Protein AF-A0A2N2ZQ01-F1 (afdb_monomer)

Sequence (402 aa):
MKTKHLLLLCFLLLSMSNFAQRGVRIAYVDMDYILKSVPEYQEAVSLLDKKVIDWKKEIEGKFNVVNQQKEALEKEKVFLTKELIKEREDEIVFQENQILDYQQKRFGPNGDLDIQKRQLAQPVQDQVFNAVQEIAAKRQYDFVFDKSADVVMLYSAKKYDISDLIVRIITRNAKIDANGNKNEETVESILDEPDPDTLSKQEQIANKRDERLRLLEERKKAIEAERQKRLLEFDQRRQRLLDEREARRTGKTVEQLRNERGENVSDSTAVKVDTRTQQLEDKKQAVEKQKQERLQQLQDKKQQLLLEQEARRTGKTVDQLKKEKKEDVKDSLSGQADDKAKQAIDAKKKEAEDKKTARAQQLEDRKKAIEAERAKRLKEFEDRRKKLEEEKLKKKNKENNQ

Secondary structure (DSSP, 8-state):
-HHHHHHHHHHHHHHHHGGG-----EEEE-HHHHHHH-HHHHHHHHHHHHHHHHHHHHHHHHHHHHHHHHHHHHHHGGGS-HHHHHHHHHHHHHHHHHHHHHHHHHHSTT-HHHHHHHHHHHHHHHHHHHHHHHHHHHHT-SEEEETTSS---S---GGGB-HHHHHHHHHHHHHHHHTT-----S-TT------HHHHHHHHHHHHHHHHHHHHHHHHHHHHHHHHHHHHHHHHHHHHHHHHHHHHHHHS--HHHHHHHTT--SSSSHHHHHHHHHHHHHHHHHHHHHHHHHHHHHHHHHHHHHHHHHHHHHHT--HHHHHHHHHHHHHH-SS-SSSHHHHHHHHHHHHHHHHHHHHHHHHHHHHHHHHHHHHHHHHHHHHHHHHHHHHHHHHHHHHHTT-

pLDDT: mean 74.27, std 16.57, range [33.59, 97.25]

Structure (mmCIF, N/CA/C/O backbone):
data_AF-A0A2N2ZQ01-F1
#
_entry.id   AF-A0A2N2ZQ01-F1
#
loop_
_atom_site.group_PDB
_atom_site.id
_atom_site.type_symbol
_atom_site.label_atom_id
_atom_site.label_alt_id
_atom_site.label_comp_id
_atom_site.label_asym_id
_atom_site.label_entity_id
_atom_site.label_seq_id
_atom_site.pdbx_PDB_ins_code
_atom_site.Cartn_x
_atom_site.Cartn_y
_atom_site.Cartn_z
_atom_site.occupancy
_atom_site.B_iso_or_equiv
_atom_site.auth_seq_id
_atom_site.auth_comp_id
_atom_site.auth_asym_id
_atom_site.auth_atom_id
_atom_site.pdbx_PDB_model_num
ATOM 1 N N . MET A 1 1 ? 17.028 30.878 -71.447 1.00 59.44 1 MET A N 1
ATOM 2 C CA . MET A 1 1 ? 17.731 30.038 -70.445 1.00 59.44 1 MET A CA 1
ATOM 3 C C . MET A 1 1 ? 17.315 30.337 -68.999 1.00 59.44 1 MET A C 1
ATOM 5 O O . MET A 1 1 ? 17.188 29.401 -68.226 1.00 59.44 1 MET A O 1
ATOM 9 N N . LYS A 1 2 ? 17.008 31.592 -68.631 1.00 64.81 2 LYS A N 1
ATOM 10 C CA . LYS A 1 2 ? 16.697 32.009 -67.244 1.00 64.81 2 LYS A CA 1
ATOM 11 C C . LYS A 1 2 ? 15.488 31.304 -66.586 1.00 64.81 2 LYS A C 1
ATOM 13 O O . LYS A 1 2 ? 15.566 30.950 -65.417 1.00 64.81 2 LYS A O 1
ATOM 18 N N . THR A 1 3 ? 14.415 31.018 -67.330 1.00 74.81 3 THR A N 1
ATOM 19 C CA . THR A 1 3 ? 13.216 30.329 -66.800 1.00 74.81 3 THR A CA 1
ATOM 20 C C . THR A 1 3 ? 13.447 28.847 -66.487 1.00 74.81 3 THR A C 1
ATOM 22 O O . THR A 1 3 ? 12.888 28.337 -65.523 1.00 74.81 3 THR A O 1
ATOM 25 N N . LYS A 1 4 ? 14.321 28.165 -67.243 1.00 77.81 4 LYS A N 1
ATOM 26 C CA . LYS A 1 4 ? 14.682 26.755 -67.004 1.00 77.81 4 LYS A CA 1
ATOM 27 C C . LYS A 1 4 ? 15.519 26.592 -65.729 1.00 77.81 4 LYS A C 1
ATOM 29 O O . LYS A 1 4 ? 15.295 25.657 -64.971 1.00 77.81 4 LYS A O 1
ATOM 34 N N . HIS A 1 5 ? 16.430 27.532 -65.461 1.00 83.44 5 HIS A N 1
ATOM 35 C CA . HIS A 1 5 ? 17.220 27.546 -64.223 1.00 83.44 5 HIS A CA 1
ATOM 36 C C . HIS A 1 5 ? 16.373 27.897 -62.992 1.00 83.44 5 HIS A C 1
ATOM 38 O O . HIS A 1 5 ? 16.572 27.303 -61.938 1.00 83.44 5 HIS A O 1
ATOM 44 N N . LEU A 1 6 ? 15.391 28.797 -63.133 1.00 84.31 6 LEU A N 1
ATOM 45 C CA . LEU A 1 6 ? 14.445 29.118 -62.060 1.00 84.31 6 LEU A CA 1
ATOM 46 C C . LEU A 1 6 ? 13.564 27.910 -61.695 1.00 84.31 6 LEU A C 1
ATOM 48 O O . LEU A 1 6 ? 13.393 27.614 -60.517 1.00 84.31 6 LEU A O 1
ATOM 52 N N . LEU A 1 7 ? 13.066 27.170 -62.692 1.00 85.69 7 LEU A N 1
ATOM 53 C CA . LEU A 1 7 ? 12.307 25.932 -62.474 1.00 85.69 7 LEU A CA 1
ATOM 54 C C . LEU A 1 7 ? 13.144 24.848 -61.779 1.00 85.69 7 LEU A C 1
ATOM 56 O O . LEU A 1 7 ? 12.654 24.184 -60.870 1.00 85.69 7 LEU A O 1
ATOM 60 N N . LEU A 1 8 ? 14.416 24.707 -62.161 1.00 86.75 8 LEU A N 1
ATOM 61 C CA . LEU A 1 8 ? 15.332 23.731 -61.565 1.00 86.75 8 LEU A CA 1
ATOM 62 C C . LEU A 1 8 ? 15.697 24.086 -60.113 1.00 86.75 8 LEU A C 1
ATOM 64 O O . LEU A 1 8 ? 15.728 23.205 -59.258 1.00 86.75 8 LEU A O 1
ATOM 68 N N . LEU A 1 9 ? 15.884 25.375 -59.808 1.00 86.38 9 LEU A N 1
ATOM 69 C CA . LEU A 1 9 ? 16.077 25.862 -58.438 1.00 86.38 9 LEU A CA 1
ATOM 70 C C . LEU A 1 9 ? 14.823 25.638 -57.578 1.00 86.38 9 LEU A C 1
ATOM 72 O O . LEU A 1 9 ? 14.924 25.209 -56.431 1.00 86.38 9 LEU A O 1
ATOM 76 N N . CYS A 1 10 ? 13.636 25.884 -58.138 1.00 85.12 10 CYS A N 1
ATOM 77 C CA . CYS A 1 10 ? 12.370 25.671 -57.441 1.00 85.12 10 CYS A CA 1
ATOM 78 C C . CYS A 1 10 ? 12.134 24.178 -57.150 1.00 85.12 10 CYS A C 1
ATOM 80 O O . CYS A 1 10 ? 11.738 23.826 -56.044 1.00 85.12 10 CYS A O 1
ATOM 82 N N . PHE A 1 11 ? 12.473 23.289 -58.090 1.00 85.19 11 PHE A N 1
ATOM 83 C CA . PHE A 1 11 ? 12.411 21.838 -57.896 1.00 85.19 11 PHE A CA 1
ATOM 84 C C . PHE A 1 11 ? 13.409 21.337 -56.836 1.00 85.19 11 PHE A C 1
ATOM 86 O O . PHE A 1 11 ? 13.069 20.478 -56.021 1.00 85.19 11 PHE A O 1
ATOM 93 N N . LEU A 1 12 ? 14.618 21.911 -56.786 1.00 84.00 12 LEU A N 1
ATOM 94 C CA . LEU A 1 12 ? 15.617 21.611 -55.755 1.00 84.00 12 LEU A CA 1
ATOM 95 C C . LEU A 1 12 ? 15.134 22.037 -54.354 1.00 84.00 12 LEU A C 1
ATOM 97 O O . LEU A 1 12 ? 15.251 21.273 -53.397 1.00 84.00 12 LEU A O 1
ATOM 101 N N . LEU A 1 13 ? 14.536 23.228 -54.240 1.00 82.12 13 LEU A N 1
ATOM 102 C CA . LEU A 1 13 ? 13.963 23.738 -52.988 1.00 82.12 13 LEU A CA 1
ATOM 103 C C . LEU A 1 13 ? 12.748 22.914 -52.531 1.00 82.12 13 LEU A C 1
ATOM 105 O O . LEU A 1 13 ? 12.631 22.602 -51.347 1.00 82.12 13 LEU A O 1
ATOM 109 N N . LEU A 1 14 ? 11.888 22.484 -53.460 1.00 80.50 14 LEU A N 1
ATOM 110 C CA . LEU A 1 14 ? 10.758 21.602 -53.151 1.00 80.50 14 LEU A CA 1
ATOM 111 C C . LEU A 1 14 ? 11.226 20.207 -52.708 1.00 80.50 14 LEU A C 1
ATOM 113 O O . LEU A 1 14 ? 10.645 19.617 -51.800 1.00 80.50 14 LEU A O 1
ATOM 117 N N . SER A 1 15 ? 12.317 19.700 -53.283 1.00 76.00 15 SER A N 1
ATOM 118 C CA . SER A 1 15 ? 12.894 18.404 -52.906 1.00 76.00 15 SER A CA 1
ATOM 119 C C . SER A 1 15 ? 13.453 18.410 -51.477 1.00 76.00 15 SER A C 1
ATOM 121 O O . SER A 1 15 ? 13.290 17.425 -50.758 1.00 76.00 15 SER A O 1
ATOM 123 N N . MET A 1 16 ? 14.024 19.533 -51.022 1.00 71.50 16 MET A N 1
ATOM 124 C CA . MET A 1 16 ? 14.519 19.687 -49.646 1.00 71.50 16 MET A CA 1
ATOM 125 C C . MET A 1 16 ? 13.401 19.742 -48.589 1.00 71.50 16 MET A C 1
ATOM 127 O O . MET A 1 16 ? 13.639 19.385 -47.436 1.00 71.50 16 MET A O 1
ATOM 131 N N . SER A 1 17 ? 12.169 20.107 -48.963 1.00 67.88 17 SER A N 1
ATOM 132 C CA . SER A 1 17 ? 11.033 20.155 -48.025 1.00 67.88 17 SER A CA 1
ATOM 133 C C . SER A 1 17 ? 10.559 18.774 -47.534 1.00 67.88 17 SER A C 1
ATOM 135 O O . SER A 1 17 ? 9.991 18.670 -46.447 1.00 67.88 17 SER A O 1
ATOM 137 N N . ASN A 1 18 ? 10.861 17.693 -48.267 1.00 64.31 18 ASN A N 1
ATOM 138 C CA . ASN A 1 18 ? 10.451 16.330 -47.900 1.00 64.31 18 ASN A CA 1
ATOM 139 C C . ASN A 1 18 ? 11.280 15.724 -46.751 1.00 64.31 18 ASN A C 1
ATOM 141 O O . ASN A 1 18 ? 10.821 14.801 -46.082 1.00 64.31 18 ASN A O 1
ATOM 145 N N . PHE A 1 19 ? 12.484 16.238 -46.476 1.00 61.59 19 PHE A N 1
ATOM 146 C CA . PHE A 1 19 ? 13.346 15.713 -45.407 1.00 61.59 19 PHE A CA 1
ATOM 147 C C . PHE A 1 19 ? 12.946 16.185 -43.996 1.00 61.59 19 PHE A C 1
ATOM 149 O O . PHE A 1 19 ? 13.410 15.621 -43.006 1.00 61.59 19 PHE A O 1
ATOM 156 N N . ALA A 1 20 ? 12.074 17.194 -43.889 1.00 62.62 20 ALA A N 1
ATOM 157 C CA . ALA A 1 20 ? 11.679 17.804 -42.616 1.00 62.62 20 ALA A CA 1
ATOM 158 C C . ALA A 1 20 ? 10.472 17.128 -41.936 1.00 62.62 20 ALA A C 1
ATOM 160 O O . ALA A 1 20 ? 10.182 17.407 -40.774 1.00 62.62 20 ALA A O 1
ATOM 161 N N . GLN A 1 21 ? 9.773 16.214 -42.613 1.00 66.69 21 GLN A N 1
ATOM 162 C CA . GLN A 1 21 ? 8.600 15.524 -42.066 1.00 66.69 21 GLN A CA 1
ATOM 163 C C . GLN A 1 21 ? 8.997 14.258 -41.292 1.00 66.69 21 GLN A C 1
ATOM 165 O O . GLN A 1 21 ? 8.590 13.143 -41.622 1.00 66.69 21 GLN A O 1
ATOM 170 N N . ARG A 1 22 ? 9.803 14.397 -40.232 1.00 66.81 22 ARG A N 1
ATOM 171 C CA . ARG A 1 22 ? 9.928 13.317 -39.242 1.00 66.81 22 ARG A CA 1
ATOM 172 C C . ARG A 1 22 ? 8.633 13.295 -38.425 1.00 66.81 22 ARG A C 1
ATOM 174 O O . ARG A 1 22 ? 8.439 14.115 -37.537 1.00 66.81 22 ARG A O 1
ATOM 181 N N . GLY A 1 23 ? 7.719 12.391 -38.777 1.00 74.31 23 GLY A N 1
ATOM 182 C CA . GLY A 1 23 ? 6.517 12.145 -37.982 1.00 74.31 23 GLY A CA 1
ATOM 183 C C . GLY A 1 23 ? 6.882 11.670 -36.574 1.00 74.31 23 GLY A C 1
ATOM 184 O O . GLY A 1 23 ? 7.851 10.925 -36.408 1.00 74.31 23 GLY A O 1
ATOM 185 N N . VAL A 1 24 ? 6.098 12.100 -35.582 1.00 83.38 24 VAL A N 1
ATOM 186 C CA . VAL A 1 24 ? 6.273 11.716 -34.174 1.00 83.38 24 VAL A CA 1
ATOM 187 C C . VAL A 1 24 ? 6.175 10.198 -34.043 1.00 83.38 24 VAL A C 1
ATOM 189 O O . VAL A 1 24 ? 5.189 9.593 -34.475 1.00 83.38 24 VAL A O 1
ATOM 192 N N . ARG A 1 25 ? 7.188 9.567 -33.445 1.00 87.50 25 ARG A N 1
ATOM 193 C CA . ARG A 1 25 ? 7.206 8.117 -33.237 1.00 87.50 25 ARG A CA 1
ATOM 194 C C . ARG A 1 25 ? 6.671 7.791 -31.856 1.00 87.50 25 ARG A C 1
ATOM 196 O O . ARG A 1 25 ? 7.322 8.049 -30.847 1.00 87.50 25 ARG A O 1
ATOM 203 N N . ILE A 1 26 ? 5.486 7.197 -31.836 1.00 88.75 26 ILE A N 1
ATOM 204 C CA . ILE A 1 26 ? 4.767 6.855 -30.613 1.00 88.75 26 ILE A CA 1
ATOM 205 C C . ILE A 1 26 ? 4.755 5.336 -30.445 1.00 88.75 26 ILE A C 1
ATOM 207 O O . ILE A 1 26 ? 4.486 4.604 -31.402 1.00 88.75 26 ILE A O 1
ATOM 211 N N . ALA A 1 27 ? 5.030 4.874 -29.229 1.00 91.12 27 ALA A N 1
ATOM 212 C CA . ALA A 1 27 ? 4.865 3.488 -28.814 1.00 91.12 27 ALA A CA 1
ATOM 213 C C . ALA A 1 27 ? 3.945 3.383 -27.590 1.00 91.12 27 ALA A C 1
ATOM 215 O O . ALA A 1 27 ? 3.710 4.360 -26.875 1.00 91.12 27 ALA A O 1
ATOM 216 N N . TYR A 1 28 ? 3.434 2.179 -27.358 1.00 91.00 28 TYR A N 1
ATOM 217 C CA . TYR A 1 28 ? 2.523 1.868 -26.265 1.00 91.00 28 TYR A CA 1
ATOM 218 C C . TYR A 1 28 ? 3.008 0.669 -25.462 1.00 91.00 28 TYR A C 1
ATOM 220 O O . TYR A 1 28 ? 3.621 -0.253 -26.006 1.00 91.00 28 TYR A O 1
ATOM 228 N N . VAL A 1 29 ? 2.712 0.698 -24.169 1.00 92.06 29 VAL A N 1
ATOM 229 C CA . VAL A 1 29 ? 3.044 -0.344 -23.200 1.00 92.06 29 VAL A CA 1
ATOM 230 C C . VAL A 1 29 ? 1.807 -0.673 -22.376 1.00 92.06 29 VAL A C 1
ATOM 232 O O . VAL A 1 29 ? 1.049 0.220 -22.023 1.00 92.06 29 VAL A O 1
ATOM 235 N N . ASP A 1 30 ? 1.604 -1.946 -22.069 1.00 91.88 30 ASP A N 1
ATOM 236 C CA . ASP A 1 30 ? 0.585 -2.437 -21.146 1.00 91.88 30 ASP A CA 1
ATOM 237 C C . ASP A 1 30 ? 1.293 -2.934 -19.874 1.00 91.88 30 ASP A C 1
ATOM 239 O O . ASP A 1 30 ? 1.810 -4.055 -19.812 1.00 91.88 30 ASP A O 1
ATOM 243 N N . MET A 1 31 ? 1.403 -2.046 -18.881 1.00 89.62 31 MET A N 1
ATOM 244 C CA . MET A 1 31 ? 2.056 -2.341 -17.604 1.00 89.62 31 MET A CA 1
ATOM 245 C C . MET A 1 31 ? 1.372 -3.480 -16.853 1.00 89.62 31 MET A C 1
ATOM 247 O O . MET A 1 31 ? 2.063 -4.346 -16.316 1.00 89.62 31 MET A O 1
ATOM 251 N N . ASP A 1 32 ? 0.040 -3.532 -16.851 1.00 89.56 32 ASP A N 1
ATOM 252 C CA . ASP A 1 32 ? -0.711 -4.604 -16.192 1.00 89.56 32 ASP A CA 1
ATOM 253 C C . ASP A 1 32 ? -0.383 -5.977 -16.787 1.00 89.56 32 ASP A C 1
ATOM 255 O O . ASP A 1 32 ? -0.204 -6.957 -16.054 1.00 89.56 32 ASP A O 1
ATOM 259 N N . TYR A 1 33 ? -0.280 -6.065 -18.115 1.00 91.75 33 TYR A N 1
ATOM 260 C CA . TYR A 1 33 ? 0.145 -7.283 -18.799 1.00 91.75 33 TYR A CA 1
ATOM 261 C C . TYR A 1 33 ? 1.590 -7.666 -18.457 1.00 91.75 33 TYR A C 1
ATOM 263 O O . TYR A 1 33 ? 1.865 -8.840 -18.182 1.00 91.75 33 TYR A O 1
ATOM 271 N N . ILE A 1 34 ? 2.512 -6.699 -18.430 1.00 91.50 34 ILE A N 1
ATOM 272 C CA . ILE A 1 34 ? 3.917 -6.973 -18.109 1.00 91.50 34 ILE A CA 1
ATOM 273 C C . ILE A 1 34 ? 4.060 -7.469 -16.670 1.00 91.50 34 ILE A C 1
ATOM 275 O O . ILE A 1 34 ? 4.683 -8.507 -16.456 1.00 91.50 34 ILE A O 1
ATOM 279 N N . LEU A 1 35 ? 3.439 -6.789 -15.701 1.00 89.81 35 LEU A N 1
ATOM 280 C CA . LEU A 1 35 ? 3.463 -7.191 -14.293 1.00 89.81 35 LEU A CA 1
ATOM 281 C C . LEU A 1 35 ? 2.936 -8.621 -14.120 1.00 89.81 35 LEU A C 1
ATOM 283 O O . LEU A 1 35 ? 3.577 -9.442 -13.468 1.00 89.81 35 LEU A O 1
ATOM 287 N N . LYS A 1 36 ? 1.817 -8.962 -14.774 1.00 90.06 36 LYS A N 1
ATOM 288 C CA . LYS A 1 36 ? 1.249 -10.320 -14.732 1.00 90.06 36 LYS A CA 1
ATOM 289 C C . LYS A 1 36 ? 2.140 -11.379 -15.379 1.00 90.06 36 LYS A C 1
ATOM 291 O O . LYS A 1 36 ? 2.005 -12.551 -15.036 1.00 90.06 36 LYS A O 1
ATOM 296 N N . SER A 1 37 ? 3.012 -10.992 -16.304 1.00 89.81 37 SER A N 1
ATOM 297 C CA . SER A 1 37 ? 3.906 -11.915 -17.007 1.00 89.81 37 SER A CA 1
ATOM 298 C C . SER A 1 37 ? 5.174 -12.244 -16.213 1.00 89.81 37 SER A C 1
ATOM 300 O O . SER A 1 37 ? 5.867 -13.199 -16.559 1.00 89.81 37 SER A O 1
ATOM 302 N N . VAL A 1 38 ? 5.489 -11.484 -15.156 1.00 88.38 38 VAL A N 1
ATOM 303 C CA . VAL A 1 38 ? 6.664 -11.711 -14.302 1.00 88.38 38 VAL A CA 1
ATOM 304 C C . VAL A 1 38 ? 6.313 -12.703 -13.179 1.00 88.38 38 VAL A C 1
ATOM 306 O O . VAL A 1 38 ? 5.487 -12.375 -12.322 1.00 88.38 38 VAL A O 1
ATOM 309 N N . PRO A 1 39 ? 6.937 -13.900 -13.128 1.00 88.06 39 PRO A N 1
ATOM 310 C CA . PRO A 1 39 ? 6.605 -14.923 -12.129 1.00 88.06 39 PRO A CA 1
ATOM 311 C C . PRO A 1 39 ? 6.813 -14.466 -10.680 1.00 88.06 39 PRO A C 1
ATOM 313 O O . PRO A 1 39 ? 5.968 -14.722 -9.830 1.00 88.06 39 PRO A O 1
ATOM 316 N N . GLU A 1 40 ? 7.889 -13.724 -10.407 1.00 86.38 40 GLU A N 1
ATOM 317 C CA . GLU A 1 40 ? 8.200 -13.210 -9.065 1.00 86.38 40 GLU A CA 1
ATOM 318 C C . GLU A 1 40 ? 7.084 -12.302 -8.522 1.00 86.38 40 GLU A C 1
ATOM 320 O O . GLU A 1 40 ? 6.670 -12.414 -7.366 1.00 86.38 40 GLU A O 1
ATOM 325 N N . TYR A 1 41 ? 6.531 -11.443 -9.383 1.00 90.12 41 TYR A N 1
ATOM 326 C CA . TYR A 1 41 ? 5.404 -10.589 -9.025 1.00 90.12 41 TYR A CA 1
ATOM 327 C C . TYR A 1 41 ? 4.142 -11.411 -8.744 1.00 90.12 41 TYR A C 1
ATOM 329 O O . TYR A 1 41 ? 3.470 -11.177 -7.742 1.00 90.12 41 TYR A O 1
ATOM 337 N N . GLN A 1 42 ? 3.840 -12.401 -9.589 1.00 90.88 42 GLN A N 1
ATOM 338 C CA . GLN A 1 42 ? 2.696 -13.303 -9.402 1.00 90.88 42 GLN A CA 1
ATOM 339 C C . GLN A 1 42 ? 2.764 -14.051 -8.064 1.00 90.88 42 GLN A C 1
ATOM 341 O O . GLN A 1 42 ? 1.771 -14.123 -7.337 1.00 90.88 42 GLN A O 1
ATOM 346 N N . GLU A 1 43 ? 3.937 -14.570 -7.700 1.00 90.75 43 GLU A N 1
ATOM 347 C CA . GLU A 1 43 ? 4.147 -15.249 -6.420 1.00 90.75 43 GLU A CA 1
ATOM 348 C C . GLU A 1 43 ? 3.938 -14.300 -5.236 1.00 90.75 43 GLU A C 1
ATOM 350 O O . GLU A 1 43 ? 3.216 -14.628 -4.289 1.00 90.75 43 GLU A O 1
ATOM 355 N N . ALA A 1 44 ? 4.503 -13.093 -5.304 1.00 90.81 44 ALA A N 1
ATOM 356 C CA . ALA A 1 44 ? 4.352 -12.098 -4.252 1.00 90.81 44 ALA A CA 1
ATOM 357 C C . ALA A 1 44 ? 2.899 -11.614 -4.097 1.00 90.81 44 ALA A C 1
ATOM 359 O O . ALA A 1 44 ? 2.420 -11.448 -2.970 1.00 90.81 44 ALA A O 1
ATOM 360 N N . VAL A 1 45 ? 2.172 -11.438 -5.206 1.00 91.25 45 VAL A N 1
ATOM 361 C CA . VAL A 1 45 ? 0.739 -11.106 -5.201 1.00 91.25 45 VAL A CA 1
ATOM 362 C C . VAL A 1 45 ? -0.077 -12.246 -4.598 1.00 91.25 45 VAL A C 1
ATOM 364 O O . VAL A 1 45 ? -0.898 -11.994 -3.722 1.00 91.25 45 VAL A O 1
ATOM 367 N N . SER A 1 46 ? 0.201 -13.499 -4.961 1.00 93.81 46 SER A N 1
ATOM 368 C CA . SER A 1 46 ? -0.456 -14.675 -4.371 1.00 93.81 46 SER A CA 1
ATOM 369 C C . SER A 1 46 ? -0.250 -14.757 -2.850 1.00 93.81 46 SER A C 1
ATOM 371 O O . SER A 1 46 ? -1.187 -15.035 -2.095 1.00 93.81 46 SER A O 1
ATOM 373 N N . LEU A 1 47 ? 0.954 -14.449 -2.354 1.00 93.19 47 LEU A N 1
ATOM 374 C CA . LEU A 1 47 ? 1.219 -14.353 -0.913 1.00 93.19 47 LEU A CA 1
ATOM 375 C C . LEU A 1 47 ? 0.462 -13.196 -0.247 1.00 93.19 47 LEU A C 1
ATOM 377 O O . LEU A 1 47 ? -0.021 -13.344 0.879 1.00 93.19 47 LEU A O 1
ATOM 381 N N . LEU A 1 48 ? 0.351 -12.050 -0.919 1.00 93.75 48 LEU A N 1
ATOM 382 C CA . LEU A 1 48 ? -0.420 -10.912 -0.427 1.00 93.75 48 LEU A CA 1
ATOM 383 C C . LEU A 1 48 ? -1.921 -11.227 -0.378 1.00 93.75 48 LEU A C 1
ATOM 385 O O . LEU A 1 48 ? -2.574 -10.905 0.614 1.00 93.75 48 LEU A O 1
ATOM 389 N N . ASP A 1 49 ? -2.456 -11.915 -1.382 1.00 94.25 49 ASP A N 1
ATOM 390 C CA . ASP A 1 49 ? -3.863 -12.314 -1.440 1.00 94.25 49 ASP A CA 1
ATOM 391 C C . ASP A 1 49 ? -4.229 -13.285 -0.311 1.00 94.25 49 ASP A C 1
ATOM 393 O O . ASP A 1 49 ? -5.294 -13.152 0.297 1.00 94.25 49 ASP A O 1
ATOM 397 N N . LYS A 1 50 ? -3.320 -14.197 0.065 1.00 96.19 50 LYS A N 1
ATOM 398 C CA . LYS A 1 50 ? -3.491 -15.033 1.267 1.00 96.19 50 LYS A CA 1
ATOM 399 C C . LYS A 1 50 ? -3.637 -14.180 2.530 1.00 96.19 50 LYS A C 1
ATOM 401 O O . LYS A 1 50 ? -4.595 -14.362 3.278 1.00 96.19 50 LYS A O 1
ATOM 406 N N . LYS A 1 51 ? -2.762 -13.185 2.725 1.00 94.31 51 LYS A N 1
ATOM 407 C CA . LYS A 1 51 ? -2.861 -12.251 3.866 1.00 94.31 51 LYS A CA 1
ATOM 408 C C . LYS A 1 51 ? -4.161 -11.448 3.845 1.00 94.31 51 LYS A C 1
ATOM 410 O O . LYS A 1 51 ? -4.744 -11.196 4.895 1.00 94.31 51 LYS A O 1
ATOM 415 N N . VAL A 1 52 ? -4.633 -11.056 2.661 1.00 95.88 52 VAL A N 1
ATOM 416 C CA . VAL A 1 52 ? -5.915 -10.358 2.495 1.00 95.88 52 VAL A CA 1
ATOM 417 C C . VAL A 1 52 ? -7.081 -11.230 2.946 1.00 95.88 52 VAL A C 1
ATOM 419 O O . VAL A 1 52 ? -7.973 -10.732 3.632 1.00 95.88 52 VAL A O 1
ATOM 422 N N . ILE A 1 53 ? -7.082 -12.515 2.585 1.00 96.88 53 ILE A N 1
ATOM 423 C CA . ILE A 1 53 ? -8.097 -13.471 3.041 1.00 96.88 53 ILE A CA 1
ATOM 424 C C . ILE A 1 53 ? -8.063 -13.589 4.568 1.00 96.88 53 ILE A C 1
ATOM 426 O O . ILE A 1 53 ? -9.118 -13.536 5.200 1.00 96.88 53 ILE A O 1
ATOM 430 N N . ASP A 1 54 ? -6.877 -13.680 5.168 1.00 96.06 54 ASP A N 1
ATOM 431 C CA . ASP A 1 54 ? -6.734 -13.772 6.623 1.00 96.06 54 ASP A CA 1
ATOM 432 C C . ASP A 1 54 ? -7.248 -12.512 7.334 1.00 96.06 54 ASP A C 1
ATOM 434 O O . ASP A 1 54 ? -8.004 -12.614 8.300 1.00 96.06 54 ASP A O 1
ATOM 438 N N . TRP A 1 55 ? -6.938 -11.314 6.825 1.00 95.56 55 TRP A N 1
ATOM 439 C CA . TRP A 1 55 ? -7.480 -10.065 7.375 1.00 95.56 55 TRP A CA 1
ATOM 440 C C . TRP A 1 55 ? -8.999 -9.970 7.240 1.00 95.56 55 TRP A C 1
ATOM 442 O O . TRP A 1 55 ? -9.657 -9.476 8.154 1.00 95.56 55 TRP A O 1
ATOM 452 N N . LYS A 1 56 ? -9.570 -10.447 6.126 1.00 95.62 56 LYS A N 1
ATOM 453 C CA . LYS A 1 56 ? -11.028 -10.506 5.949 1.00 95.62 56 LYS A CA 1
ATOM 454 C C . LYS A 1 56 ? -11.672 -11.427 6.983 1.00 95.62 56 LYS A C 1
ATOM 456 O O . LYS A 1 56 ? -12.623 -11.008 7.634 1.00 95.62 56 LYS A O 1
ATOM 461 N N . LYS A 1 57 ? -11.113 -12.625 7.186 1.00 97.19 57 LYS A N 1
ATOM 462 C CA . LYS A 1 57 ? -11.575 -13.571 8.216 1.00 97.19 57 LYS A CA 1
ATOM 463 C C . LYS A 1 57 ? -11.473 -12.980 9.620 1.00 97.19 57 LYS A C 1
ATOM 465 O O . LYS A 1 57 ? -12.375 -13.161 10.429 1.00 97.19 57 LYS A O 1
ATOM 470 N N . GLU A 1 58 ? -10.393 -12.259 9.915 1.00 95.31 58 GLU A N 1
ATOM 471 C CA . GLU A 1 58 ? -10.217 -11.605 11.212 1.00 95.31 58 GLU A CA 1
ATOM 472 C C . GLU A 1 58 ? -11.282 -10.522 11.450 1.00 95.31 58 GLU A C 1
ATOM 474 O O . GLU A 1 58 ? -11.865 -10.455 12.531 1.00 95.31 58 GLU A O 1
ATOM 479 N N . ILE A 1 59 ? -11.561 -9.692 10.439 1.00 95.62 59 ILE A N 1
ATOM 480 C CA . ILE A 1 59 ? -12.606 -8.660 10.503 1.00 95.62 59 ILE A CA 1
ATOM 481 C C . ILE A 1 59 ? -13.981 -9.297 10.703 1.00 95.62 59 ILE A C 1
ATOM 483 O O . ILE A 1 59 ? -14.717 -8.881 11.594 1.00 95.62 59 ILE A O 1
ATOM 487 N N . GLU A 1 60 ? -14.307 -10.325 9.921 1.00 96.19 60 GLU A N 1
ATOM 488 C CA . GLU A 1 60 ? -15.568 -11.062 10.033 1.00 96.19 60 GLU A CA 1
ATOM 489 C C . GLU A 1 60 ? -15.728 -11.697 11.421 1.00 96.19 60 GLU A C 1
ATOM 491 O O . GLU A 1 60 ? -16.767 -11.545 12.061 1.00 96.19 60 GLU A O 1
ATOM 496 N N . GLY A 1 61 ? -14.669 -12.320 11.947 1.00 96.94 61 GLY A N 1
ATOM 497 C CA . GLY A 1 61 ? -14.654 -12.865 13.302 1.00 96.94 61 GLY A CA 1
ATOM 498 C C . GLY A 1 61 ? -14.928 -11.802 14.369 1.00 96.94 61 GLY A C 1
ATOM 499 O O . GLY A 1 61 ? -15.734 -12.031 15.270 1.00 96.94 61 GLY A O 1
ATOM 500 N N . LYS A 1 62 ? -14.320 -10.614 14.254 1.00 94.81 62 LYS A N 1
ATOM 501 C CA . LYS A 1 62 ? -14.572 -9.501 15.183 1.00 94.81 62 LYS A CA 1
ATOM 502 C C . LYS A 1 62 ? -16.006 -8.973 15.077 1.00 94.81 62 LYS A C 1
ATOM 504 O O . LYS A 1 62 ? -16.624 -8.727 16.110 1.00 94.81 62 LYS A O 1
ATOM 509 N N . PHE A 1 63 ? -16.553 -8.843 13.867 1.00 95.31 63 PHE A N 1
ATOM 510 C CA . PHE A 1 63 ? -17.953 -8.450 13.675 1.00 95.31 63 PHE A CA 1
ATOM 511 C C . PHE A 1 63 ? -18.921 -9.464 14.288 1.00 95.31 63 PHE A C 1
ATOM 513 O O . PHE A 1 63 ? -19.872 -9.066 14.954 1.00 95.31 63 PHE A O 1
ATOM 520 N N . ASN A 1 64 ? -18.654 -10.762 14.136 1.00 97.25 64 ASN A N 1
ATOM 521 C CA . ASN A 1 64 ? -19.480 -11.810 14.731 1.00 97.25 64 ASN A CA 1
ATOM 522 C C . ASN A 1 64 ? -19.480 -11.744 16.264 1.00 97.25 64 ASN A C 1
ATOM 524 O O . ASN A 1 64 ? -20.539 -11.860 16.876 1.00 97.25 64 ASN A O 1
ATOM 528 N N . VAL A 1 65 ? -18.324 -11.491 16.888 1.00 95.62 65 VAL A N 1
ATOM 529 C CA . VAL A 1 65 ? -18.231 -11.301 18.347 1.00 95.62 65 VAL A CA 1
ATOM 530 C C . VAL A 1 65 ? -19.049 -10.089 18.802 1.00 95.62 65 VAL A C 1
ATOM 532 O O . VAL A 1 65 ? -19.810 -10.191 19.762 1.00 95.62 65 VAL A O 1
ATOM 535 N N . VAL A 1 66 ? -18.943 -8.957 18.102 1.00 95.75 66 VAL A N 1
ATOM 536 C CA . VAL A 1 66 ? -19.721 -7.749 18.425 1.00 95.75 66 VAL A CA 1
ATOM 537 C C . VAL A 1 66 ? -21.224 -7.984 18.237 1.00 95.75 66 VAL A C 1
ATOM 539 O O . VAL A 1 66 ? -22.021 -7.569 19.076 1.00 95.75 66 VAL A O 1
ATOM 542 N N . ASN A 1 67 ? -21.631 -8.700 17.187 1.00 95.69 67 ASN A N 1
ATOM 543 C CA . ASN A 1 67 ? -23.035 -9.057 16.970 1.00 95.69 67 ASN A CA 1
ATOM 544 C C . ASN A 1 67 ? -23.574 -9.953 18.095 1.00 95.69 67 ASN A C 1
ATOM 546 O O . ASN A 1 67 ? -24.655 -9.689 18.616 1.00 95.69 67 ASN A O 1
ATOM 550 N N . GLN A 1 68 ? -22.798 -10.942 18.550 1.00 95.62 68 GLN A N 1
ATOM 551 C CA . GLN A 1 68 ? -23.169 -11.770 19.702 1.00 95.62 68 GLN A CA 1
ATOM 552 C C . GLN A 1 68 ? -23.305 -10.946 20.991 1.00 95.62 68 GLN A C 1
ATOM 554 O O . GLN A 1 68 ? -24.239 -11.167 21.760 1.00 95.62 68 GLN A O 1
ATOM 559 N N . GLN A 1 69 ? -22.421 -9.969 21.225 1.00 91.75 69 GLN A N 1
ATOM 560 C CA . GLN A 1 69 ? -22.528 -9.062 22.375 1.00 91.75 69 GLN A CA 1
ATOM 561 C C . GLN A 1 69 ? -23.785 -8.190 22.312 1.00 91.75 69 GLN A C 1
ATOM 563 O O . GLN A 1 69 ? -24.438 -7.996 23.336 1.00 91.75 69 GLN A O 1
ATOM 568 N N . LYS A 1 70 ? -24.156 -7.697 21.124 1.00 94.19 70 LYS A N 1
ATOM 569 C CA . LYS A 1 70 ? -25.403 -6.946 20.918 1.00 94.19 70 LYS A CA 1
ATOM 570 C C . LYS A 1 70 ? -26.635 -7.796 21.202 1.00 94.19 70 LYS A C 1
ATOM 572 O O . LYS A 1 70 ? -27.521 -7.363 21.930 1.00 94.19 70 LYS A O 1
ATOM 577 N N . GLU A 1 71 ? -26.680 -9.013 20.668 1.00 95.19 71 GLU A N 1
ATOM 578 C CA . GLU A 1 71 ? -27.785 -9.941 20.921 1.00 95.19 71 GLU A CA 1
ATOM 579 C C . GLU A 1 71 ? -27.887 -10.322 22.403 1.00 95.19 71 GLU A C 1
ATOM 581 O O . GLU A 1 71 ? -28.989 -10.401 22.950 1.00 95.19 71 GLU A O 1
ATOM 586 N N . ALA A 1 72 ? -26.749 -10.544 23.067 1.00 91.81 72 ALA A N 1
ATOM 587 C CA . ALA A 1 72 ? -26.702 -10.804 24.501 1.00 91.81 72 ALA A CA 1
ATOM 588 C C . ALA A 1 72 ? -27.205 -9.596 25.300 1.00 91.81 72 ALA A C 1
ATOM 590 O O . ALA A 1 72 ? -28.021 -9.762 26.205 1.00 91.81 72 ALA A O 1
ATOM 591 N N . LEU A 1 73 ? -26.788 -8.380 24.930 1.00 91.75 73 LEU A N 1
ATOM 592 C CA . LEU A 1 73 ? -27.253 -7.156 25.571 1.00 91.75 73 LEU A CA 1
ATOM 593 C C . LEU A 1 73 ? -28.767 -6.987 25.434 1.00 91.75 73 LEU A C 1
ATOM 595 O O . LEU A 1 73 ? -29.408 -6.665 26.426 1.00 91.75 73 LEU A O 1
ATOM 599 N N . GLU A 1 74 ? -29.347 -7.244 24.261 1.00 91.69 74 GLU A N 1
ATOM 600 C CA . GLU A 1 74 ? -30.797 -7.147 24.044 1.00 91.69 74 GLU A CA 1
ATOM 601 C C . GLU A 1 74 ? -31.587 -8.166 24.885 1.00 91.69 74 GLU A C 1
ATOM 603 O O . GLU A 1 74 ? -32.615 -7.817 25.466 1.00 91.69 74 GLU A O 1
ATOM 608 N N . LYS A 1 75 ? -31.082 -9.400 25.039 1.00 91.62 75 LYS A N 1
ATOM 609 C CA . LYS A 1 75 ? -31.695 -10.423 25.911 1.00 91.62 75 LYS A CA 1
ATOM 610 C C . LYS A 1 75 ? -31.563 -10.083 27.396 1.00 91.62 75 LYS A C 1
ATOM 612 O O . LYS A 1 75 ? -32.492 -10.304 28.170 1.00 91.62 75 LYS A O 1
ATOM 617 N N . GLU A 1 76 ? -30.412 -9.554 27.803 1.00 87.50 76 GLU A N 1
ATOM 618 C CA . GLU A 1 76 ? -30.126 -9.211 29.198 1.00 87.50 76 GLU A CA 1
ATOM 619 C C . GLU A 1 76 ? -30.726 -7.860 29.611 1.00 87.50 76 GLU A C 1
ATOM 621 O O . GLU A 1 76 ? -30.919 -7.631 30.800 1.00 87.50 76 GLU A O 1
ATOM 626 N N . LYS A 1 77 ? -31.075 -6.980 28.662 1.00 86.44 77 LYS A N 1
ATOM 627 C CA . LYS A 1 77 ? -31.506 -5.586 28.880 1.00 86.44 77 LYS A CA 1
ATOM 628 C C . LYS A 1 77 ? -32.574 -5.419 29.956 1.00 86.44 77 LYS A C 1
ATOM 630 O O . LYS A 1 77 ? -32.514 -4.476 30.735 1.00 86.44 77 LYS A O 1
ATOM 635 N N . VAL A 1 78 ? -33.531 -6.346 30.018 1.00 86.69 78 VAL A N 1
ATOM 636 C CA . VAL A 1 78 ? -34.641 -6.331 30.988 1.00 86.69 78 VAL A CA 1
ATOM 637 C C . VAL A 1 78 ? -34.154 -6.557 32.428 1.00 86.69 78 VAL A C 1
ATOM 639 O O . VAL A 1 78 ? -34.777 -6.084 33.375 1.00 86.69 78 VAL A O 1
ATOM 642 N N . PHE A 1 79 ? -33.021 -7.239 32.599 1.00 84.12 79 PHE A N 1
ATOM 643 C CA . PHE A 1 79 ? -32.411 -7.555 33.892 1.00 84.12 79 PHE A CA 1
ATOM 644 C C . PHE A 1 79 ? -31.311 -6.565 34.309 1.00 84.12 79 PHE A C 1
ATOM 646 O O . PHE A 1 79 ? -30.827 -6.628 35.441 1.00 84.12 79 PHE A O 1
ATOM 653 N N . LEU A 1 80 ? -30.883 -5.666 33.416 1.00 79.69 80 LEU A N 1
ATOM 654 C CA . LEU A 1 80 ? -29.776 -4.740 33.659 1.00 79.69 80 LEU A CA 1
ATOM 655 C C . LEU A 1 80 ? -30.281 -3.358 34.100 1.00 79.69 80 LEU A C 1
ATOM 657 O O . LEU A 1 80 ? -31.353 -2.893 33.719 1.00 79.69 80 LEU A O 1
ATOM 661 N N . THR A 1 81 ? -29.472 -2.658 34.897 1.00 82.75 81 THR A N 1
ATOM 662 C CA . THR A 1 81 ? -29.726 -1.253 35.236 1.00 82.75 81 THR A CA 1
ATOM 663 C C . THR A 1 81 ? -29.392 -0.351 34.045 1.00 82.75 81 THR A C 1
ATOM 665 O O . THR A 1 81 ? -28.513 -0.661 33.241 1.00 82.75 81 THR A O 1
ATOM 668 N N . LYS A 1 82 ? -30.048 0.813 33.947 1.00 82.00 82 LYS A N 1
ATOM 669 C CA . LYS A 1 82 ? -29.840 1.773 32.842 1.00 82.00 82 LYS A CA 1
ATOM 670 C C . LYS A 1 82 ? -28.373 2.194 32.656 1.00 82.00 82 LYS A C 1
ATOM 672 O O . LYS A 1 82 ? -27.941 2.419 31.533 1.00 82.00 82 LYS A O 1
ATOM 677 N N . GLU A 1 83 ? -27.609 2.285 33.742 1.00 76.94 83 GLU A N 1
ATOM 678 C CA . GLU A 1 83 ? -26.179 2.626 33.700 1.00 76.94 83 GLU A CA 1
ATOM 679 C C . GLU A 1 83 ? -25.330 1.508 33.086 1.00 76.94 83 GLU A C 1
ATOM 681 O O . GLU A 1 83 ? -24.461 1.782 32.265 1.00 76.94 83 GLU A O 1
ATOM 686 N N . LEU A 1 84 ? -25.619 0.252 33.431 1.00 76.31 84 LEU A N 1
ATOM 687 C CA . LEU A 1 84 ? -24.898 -0.911 32.916 1.00 76.31 84 LEU A CA 1
ATOM 688 C C . LEU A 1 84 ? -25.221 -1.182 31.444 1.00 76.31 84 LEU A C 1
ATOM 690 O O . LEU A 1 84 ? -24.352 -1.608 30.688 1.00 76.31 84 LEU A O 1
ATOM 694 N N . ILE A 1 85 ? -26.463 -0.907 31.035 1.00 81.88 85 ILE A N 1
ATOM 695 C CA . ILE A 1 85 ? -26.856 -0.918 29.622 1.00 81.88 85 ILE A CA 1
ATOM 696 C C . ILE A 1 85 ? -26.000 0.091 28.859 1.00 81.88 85 ILE A C 1
ATOM 698 O O . ILE A 1 85 ? -25.352 -0.282 27.889 1.00 81.88 85 ILE A O 1
ATOM 702 N N . LYS A 1 86 ? -25.915 1.333 29.349 1.00 85.44 86 LYS A N 1
ATOM 703 C CA . LYS A 1 86 ? -25.114 2.385 28.715 1.00 85.44 86 LYS A CA 1
ATOM 704 C C . LYS A 1 86 ? -23.622 2.037 28.645 1.00 85.44 86 LYS A C 1
ATOM 706 O O . LYS A 1 86 ? -22.981 2.327 27.645 1.00 85.44 86 LYS A O 1
ATOM 711 N N . GLU A 1 87 ? -23.060 1.410 29.677 1.00 83.00 87 GLU A N 1
ATOM 712 C CA . GLU A 1 87 ? -21.661 0.954 29.665 1.00 83.00 87 GLU A CA 1
ATOM 713 C C . GLU A 1 87 ? -21.419 -0.127 28.602 1.00 83.00 87 GLU A C 1
ATOM 715 O O . GLU A 1 87 ? -20.465 -0.032 27.832 1.00 83.00 87 GLU A O 1
ATOM 720 N N . ARG A 1 88 ? -22.301 -1.131 28.527 1.00 83.19 88 ARG A N 1
ATOM 721 C CA . ARG A 1 88 ? -22.231 -2.192 27.512 1.00 83.19 88 ARG A CA 1
ATOM 722 C C . ARG A 1 88 ? -22.414 -1.629 26.098 1.00 83.19 88 ARG A C 1
ATOM 724 O O . ARG A 1 88 ? -21.721 -2.062 25.185 1.00 83.19 88 ARG A O 1
ATOM 731 N N . GLU A 1 89 ? -23.315 -0.663 25.913 1.00 88.50 89 GLU A N 1
ATOM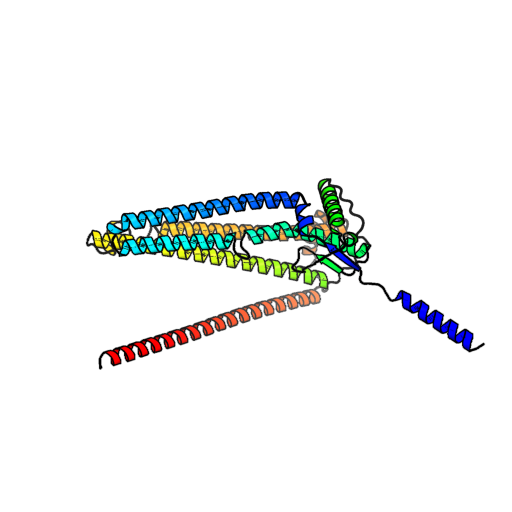 732 C CA . GLU A 1 89 ? -23.498 0.053 24.642 1.00 88.50 89 GLU A CA 1
ATOM 733 C C . GLU A 1 89 ? -22.233 0.836 24.257 1.00 88.50 89 GLU A C 1
ATOM 735 O O . GLU A 1 89 ? -21.763 0.704 23.129 1.00 88.50 89 GLU A O 1
ATOM 740 N N . ASP A 1 90 ? -21.637 1.585 25.194 1.00 89.56 90 ASP A N 1
ATOM 741 C CA . ASP A 1 90 ? -20.370 2.301 24.986 1.00 89.56 90 ASP A CA 1
ATOM 742 C C . ASP A 1 90 ? -19.231 1.326 24.610 1.00 89.56 90 ASP A C 1
ATOM 744 O O . ASP A 1 90 ? -18.425 1.625 23.726 1.00 89.56 90 ASP A O 1
ATOM 748 N N . GLU A 1 91 ? -19.160 0.153 25.252 1.00 86.56 91 GLU A N 1
ATOM 749 C CA . GLU A 1 91 ? -18.172 -0.892 24.953 1.00 86.56 91 GLU A CA 1
ATOM 750 C C . GLU A 1 91 ? -18.372 -1.488 23.554 1.00 86.56 91 GLU A C 1
ATOM 752 O O . GLU A 1 91 ? -17.407 -1.606 22.795 1.00 86.56 91 GLU A O 1
ATOM 757 N N . ILE A 1 92 ? -19.613 -1.806 23.181 1.00 92.00 92 ILE A N 1
ATOM 758 C CA . ILE A 1 92 ? -19.960 -2.298 21.843 1.00 92.00 92 ILE A CA 1
ATOM 759 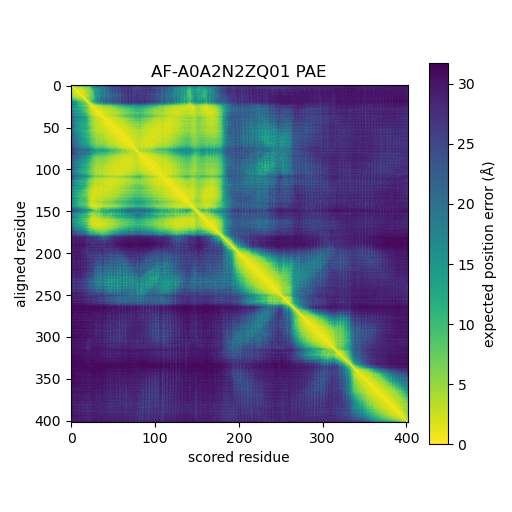C C . ILE A 1 92 ? -19.577 -1.257 20.787 1.00 92.00 92 ILE A C 1
ATOM 761 O O . ILE A 1 92 ? -18.854 -1.583 19.848 1.00 92.00 92 ILE A O 1
ATOM 765 N N . VAL A 1 93 ? -19.975 0.006 20.966 1.00 94.19 93 VAL A N 1
ATOM 766 C CA . VAL A 1 93 ? -19.645 1.101 20.038 1.00 94.19 93 VAL A CA 1
ATOM 767 C C . VAL A 1 93 ? -18.131 1.305 19.943 1.00 94.19 93 VAL A C 1
ATOM 769 O O . VAL A 1 93 ? -17.588 1.569 18.867 1.00 94.19 93 VAL A O 1
ATOM 772 N N . PHE A 1 94 ? -17.406 1.169 21.051 1.00 92.81 94 PHE A N 1
ATOM 773 C CA . PHE A 1 94 ? -15.949 1.230 21.038 1.00 92.81 94 PHE A CA 1
ATOM 774 C C . PHE A 1 94 ? -15.336 0.084 20.223 1.00 92.81 94 PHE A C 1
ATOM 776 O O . PHE A 1 94 ? -14.451 0.333 19.400 1.00 92.81 94 PHE A O 1
ATOM 783 N N . GLN A 1 95 ? -15.819 -1.148 20.397 1.00 91.44 95 GLN A N 1
ATOM 784 C CA . GLN A 1 95 ? -15.368 -2.301 19.615 1.00 91.44 95 GLN A CA 1
ATOM 785 C C . GLN A 1 95 ? -15.693 -2.142 18.122 1.00 91.44 95 GLN A C 1
ATOM 787 O O . GLN A 1 95 ? -14.828 -2.400 17.286 1.00 91.44 95 GLN A O 1
ATOM 792 N N . GLU A 1 96 ? -16.875 -1.636 17.770 1.00 93.19 96 GLU A N 1
ATOM 793 C CA . GLU A 1 96 ? -17.246 -1.328 16.382 1.00 93.19 96 GLU A CA 1
ATOM 794 C C . GLU A 1 96 ? -16.296 -0.321 15.739 1.00 93.19 96 GLU A C 1
ATOM 796 O O . GLU A 1 96 ? -15.769 -0.562 14.652 1.00 93.19 96 GLU A O 1
ATOM 801 N N . ASN A 1 97 ? -16.010 0.778 16.438 1.00 94.25 97 ASN A N 1
ATOM 802 C CA . ASN A 1 97 ? -15.068 1.784 15.960 1.00 94.25 97 ASN A CA 1
ATOM 803 C C . ASN A 1 97 ? -13.662 1.202 15.776 1.00 94.25 97 ASN A C 1
ATOM 805 O O . ASN A 1 97 ? -12.987 1.525 14.801 1.00 94.25 97 ASN A O 1
ATOM 809 N N . GLN A 1 98 ? -13.219 0.300 16.659 1.00 93.06 98 GLN A N 1
ATOM 810 C CA . GLN A 1 98 ? -11.938 -0.387 16.478 1.00 93.06 98 GLN A CA 1
ATOM 811 C C . GLN A 1 98 ? -11.910 -1.278 15.235 1.00 93.06 98 GLN A C 1
ATOM 813 O O . GLN A 1 98 ? -10.875 -1.351 14.567 1.00 93.06 98 GLN A O 1
ATOM 818 N N . ILE A 1 99 ? -13.014 -1.965 14.929 1.00 95.00 99 ILE A N 1
ATOM 819 C CA . ILE A 1 99 ? -13.122 -2.805 13.732 1.00 95.00 99 ILE A CA 1
ATOM 820 C C . ILE A 1 99 ? -13.085 -1.934 12.476 1.00 95.00 99 ILE A C 1
ATOM 822 O O . ILE A 1 99 ? -12.324 -2.240 11.557 1.00 95.00 99 ILE A O 1
ATOM 826 N N . LEU A 1 100 ? -13.823 -0.821 12.459 1.00 94.38 100 LEU A N 1
ATOM 827 C CA . LEU A 1 100 ? -13.806 0.140 11.353 1.00 94.38 100 LEU A CA 1
ATOM 828 C C . LEU A 1 100 ? -12.413 0.749 11.150 1.00 94.38 100 LEU A C 1
ATOM 830 O O . LEU A 1 100 ? -11.910 0.776 10.028 1.00 94.38 100 LEU A O 1
ATOM 834 N N . ASP A 1 101 ? -11.740 1.153 12.228 1.00 93.94 101 ASP A N 1
ATOM 835 C CA . ASP A 1 101 ? -10.356 1.633 12.184 1.00 93.94 101 ASP A CA 1
ATOM 836 C C . ASP A 1 101 ? -9.401 0.567 11.636 1.00 93.94 101 ASP A C 1
ATOM 838 O O . ASP A 1 101 ? -8.477 0.871 10.877 1.00 93.94 101 ASP A O 1
ATOM 842 N N . TYR A 1 102 ? -9.585 -0.691 12.039 1.00 93.94 102 TYR A N 1
ATOM 843 C CA . TYR A 1 102 ? -8.776 -1.800 11.549 1.00 93.94 102 TYR A CA 1
ATOM 844 C C . TYR A 1 102 ? -8.999 -2.030 10.053 1.00 93.94 102 TYR A C 1
ATOM 846 O O . TYR A 1 102 ? -8.033 -2.097 9.290 1.00 93.94 102 TYR A O 1
ATOM 854 N N . GLN A 1 103 ? -10.258 -2.064 9.618 1.00 94.12 103 GLN A N 1
ATOM 855 C CA . GLN A 1 103 ? -10.631 -2.183 8.214 1.00 94.12 103 GLN A CA 1
ATOM 856 C C . GLN A 1 103 ? -10.052 -1.031 7.389 1.00 94.12 103 GLN A C 1
ATOM 858 O O . GLN A 1 103 ? -9.435 -1.282 6.356 1.00 94.12 103 GLN A O 1
ATOM 863 N N . GLN A 1 104 ? -10.158 0.210 7.864 1.00 93.94 104 GLN A N 1
ATOM 864 C CA . GLN A 1 104 ? -9.609 1.381 7.185 1.00 93.94 104 GLN A CA 1
ATOM 865 C C . GLN A 1 104 ? -8.078 1.332 7.095 1.00 93.94 104 GLN A C 1
ATOM 867 O O . GLN A 1 104 ? -7.508 1.674 6.062 1.00 93.94 104 GLN A O 1
ATOM 872 N N . LYS A 1 105 ? -7.384 0.869 8.140 1.00 93.19 105 LYS A N 1
ATOM 873 C CA . LYS A 1 105 ? -5.918 0.715 8.108 1.00 93.19 105 LYS A CA 1
ATOM 874 C C . LYS A 1 105 ? -5.460 -0.348 7.116 1.00 93.19 105 LYS A C 1
ATOM 876 O O . LYS A 1 105 ? -4.414 -0.184 6.496 1.00 93.19 105 LYS A O 1
ATOM 881 N N . ARG A 1 106 ? -6.220 -1.433 6.959 1.00 93.44 106 ARG A N 1
ATOM 882 C CA . ARG A 1 106 ? -5.875 -2.525 6.039 1.00 93.44 106 ARG A CA 1
ATOM 883 C C . ARG A 1 106 ? -6.288 -2.230 4.597 1.00 93.44 106 ARG A C 1
ATOM 885 O O . ARG A 1 106 ? -5.474 -2.407 3.695 1.00 93.44 106 ARG A O 1
ATOM 892 N N . PHE A 1 107 ? -7.521 -1.771 4.398 1.00 95.06 107 PHE A N 1
ATOM 893 C CA . PHE A 1 107 ? -8.202 -1.682 3.101 1.00 95.06 107 PHE A CA 1
ATOM 894 C C . PHE A 1 107 ? -8.556 -0.257 2.662 1.00 95.06 107 PHE A C 1
ATOM 896 O O . PHE A 1 107 ? -9.046 -0.077 1.550 1.00 95.06 107 PHE A O 1
ATOM 903 N N . GLY A 1 108 ? -8.342 0.750 3.507 1.00 92.75 108 GLY A N 1
ATOM 904 C CA . GLY A 1 108 ? -8.600 2.143 3.153 1.00 92.75 108 GLY A CA 1
ATOM 905 C C . GLY A 1 108 ? -7.591 2.706 2.142 1.00 92.75 108 GLY A C 1
ATOM 906 O O . GLY A 1 108 ? -6.604 2.048 1.797 1.00 92.75 108 GLY A O 1
ATOM 907 N N . PRO A 1 109 ? -7.794 3.953 1.679 1.00 88.94 109 PRO A N 1
ATOM 908 C CA . PRO A 1 109 ? -6.850 4.642 0.804 1.00 88.94 109 PRO A CA 1
ATOM 909 C C . PRO A 1 109 ? -5.498 4.802 1.505 1.00 88.94 109 PRO A C 1
ATOM 911 O O . PRO A 1 109 ? -5.443 5.310 2.626 1.00 88.94 109 PRO A O 1
ATOM 914 N N . ASN A 1 110 ? -4.406 4.381 0.860 1.00 88.00 110 ASN A N 1
ATOM 915 C CA . ASN A 1 110 ? -3.085 4.261 1.492 1.00 88.00 110 ASN A CA 1
ATOM 916 C C . ASN A 1 110 ? -3.041 3.318 2.709 1.00 88.00 110 ASN A C 1
ATOM 918 O O . ASN A 1 110 ? -2.176 3.470 3.573 1.00 88.00 110 ASN A O 1
ATOM 922 N N . GLY A 1 111 ? -3.961 2.359 2.789 1.00 91.31 111 GLY A N 1
ATOM 923 C CA . GLY A 1 111 ? -3.902 1.273 3.756 1.00 91.31 111 GLY A CA 1
ATOM 924 C C . GLY A 1 111 ? -2.763 0.296 3.461 1.00 91.31 111 GLY A C 1
ATOM 925 O O . GLY A 1 111 ? -2.091 0.369 2.428 1.00 91.31 111 GLY A O 1
ATOM 926 N N . ASP A 1 112 ? -2.561 -0.655 4.367 1.00 92.31 112 ASP A N 1
ATOM 927 C CA . ASP A 1 112 ? -1.474 -1.631 4.278 1.00 92.31 112 ASP A CA 1
ATOM 928 C C . ASP A 1 112 ? -1.521 -2.455 2.983 1.00 92.31 112 ASP A C 1
ATOM 930 O O . ASP A 1 112 ? -0.467 -2.762 2.429 1.00 92.31 112 ASP A O 1
ATOM 934 N N . LEU A 1 113 ? -2.718 -2.793 2.486 1.00 93.25 113 LEU A N 1
ATOM 935 C CA . LEU A 1 113 ? -2.882 -3.523 1.228 1.00 93.25 113 LEU A CA 1
ATOM 936 C C . LEU A 1 113 ? -2.346 -2.725 0.037 1.00 93.25 113 LEU A C 1
ATOM 938 O O . LEU A 1 113 ? -1.572 -3.243 -0.761 1.00 93.25 113 LEU A O 1
ATOM 942 N N . ASP A 1 114 ? -2.761 -1.469 -0.079 1.00 91.62 114 ASP A N 1
ATOM 943 C CA . ASP A 1 114 ? -2.389 -0.581 -1.180 1.00 91.62 114 ASP A CA 1
ATOM 944 C C . ASP A 1 114 ? -0.887 -0.250 -1.140 1.00 91.62 114 ASP A C 1
ATOM 946 O O . ASP A 1 114 ? -0.185 -0.334 -2.149 1.00 91.62 114 ASP A O 1
ATOM 950 N N . ILE A 1 115 ? -0.347 0.007 0.058 1.00 92.62 115 ILE A N 1
ATOM 951 C CA . ILE A 1 115 ? 1.095 0.193 0.261 1.00 92.62 115 ILE A CA 1
ATOM 952 C C . ILE A 1 115 ? 1.875 -1.055 -0.166 1.00 92.62 115 ILE A C 1
ATOM 954 O O . ILE A 1 115 ? 2.848 -0.923 -0.906 1.00 92.62 115 ILE A O 1
ATOM 958 N N . GLN A 1 116 ? 1.461 -2.249 0.268 1.00 93.12 116 GLN A N 1
ATOM 959 C CA . GLN A 1 116 ? 2.148 -3.493 -0.090 1.00 93.12 116 GLN A CA 1
ATOM 960 C C . GLN A 1 116 ? 2.055 -3.778 -1.590 1.00 93.12 116 GLN A C 1
ATOM 962 O O . GLN A 1 116 ? 3.067 -4.111 -2.197 1.00 93.12 116 GLN A O 1
ATOM 967 N N . LYS A 1 117 ? 0.890 -3.571 -2.217 1.00 91.00 117 LYS A N 1
ATOM 968 C CA . LYS A 1 117 ? 0.739 -3.700 -3.675 1.00 91.00 117 LYS A CA 1
ATOM 969 C C . LYS A 1 117 ? 1.710 -2.794 -4.427 1.00 91.00 117 LYS A C 1
ATOM 971 O O . LYS A 1 117 ? 2.400 -3.267 -5.327 1.00 91.00 117 LYS A O 1
ATOM 976 N N . ARG A 1 118 ? 1.812 -1.519 -4.033 1.00 90.75 118 ARG A N 1
ATOM 977 C CA . ARG A 1 118 ? 2.770 -0.579 -4.637 1.00 90.75 118 ARG A CA 1
ATOM 978 C C . ARG A 1 118 ? 4.216 -1.007 -4.421 1.00 90.75 118 ARG A C 1
ATOM 980 O O . ARG A 1 118 ? 4.988 -0.980 -5.366 1.00 90.75 118 ARG A O 1
ATOM 987 N N . GLN A 1 119 ? 4.574 -1.428 -3.209 1.00 91.44 119 GLN A N 1
ATOM 988 C CA . GLN A 1 119 ? 5.933 -1.885 -2.895 1.00 91.44 119 GLN A CA 1
ATOM 989 C C . GLN A 1 119 ? 6.346 -3.116 -3.706 1.00 91.44 119 GLN A C 1
ATOM 991 O O . GLN A 1 119 ? 7.499 -3.204 -4.108 1.00 91.44 119 GLN A O 1
ATOM 996 N N . LEU A 1 120 ? 5.417 -4.043 -3.957 1.00 91.19 120 LEU A N 1
ATOM 997 C CA . LEU A 1 120 ? 5.667 -5.223 -4.786 1.00 91.19 120 LEU A CA 1
ATOM 998 C C . LEU A 1 120 ? 5.754 -4.883 -6.279 1.00 91.19 120 LEU A C 1
ATOM 1000 O O . LEU A 1 120 ? 6.557 -5.472 -6.993 1.00 91.19 120 LEU A O 1
ATOM 1004 N N . ALA A 1 121 ? 4.944 -3.935 -6.756 1.00 90.62 121 ALA A N 1
ATOM 1005 C CA . ALA A 1 121 ? 4.963 -3.519 -8.157 1.00 90.62 121 ALA A CA 1
ATOM 1006 C C . ALA A 1 121 ? 6.186 -2.654 -8.500 1.00 90.62 121 ALA A C 1
ATOM 1008 O O . ALA A 1 121 ? 6.720 -2.767 -9.599 1.00 90.62 121 ALA A O 1
ATOM 1009 N N . GLN A 1 122 ? 6.645 -1.816 -7.566 1.00 91.56 122 GLN A N 1
ATOM 1010 C CA . GLN A 1 122 ? 7.716 -0.842 -7.779 1.00 91.56 122 GLN A CA 1
ATOM 1011 C C . GLN A 1 122 ? 9.016 -1.424 -8.374 1.00 91.56 122 GLN A C 1
ATOM 1013 O O . GLN A 1 122 ? 9.460 -0.891 -9.387 1.00 91.56 122 GLN A O 1
ATOM 1018 N N . PRO A 1 123 ? 9.626 -2.506 -7.846 1.00 90.50 123 PRO A N 1
ATOM 1019 C CA . PRO A 1 123 ? 10.868 -3.033 -8.421 1.00 90.50 123 PRO A CA 1
ATOM 1020 C C . PRO A 1 123 ? 10.691 -3.510 -9.868 1.00 90.50 123 PRO A C 1
ATOM 1022 O O . PRO A 1 123 ? 11.569 -3.302 -10.704 1.00 90.50 123 PRO A O 1
ATOM 1025 N N . VAL A 1 124 ? 9.539 -4.102 -10.193 1.00 89.38 124 VAL A N 1
ATOM 1026 C CA . VAL A 1 124 ? 9.240 -4.537 -11.562 1.00 89.38 124 VAL A CA 1
ATOM 1027 C C . VAL A 1 124 ? 8.966 -3.332 -12.462 1.00 89.38 124 VAL A C 1
ATOM 1029 O O . VAL A 1 124 ? 9.420 -3.305 -13.600 1.00 89.38 124 VAL A O 1
ATOM 1032 N N . GLN A 1 125 ? 8.286 -2.300 -11.959 1.00 90.75 125 GLN A N 1
ATOM 1033 C CA . GLN A 1 125 ? 8.098 -1.038 -12.680 1.00 90.75 125 GLN A CA 1
ATOM 1034 C C . GLN A 1 125 ? 9.433 -0.358 -13.000 1.00 90.75 125 GLN A C 1
ATOM 1036 O O . GLN A 1 125 ? 9.604 0.115 -14.121 1.00 90.75 125 GLN A O 1
ATOM 1041 N N . ASP A 1 126 ? 10.391 -0.365 -12.070 1.00 92.19 126 ASP A N 1
ATOM 1042 C CA . ASP A 1 126 ? 11.733 0.185 -12.289 1.00 92.19 126 ASP A CA 1
ATOM 1043 C C . ASP A 1 126 ? 12.479 -0.598 -13.392 1.00 92.19 126 ASP A C 1
ATOM 1045 O O . ASP A 1 126 ? 13.090 -0.005 -14.284 1.00 92.19 126 ASP A O 1
ATOM 1049 N N . GLN A 1 127 ? 12.372 -1.933 -13.403 1.00 89.75 127 GLN A N 1
ATOM 1050 C CA . GLN A 1 127 ? 12.923 -2.772 -14.479 1.00 89.75 127 GLN A CA 1
ATOM 1051 C C . GLN A 1 127 ? 12.262 -2.491 -15.833 1.00 89.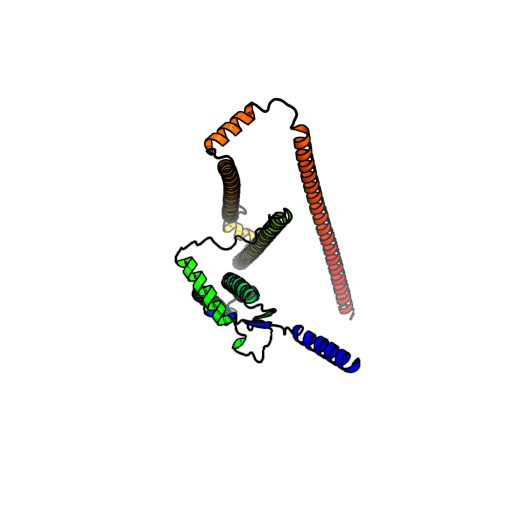75 127 GLN A C 1
ATOM 1053 O O . GLN A 1 127 ? 12.951 -2.390 -16.852 1.00 89.75 127 GLN A O 1
ATOM 1058 N N . VAL A 1 128 ? 10.934 -2.345 -15.854 1.00 91.00 128 VAL A N 1
ATOM 1059 C CA . VAL A 1 128 ? 10.191 -1.981 -17.065 1.00 91.00 128 VAL A CA 1
ATOM 1060 C C . VAL A 1 128 ? 10.621 -0.614 -17.565 1.00 91.00 128 VAL A C 1
ATOM 1062 O O . VAL A 1 128 ? 10.869 -0.464 -18.757 1.00 91.00 128 VAL A O 1
ATOM 1065 N N . PHE A 1 129 ? 10.757 0.367 -16.678 1.00 92.19 129 PHE A N 1
ATOM 1066 C CA . PHE A 1 129 ? 11.174 1.712 -17.040 1.00 92.19 129 PHE A CA 1
ATOM 1067 C C . PHE A 1 129 ? 12.546 1.710 -17.725 1.00 92.19 129 PHE A C 1
ATOM 1069 O O . PHE A 1 129 ? 12.688 2.274 -18.811 1.00 92.19 129 PHE A O 1
ATOM 1076 N N . ASN A 1 130 ? 13.519 0.986 -17.167 1.00 92.44 130 ASN A N 1
ATOM 1077 C CA . ASN A 1 130 ? 14.843 0.838 -17.776 1.00 92.44 130 ASN A CA 1
ATOM 1078 C C . ASN A 1 130 ? 14.770 0.154 -19.154 1.00 92.44 130 ASN A C 1
ATOM 1080 O O . ASN A 1 130 ? 15.373 0.626 -20.119 1.00 92.44 130 ASN A O 1
ATOM 1084 N N . ALA A 1 131 ? 13.982 -0.919 -19.283 1.00 91.69 131 ALA A N 1
ATOM 1085 C CA . ALA A 1 131 ? 13.787 -1.603 -20.562 1.00 91.69 131 ALA A CA 1
ATOM 1086 C C . ALA A 1 131 ? 13.104 -0.695 -21.603 1.00 91.69 131 ALA A C 1
ATOM 1088 O O . ALA A 1 131 ? 13.485 -0.687 -22.773 1.00 91.69 131 ALA A O 1
ATOM 1089 N N . VAL A 1 132 ? 12.116 0.103 -21.190 1.00 92.69 132 VAL A N 1
ATOM 1090 C CA . VAL A 1 132 ? 11.445 1.088 -22.049 1.00 92.69 132 VAL A CA 1
ATOM 1091 C C . VAL A 1 132 ? 12.440 2.127 -22.549 1.00 92.69 132 VAL A C 1
ATOM 1093 O O . VAL A 1 132 ? 12.438 2.415 -23.744 1.00 92.69 132 VAL A O 1
ATOM 1096 N N . GLN A 1 133 ? 13.308 2.653 -21.681 1.00 91.94 133 GLN A N 1
ATOM 1097 C CA . GLN A 1 133 ? 14.342 3.614 -22.072 1.00 91.94 133 GLN A CA 1
ATOM 1098 C C . GLN A 1 133 ? 15.300 3.033 -23.119 1.00 91.94 133 GLN A C 1
ATOM 1100 O O . GLN A 1 133 ? 15.565 3.682 -24.133 1.00 91.94 133 GLN A O 1
ATOM 1105 N N . GLU A 1 134 ? 15.759 1.793 -22.929 1.00 91.75 134 GLU A N 1
ATOM 1106 C CA . GLU A 1 134 ? 16.635 1.106 -23.886 1.00 91.75 134 GLU A CA 1
ATOM 1107 C C . GLU A 1 134 ? 15.960 0.953 -25.263 1.00 91.75 134 GLU A C 1
ATOM 1109 O O . GLU A 1 134 ? 16.539 1.270 -26.307 1.00 91.75 134 GLU A O 1
ATOM 1114 N N . ILE A 1 135 ? 14.699 0.508 -25.281 1.00 90.50 135 ILE A N 1
ATOM 1115 C CA . ILE A 1 135 ? 13.931 0.315 -26.519 1.00 90.50 135 ILE A CA 1
ATOM 1116 C C . ILE A 1 135 ? 13.649 1.652 -27.200 1.00 90.50 135 ILE A C 1
ATOM 1118 O O . ILE A 1 135 ? 13.765 1.748 -28.426 1.00 90.50 135 ILE A O 1
ATOM 1122 N N . ALA A 1 136 ? 13.265 2.665 -26.422 1.00 91.62 136 ALA A N 1
ATOM 1123 C CA . ALA A 1 136 ? 12.970 4.000 -26.916 1.00 91.62 136 ALA A CA 1
ATOM 1124 C C . ALA A 1 136 ? 14.202 4.616 -27.579 1.00 91.62 136 ALA A C 1
ATOM 1126 O O . ALA A 1 136 ? 14.094 5.079 -28.713 1.00 91.62 136 ALA A O 1
ATOM 1127 N N . ALA A 1 137 ? 15.379 4.514 -26.956 1.00 91.00 137 ALA A N 1
ATOM 1128 C CA . ALA A 1 137 ? 16.634 4.974 -27.545 1.00 91.00 137 ALA A CA 1
ATOM 1129 C C . ALA A 1 137 ? 16.975 4.205 -28.834 1.00 91.00 137 ALA A C 1
ATOM 1131 O O . ALA A 1 137 ? 17.237 4.806 -29.878 1.00 91.00 137 ALA A O 1
ATOM 1132 N N . LYS A 1 138 ? 16.895 2.868 -28.803 1.00 91.00 138 LYS A N 1
ATOM 1133 C CA . LYS A 1 138 ? 17.268 2.008 -29.938 1.00 91.00 138 LYS A CA 1
ATOM 1134 C C . LYS A 1 138 ? 16.353 2.167 -31.153 1.00 91.00 138 LYS A C 1
ATOM 1136 O O . LYS A 1 138 ? 16.813 2.073 -32.290 1.00 91.00 138 LYS A O 1
ATOM 1141 N N . ARG A 1 139 ? 15.052 2.371 -30.934 1.00 89.12 139 ARG A N 1
ATOM 1142 C CA . ARG A 1 139 ? 14.050 2.549 -32.003 1.00 89.12 139 ARG A CA 1
ATOM 1143 C C . ARG A 1 139 ? 13.736 4.018 -32.297 1.00 89.12 139 ARG A C 1
ATOM 1145 O O . ARG A 1 139 ? 12.983 4.307 -33.230 1.00 89.12 139 ARG A O 1
ATOM 1152 N N . GLN A 1 140 ? 14.367 4.926 -31.551 1.00 88.88 140 GLN A N 1
ATOM 1153 C CA . GLN A 1 140 ? 14.154 6.371 -31.584 1.00 88.88 140 GLN A CA 1
ATOM 1154 C C . GLN A 1 140 ? 12.662 6.722 -31.439 1.00 88.88 140 GLN A C 1
ATOM 1156 O O . GLN A 1 140 ? 12.110 7.431 -32.277 1.00 88.88 140 GLN A O 1
ATOM 1161 N N . TYR A 1 141 ? 11.987 6.144 -30.441 1.00 91.50 141 TYR A N 1
ATOM 1162 C CA . TYR A 1 141 ? 10.635 6.573 -30.081 1.00 91.50 141 TYR A CA 1
ATOM 1163 C C . TYR A 1 141 ? 10.711 7.896 -29.325 1.00 91.50 141 TYR A C 1
ATOM 1165 O O . TYR A 1 141 ? 11.515 8.030 -28.405 1.00 91.50 141 TYR A O 1
ATOM 1173 N N . ASP A 1 142 ? 9.856 8.841 -29.698 1.00 87.69 142 ASP A N 1
ATOM 1174 C CA . ASP A 1 142 ? 9.782 10.152 -29.053 1.00 87.69 142 ASP A CA 1
ATOM 1175 C C . ASP A 1 142 ? 8.878 10.094 -27.813 1.00 87.69 142 ASP A C 1
ATOM 1177 O O . ASP A 1 142 ? 9.142 10.749 -26.808 1.00 87.69 142 ASP A O 1
ATOM 1181 N N . PHE A 1 143 ? 7.826 9.266 -27.864 1.00 89.06 143 PHE A N 1
ATOM 1182 C CA . PHE A 1 143 ? 6.885 9.071 -26.762 1.00 89.06 143 PHE A CA 1
ATOM 1183 C C . PHE A 1 143 ? 6.544 7.596 -26.573 1.00 89.06 143 PHE A C 1
ATOM 1185 O O . PHE A 1 143 ? 6.313 6.864 -27.540 1.00 89.06 143 PHE A O 1
ATOM 1192 N N . VAL A 1 144 ? 6.446 7.181 -25.312 1.00 90.50 144 VAL A N 1
ATOM 1193 C CA . VAL A 1 144 ? 5.923 5.873 -24.918 1.00 90.50 144 VAL A CA 1
ATOM 1194 C C . VAL A 1 144 ? 4.803 6.105 -23.915 1.00 90.50 144 VAL A C 1
ATOM 1196 O O . VAL A 1 144 ? 5.029 6.739 -22.887 1.00 90.50 144 VAL A O 1
ATOM 1199 N N . PHE A 1 145 ? 3.602 5.617 -24.216 1.00 89.81 145 PHE A N 1
ATOM 1200 C CA . PHE A 1 145 ? 2.453 5.745 -23.321 1.00 89.81 145 PHE A CA 1
ATOM 1201 C C . PHE A 1 145 ? 2.095 4.402 -22.693 1.00 89.81 145 PHE A C 1
ATOM 1203 O O . PHE A 1 145 ? 2.051 3.379 -23.378 1.00 89.81 145 PHE A O 1
ATOM 1210 N N . ASP A 1 146 ? 1.792 4.423 -21.399 1.00 89.50 146 ASP A N 1
ATOM 1211 C CA . ASP A 1 146 ? 1.195 3.288 -20.705 1.00 89.50 146 ASP A CA 1
ATOM 1212 C C . ASP A 1 146 ? -0.324 3.288 -20.919 1.00 89.50 146 ASP A C 1
ATOM 1214 O O . ASP A 1 146 ? -1.005 4.274 -20.640 1.00 89.50 146 ASP A O 1
ATOM 1218 N N . LYS A 1 147 ? -0.848 2.174 -21.421 1.00 85.69 147 LYS A N 1
ATOM 1219 C CA . LYS A 1 147 ? -2.275 1.915 -21.631 1.00 85.69 147 LYS A CA 1
ATOM 1220 C C . LYS A 1 147 ? -3.022 1.670 -20.315 1.00 85.69 147 LYS A C 1
ATOM 1222 O O . LYS A 1 147 ? -4.236 1.832 -20.272 1.00 85.69 147 LYS A O 1
ATOM 1227 N N . SER A 1 148 ? -2.307 1.264 -19.269 1.00 78.06 148 SER A N 1
ATOM 1228 C CA . SER A 1 148 ? -2.858 0.982 -17.934 1.00 78.06 148 SER A CA 1
ATOM 1229 C C . SER A 1 148 ? -3.045 2.256 -17.104 1.00 78.06 148 SER A C 1
ATOM 1231 O O . SER A 1 148 ? -3.707 2.228 -16.070 1.00 78.06 148 SER A O 1
ATOM 1233 N N . ALA A 1 149 ? -2.463 3.375 -17.545 1.00 75.81 149 ALA A N 1
ATOM 1234 C CA . ALA A 1 149 ? -2.660 4.684 -16.937 1.00 75.81 149 ALA A CA 1
ATOM 1235 C C . ALA A 1 149 ? -4.024 5.286 -17.326 1.00 75.81 149 ALA A C 1
ATOM 1237 O O . ALA A 1 149 ? -4.665 4.841 -18.275 1.00 75.81 149 ALA A O 1
ATOM 1238 N N . ASP A 1 150 ? -4.432 6.365 -16.652 1.00 66.19 150 ASP A N 1
ATOM 1239 C CA . ASP A 1 150 ? -5.720 7.066 -16.844 1.00 66.19 150 ASP A CA 1
ATOM 1240 C C . ASP A 1 150 ? -5.948 7.665 -18.257 1.00 66.19 150 ASP A C 1
ATOM 1242 O O . ASP A 1 150 ? -6.932 8.367 -18.505 1.00 66.19 150 ASP A O 1
ATOM 1246 N N . VAL A 1 151 ? -5.049 7.418 -19.212 1.00 71.06 151 VAL A N 1
ATOM 1247 C CA . VAL A 1 151 ? -5.187 7.856 -20.601 1.00 71.06 151 VAL A CA 1
ATOM 1248 C C . VAL A 1 151 ? -6.115 6.895 -21.342 1.00 71.06 151 VAL A C 1
ATOM 1250 O O . VAL A 1 151 ? -5.736 5.788 -21.719 1.00 71.06 151 VAL A O 1
ATOM 1253 N N . VAL A 1 152 ? -7.344 7.342 -21.606 1.00 73.62 152 VAL A N 1
ATOM 1254 C CA . VAL A 1 152 ? -8.332 6.553 -22.353 1.00 73.62 152 VAL A CA 1
ATOM 1255 C C . VAL A 1 152 ? -7.912 6.432 -23.819 1.00 73.62 152 VAL A C 1
ATOM 1257 O O . VAL A 1 152 ? -8.031 7.371 -24.606 1.00 73.62 152 VAL A O 1
ATOM 1260 N N . MET A 1 153 ? -7.440 5.247 -24.198 1.00 76.44 153 MET A N 1
ATOM 1261 C CA . MET A 1 153 ? -7.072 4.906 -25.568 1.00 76.44 153 MET A CA 1
ATOM 1262 C C . MET A 1 153 ? -8.145 4.025 -26.200 1.00 76.44 153 MET A C 1
ATOM 1264 O O . MET A 1 153 ? -8.329 2.876 -25.810 1.00 76.44 153 MET A O 1
ATOM 1268 N N . LEU A 1 154 ? -8.846 4.561 -27.201 1.00 81.38 154 LEU A N 1
ATOM 1269 C CA . LEU A 1 154 ? -9.940 3.842 -27.865 1.00 81.38 154 LEU A CA 1
ATOM 1270 C C . LEU A 1 154 ? -9.440 2.741 -28.806 1.00 81.38 154 LEU A C 1
ATOM 1272 O O . LEU A 1 154 ? -10.078 1.702 -28.947 1.00 81.38 154 LEU A O 1
ATOM 1276 N N . TYR A 1 155 ? -8.306 2.969 -29.466 1.00 81.69 155 TYR A N 1
ATOM 1277 C CA . TYR A 1 155 ? -7.720 2.021 -30.404 1.00 81.69 155 TYR A CA 1
ATOM 1278 C C . TYR A 1 155 ? -6.223 2.278 -30.559 1.00 81.69 155 TYR A C 1
ATOM 1280 O O . TYR A 1 155 ? -5.792 3.423 -30.699 1.00 81.69 155 TYR A O 1
ATOM 1288 N N . SER A 1 156 ? -5.439 1.205 -30.608 1.00 81.69 156 SER A N 1
ATOM 1289 C CA . SER A 1 156 ? -4.044 1.239 -31.031 1.00 81.69 156 SER A CA 1
ATOM 1290 C C . SER A 1 156 ? -3.737 0.054 -31.934 1.00 81.69 156 SER A C 1
ATOM 1292 O O . SER A 1 156 ? -4.229 -1.059 -31.754 1.00 81.69 156 SER A O 1
ATOM 1294 N N . ALA A 1 157 ? -2.912 0.296 -32.950 1.00 86.94 157 ALA A N 1
ATOM 1295 C CA . ALA A 1 157 ? -2.440 -0.778 -33.807 1.00 86.94 157 ALA A CA 1
ATOM 1296 C C . ALA A 1 157 ? -1.355 -1.585 -33.077 1.00 86.94 157 ALA A C 1
ATOM 1298 O O . ALA A 1 157 ? -0.389 -1.004 -32.582 1.00 86.94 157 ALA A O 1
ATOM 1299 N N . LYS A 1 158 ? -1.448 -2.923 -33.114 1.00 86.69 158 LYS A N 1
ATOM 1300 C CA . LYS A 1 158 ? -0.505 -3.850 -32.451 1.00 86.69 158 LYS A CA 1
ATOM 1301 C C . LYS A 1 158 ? 0.972 -3.594 -32.791 1.00 86.69 158 LYS A C 1
ATOM 1303 O O . LYS A 1 158 ? 1.850 -3.868 -31.989 1.00 86.69 158 LYS A O 1
ATOM 1308 N N . LYS A 1 159 ? 1.264 -3.031 -33.967 1.00 86.44 159 LYS A N 1
ATOM 1309 C CA . LYS A 1 159 ? 2.631 -2.672 -34.392 1.00 86.44 159 LYS A CA 1
ATOM 1310 C C . LYS A 1 159 ? 3.325 -1.632 -33.498 1.00 86.44 159 LYS A C 1
ATOM 1312 O O . LYS A 1 159 ? 4.549 -1.558 -33.530 1.00 86.44 159 LYS A O 1
ATOM 1317 N N . TYR A 1 160 ? 2.565 -0.829 -32.753 1.00 88.06 160 TYR A N 1
ATOM 1318 C CA . TYR A 1 160 ? 3.095 0.179 -31.828 1.00 88.06 160 TYR A CA 1
ATOM 1319 C C . TYR A 1 160 ? 3.191 -0.330 -30.385 1.00 88.06 160 TYR A C 1
ATOM 1321 O O . TYR A 1 160 ? 3.738 0.369 -29.538 1.00 88.06 160 TYR A O 1
ATOM 1329 N N . ASP A 1 161 ? 2.689 -1.534 -30.107 1.00 90.81 161 ASP A N 1
ATOM 1330 C CA . ASP A 1 161 ? 2.791 -2.176 -28.801 1.00 90.81 161 ASP A CA 1
ATOM 1331 C C . ASP A 1 161 ? 4.180 -2.811 -28.635 1.00 90.81 161 ASP A C 1
ATOM 1333 O O . ASP A 1 161 ? 4.605 -3.651 -29.437 1.00 90.81 161 ASP A O 1
ATOM 1337 N N . ILE A 1 162 ? 4.908 -2.386 -27.604 1.00 92.44 162 ILE A N 1
ATOM 1338 C CA . ILE A 1 162 ? 6.238 -2.909 -27.270 1.00 92.44 162 ILE A CA 1
ATOM 1339 C C . ILE A 1 162 ? 6.228 -3.806 -26.021 1.00 92.44 162 ILE A C 1
ATOM 1341 O O . ILE A 1 162 ? 7.291 -4.264 -25.600 1.00 92.44 162 ILE A O 1
ATOM 1345 N N . SER A 1 163 ? 5.055 -4.120 -25.463 1.00 92.06 163 SER A N 1
ATOM 1346 C CA . SER A 1 163 ? 4.899 -4.883 -24.215 1.00 92.06 163 SER A CA 1
ATOM 1347 C C . SER A 1 163 ? 5.548 -6.265 -24.291 1.00 92.06 163 SER A C 1
ATOM 1349 O O . SER A 1 163 ? 6.395 -6.595 -23.465 1.00 92.06 163 SER A O 1
ATOM 1351 N N . ASP A 1 164 ? 5.270 -7.042 -25.344 1.00 91.56 164 ASP A N 1
ATOM 1352 C CA . ASP A 1 164 ? 5.880 -8.368 -25.561 1.00 91.56 164 ASP A CA 1
ATOM 1353 C C . ASP A 1 164 ? 7.411 -8.314 -25.701 1.00 91.56 164 ASP A C 1
ATOM 1355 O O . ASP A 1 164 ? 8.122 -9.303 -25.490 1.00 91.56 164 ASP A O 1
ATOM 1359 N N . LEU A 1 165 ? 7.949 -7.176 -26.141 1.00 90.56 165 LEU A N 1
ATOM 1360 C CA . LEU A 1 165 ? 9.389 -6.986 -26.258 1.00 90.56 165 LEU A CA 1
ATOM 1361 C C . LEU A 1 165 ? 10.011 -6.690 -24.888 1.00 90.56 165 LEU A C 1
ATOM 1363 O O . LEU A 1 165 ? 11.052 -7.263 -24.570 1.00 90.56 165 LEU A O 1
ATOM 1367 N N . ILE A 1 166 ? 9.338 -5.886 -24.064 1.00 91.69 166 ILE A N 1
ATOM 1368 C CA . ILE A 1 166 ? 9.735 -5.599 -22.681 1.00 91.69 166 ILE A CA 1
ATOM 1369 C C . ILE A 1 166 ? 9.693 -6.867 -21.828 1.00 91.69 166 ILE A C 1
ATOM 1371 O O . ILE A 1 166 ? 10.687 -7.182 -21.178 1.00 91.69 166 ILE A O 1
ATOM 1375 N N . VAL A 1 167 ? 8.602 -7.643 -21.888 1.00 91.50 167 VAL A N 1
ATOM 1376 C CA . VAL A 1 167 ? 8.484 -8.916 -21.151 1.00 91.50 167 VAL A CA 1
ATOM 1377 C C . VAL A 1 167 ? 9.667 -9.829 -21.469 1.00 91.50 167 VAL A C 1
ATOM 1379 O O . VAL A 1 167 ? 10.272 -10.407 -20.566 1.00 91.50 167 VAL A O 1
ATOM 1382 N N . ARG A 1 168 ? 10.060 -9.925 -22.747 1.00 90.12 168 ARG A N 1
ATOM 1383 C CA . ARG A 1 168 ? 11.217 -10.731 -23.161 1.00 90.12 168 ARG A CA 1
ATOM 1384 C C . ARG A 1 168 ? 12.544 -10.215 -22.611 1.00 90.12 168 ARG A C 1
ATOM 1386 O O . ARG A 1 168 ? 13.383 -11.041 -22.265 1.00 90.12 168 ARG A O 1
ATOM 1393 N N . ILE A 1 169 ? 12.747 -8.899 -22.548 1.00 87.88 169 ILE A N 1
ATOM 1394 C CA . ILE A 1 169 ? 13.966 -8.301 -21.978 1.00 87.88 169 ILE A CA 1
ATOM 1395 C C . ILE A 1 169 ? 14.032 -8.580 -20.476 1.00 87.88 169 ILE A C 1
ATOM 1397 O O . ILE A 1 169 ? 15.025 -9.130 -20.014 1.00 87.88 169 ILE A O 1
ATOM 1401 N N . ILE A 1 170 ? 12.953 -8.316 -19.737 1.00 87.50 170 ILE A N 1
ATOM 1402 C CA . ILE A 1 170 ? 12.893 -8.544 -18.286 1.00 87.50 170 ILE A CA 1
ATOM 1403 C C . ILE A 1 170 ? 13.080 -10.025 -17.956 1.00 87.50 170 ILE A C 1
ATOM 1405 O O . ILE A 1 170 ? 13.915 -10.373 -17.130 1.00 87.50 170 ILE A O 1
ATOM 1409 N N . THR A 1 171 ? 12.377 -10.917 -18.659 1.00 86.25 171 THR A N 1
ATOM 1410 C CA . THR A 1 171 ? 12.513 -12.369 -18.449 1.00 86.25 171 THR A CA 1
ATOM 1411 C C . THR A 1 171 ? 13.927 -12.859 -18.761 1.00 86.25 171 THR A C 1
ATOM 1413 O O . THR A 1 171 ? 14.422 -13.781 -18.115 1.00 86.25 171 THR A O 1
ATOM 1416 N N . ARG A 1 172 ? 14.593 -12.275 -19.766 1.00 84.56 172 ARG A N 1
ATOM 1417 C CA . ARG A 1 172 ? 15.984 -12.607 -20.088 1.00 84.56 172 ARG A CA 1
ATOM 1418 C C . ARG A 1 172 ? 16.925 -12.122 -18.990 1.00 84.56 172 ARG A C 1
ATOM 1420 O O . ARG A 1 172 ? 17.750 -12.913 -18.550 1.00 84.56 172 ARG A O 1
ATOM 1427 N N . ASN A 1 173 ? 16.783 -10.877 -18.546 1.00 80.19 173 ASN A N 1
ATOM 1428 C CA . ASN A 1 173 ? 17.631 -10.291 -17.509 1.00 80.19 173 ASN A CA 1
ATOM 1429 C C . ASN A 1 173 ? 17.476 -11.056 -16.188 1.00 80.19 173 ASN A C 1
ATOM 1431 O O . ASN A 1 173 ? 18.471 -11.506 -15.640 1.00 80.19 173 ASN A O 1
ATOM 1435 N N . ALA A 1 174 ? 16.245 -11.385 -15.788 1.00 78.00 174 ALA A N 1
ATOM 1436 C CA . ALA A 1 174 ? 15.982 -12.213 -14.611 1.00 78.00 174 ALA A CA 1
ATOM 1437 C C . ALA A 1 174 ? 16.637 -13.609 -14.691 1.00 78.00 174 ALA A C 1
ATOM 1439 O O . ALA A 1 174 ? 17.125 -14.131 -13.692 1.00 78.00 174 ALA A O 1
ATOM 1440 N N . LYS A 1 175 ? 16.693 -14.226 -15.883 1.00 72.25 175 LYS A N 1
ATOM 1441 C CA . LYS A 1 175 ? 17.405 -15.502 -16.095 1.00 72.25 175 LYS A CA 1
ATOM 1442 C C . LYS A 1 175 ? 18.926 -15.352 -16.043 1.00 72.25 175 LYS A C 1
ATOM 1444 O O . LYS A 1 175 ? 19.601 -16.282 -15.612 1.00 72.25 175 LYS A O 1
ATOM 1449 N N . ILE A 1 176 ? 19.460 -14.223 -16.504 1.00 70.19 176 ILE A N 1
ATOM 1450 C CA . ILE A 1 176 ? 20.894 -13.912 -16.431 1.00 70.19 176 ILE A CA 1
ATOM 1451 C C . ILE A 1 176 ? 21.299 -13.702 -14.966 1.00 70.19 176 ILE A C 1
ATOM 1453 O O . ILE A 1 176 ? 22.283 -14.295 -14.524 1.00 70.19 176 ILE A O 1
ATOM 1457 N N . ASP A 1 177 ? 20.483 -12.970 -14.205 1.00 66.50 177 ASP A N 1
ATOM 1458 C CA . ASP A 1 177 ? 20.673 -12.737 -12.771 1.00 66.50 177 ASP A CA 1
ATOM 1459 C C . ASP A 1 177 ? 20.593 -14.050 -11.969 1.00 66.50 177 ASP A C 1
ATOM 1461 O O . ASP A 1 177 ? 21.411 -14.292 -11.081 1.00 66.50 177 ASP A O 1
ATOM 1465 N N . ALA A 1 178 ? 19.663 -14.945 -12.325 1.00 64.12 178 ALA A N 1
ATOM 1466 C CA . ALA A 1 178 ? 19.513 -16.256 -11.688 1.00 64.12 178 ALA A CA 1
ATOM 1467 C C . ALA A 1 178 ? 20.655 -17.243 -12.008 1.00 64.12 178 ALA A C 1
ATOM 1469 O O . ALA A 1 178 ? 20.992 -18.080 -11.172 1.00 64.12 178 ALA A O 1
ATOM 1470 N N . ASN A 1 179 ? 21.269 -17.145 -13.193 1.00 63.09 179 ASN A N 1
ATOM 1471 C CA . ASN A 1 179 ? 22.354 -18.036 -13.629 1.00 63.09 179 ASN A CA 1
ATOM 1472 C C . ASN A 1 179 ? 23.765 -17.530 -13.271 1.00 63.09 179 ASN A C 1
ATOM 1474 O O . ASN A 1 179 ? 24.751 -18.132 -13.694 1.00 63.09 179 ASN A O 1
ATOM 1478 N N . GLY A 1 180 ? 23.887 -16.461 -12.479 1.00 53.72 180 GLY A N 1
ATOM 1479 C CA . GLY A 1 180 ? 25.145 -16.076 -11.831 1.00 53.72 180 GLY A CA 1
ATOM 1480 C C . GLY A 1 180 ? 26.270 -15.606 -12.760 1.00 53.72 180 GLY A C 1
ATOM 1481 O O . GLY A 1 180 ? 27.414 -15.533 -12.312 1.00 53.72 180 GLY A O 1
ATOM 1482 N N . ASN A 1 181 ? 25.988 -15.262 -14.022 1.00 43.44 181 ASN A N 1
ATOM 1483 C CA . ASN A 1 181 ? 27.019 -14.769 -14.934 1.00 43.44 181 ASN A CA 1
ATOM 1484 C C . ASN A 1 181 ? 27.093 -13.236 -14.881 1.00 43.44 181 ASN A C 1
ATOM 1486 O O . ASN A 1 181 ? 26.339 -12.530 -15.551 1.00 43.44 181 ASN A O 1
ATOM 1490 N N . LYS A 1 182 ? 28.021 -12.732 -14.061 1.00 47.53 182 LYS A N 1
ATOM 1491 C CA . LYS A 1 182 ? 28.482 -11.341 -14.099 1.00 47.53 182 LYS A CA 1
ATOM 1492 C C . LYS A 1 182 ? 29.315 -11.134 -15.363 1.00 47.53 182 LYS A C 1
ATOM 1494 O O . LYS A 1 182 ? 30.522 -11.341 -15.335 1.00 47.53 182 LYS A O 1
ATOM 1499 N N . ASN A 1 183 ? 28.684 -10.697 -16.445 1.00 36.59 183 ASN A N 1
ATOM 1500 C CA . ASN A 1 183 ? 29.412 -10.012 -17.507 1.00 36.59 183 ASN A CA 1
ATOM 1501 C C . ASN A 1 183 ? 29.286 -8.508 -17.251 1.00 36.59 183 ASN A C 1
ATOM 1503 O O . ASN A 1 183 ? 28.371 -7.843 -17.735 1.00 36.59 183 ASN A O 1
ATOM 1507 N N . GLU A 1 184 ? 30.197 -8.007 -16.416 1.00 45.09 184 GLU A N 1
ATOM 1508 C CA . GLU A 1 184 ? 30.689 -6.634 -16.501 1.00 45.09 184 GLU A CA 1
ATOM 1509 C C . GLU A 1 184 ? 31.331 -6.480 -17.884 1.00 45.09 184 GLU A C 1
ATOM 1511 O O . GLU A 1 184 ? 32.401 -7.026 -18.095 1.00 45.09 184 GLU A O 1
ATOM 1516 N N . GLU A 1 185 ? 30.637 -5.851 -18.838 1.00 37.88 185 GLU A N 1
ATOM 1517 C CA . GLU A 1 185 ? 31.211 -5.071 -19.954 1.00 37.88 185 GLU A CA 1
ATOM 1518 C C . GLU A 1 185 ? 30.098 -4.675 -20.938 1.00 37.88 185 GLU A C 1
ATOM 1520 O O . GLU A 1 185 ? 29.729 -5.425 -21.833 1.00 37.88 185 GLU A O 1
ATOM 1525 N N . THR A 1 186 ? 29.510 -3.498 -20.706 1.00 34.12 186 THR A N 1
ATOM 1526 C CA . THR A 1 186 ? 29.348 -2.400 -21.684 1.00 34.12 186 THR A CA 1
ATOM 1527 C C . THR A 1 186 ? 28.621 -1.249 -20.981 1.00 34.12 186 THR A C 1
ATOM 1529 O O . THR A 1 186 ? 27.447 -0.988 -21.230 1.00 34.12 186 THR A O 1
ATOM 1532 N N . VAL A 1 187 ? 29.315 -0.574 -20.062 1.00 36.28 187 VAL A N 1
ATOM 1533 C CA . VAL A 1 187 ? 28.957 0.784 -19.594 1.00 36.28 187 VAL A CA 1
ATOM 1534 C C . VAL A 1 187 ? 30.227 1.648 -19.538 1.00 36.28 187 VAL A C 1
ATOM 1536 O O . VAL A 1 187 ? 30.350 2.568 -18.742 1.00 36.28 187 VAL A O 1
ATOM 1539 N N . GLU A 1 188 ? 31.207 1.357 -20.394 1.00 33.59 188 GLU A N 1
ATOM 1540 C CA . GLU A 1 188 ? 32.493 2.066 -20.425 1.00 33.59 188 GLU A CA 1
ATOM 1541 C C . GLU A 1 188 ? 32.541 3.149 -21.515 1.00 33.59 188 GLU A C 1
ATOM 1543 O O . GLU A 1 188 ? 33.560 3.381 -22.154 1.00 33.59 188 GLU A O 1
ATOM 1548 N N . SER A 1 189 ? 31.421 3.839 -21.753 1.00 34.59 189 SER A N 1
ATOM 1549 C CA . SER A 1 189 ? 31.426 5.012 -22.641 1.00 34.59 189 SER A CA 1
ATOM 1550 C C . SER A 1 189 ? 30.510 6.162 -22.220 1.00 34.59 189 SER A C 1
ATOM 1552 O O . SER A 1 189 ? 30.234 7.030 -23.043 1.00 34.59 189 SER A O 1
ATOM 1554 N N . ILE A 1 190 ? 30.034 6.196 -20.970 1.00 41.28 190 ILE A N 1
ATOM 1555 C CA . ILE A 1 190 ? 29.402 7.391 -20.379 1.00 41.28 190 ILE A CA 1
ATOM 1556 C C . ILE A 1 190 ? 29.777 7.463 -18.891 1.00 41.28 190 ILE A C 1
ATOM 1558 O O . ILE A 1 190 ? 28.950 7.273 -18.004 1.00 41.28 190 ILE A O 1
ATOM 1562 N N . LEU A 1 191 ? 31.056 7.691 -18.618 1.00 36.03 191 LEU A N 1
ATOM 1563 C CA . LEU A 1 191 ? 31.525 8.203 -17.334 1.00 36.03 191 LEU A CA 1
ATOM 1564 C C . LEU A 1 191 ? 32.462 9.365 -17.647 1.00 36.03 191 LEU A C 1
ATOM 1566 O O . LEU A 1 191 ? 33.679 9.251 -17.538 1.00 36.03 191 LEU A O 1
ATOM 1570 N N . ASP A 1 192 ? 31.865 10.477 -18.073 1.00 40.22 192 ASP A N 1
ATOM 1571 C CA . ASP A 1 192 ? 32.475 11.762 -17.766 1.00 40.22 192 ASP A CA 1
ATOM 1572 C C . ASP A 1 192 ? 32.550 11.866 -16.236 1.00 40.22 192 ASP A C 1
ATOM 1574 O O . ASP A 1 192 ? 31.606 11.517 -15.517 1.00 40.22 192 ASP A O 1
ATOM 1578 N N . GLU A 1 193 ? 33.728 12.263 -15.771 1.00 43.88 193 GLU A N 1
ATOM 1579 C CA . GLU A 1 193 ? 34.099 12.557 -14.389 1.00 43.88 193 GLU A CA 1
ATOM 1580 C C . GLU A 1 193 ? 32.913 13.098 -13.561 1.00 43.88 193 GLU A C 1
ATOM 1582 O O . GLU A 1 193 ? 32.249 14.046 -13.991 1.00 43.88 193 GLU A O 1
ATOM 1587 N N . PRO A 1 194 ? 32.612 12.538 -12.371 1.00 40.75 194 PRO A N 1
ATOM 1588 C CA . PRO A 1 194 ? 31.514 13.039 -11.564 1.00 40.75 194 PRO A CA 1
ATOM 1589 C C . PRO A 1 194 ? 31.875 14.428 -11.034 1.00 40.75 194 PRO A C 1
ATOM 1591 O O . PRO A 1 194 ? 32.665 14.576 -10.101 1.00 40.75 194 PRO A O 1
ATOM 1594 N N . ASP A 1 195 ? 31.253 15.439 -11.630 1.00 47.78 195 ASP A N 1
ATOM 1595 C CA . ASP A 1 195 ? 31.235 16.816 -11.151 1.00 47.78 195 ASP A CA 1
ATOM 1596 C C . ASP A 1 195 ? 30.831 16.822 -9.650 1.00 47.78 195 ASP A C 1
ATOM 1598 O O . ASP A 1 195 ? 29.834 16.164 -9.291 1.00 47.78 195 ASP A O 1
ATOM 1602 N N . PRO A 1 196 ? 31.560 17.515 -8.743 1.00 51.69 196 PRO A N 1
ATOM 1603 C CA . PRO A 1 196 ? 31.334 17.536 -7.285 1.00 51.69 196 PRO A CA 1
ATOM 1604 C C . PRO A 1 196 ? 29.904 17.873 -6.814 1.00 51.69 196 PRO A C 1
ATOM 1606 O O . PRO A 1 196 ? 29.563 17.653 -5.647 1.00 51.69 196 PRO A O 1
ATOM 1609 N N . ASP A 1 197 ? 29.033 18.339 -7.708 1.00 51.72 197 ASP A N 1
ATOM 1610 C CA . ASP A 1 197 ? 27.629 18.656 -7.440 1.00 51.72 197 ASP A CA 1
ATOM 1611 C C . ASP A 1 197 ? 26.678 17.440 -7.458 1.00 51.72 197 ASP A C 1
ATOM 1613 O O . ASP A 1 197 ? 25.566 17.505 -6.922 1.00 51.72 197 ASP A O 1
ATOM 1617 N N . THR A 1 198 ? 27.086 16.299 -8.021 1.00 47.59 198 THR A N 1
ATOM 1618 C CA . THR A 1 198 ? 26.238 15.086 -8.074 1.00 47.59 198 THR A CA 1
ATOM 1619 C C . THR A 1 198 ? 26.238 14.294 -6.762 1.00 47.59 198 THR A C 1
ATOM 1621 O O . THR A 1 198 ? 25.177 13.858 -6.303 1.00 47.59 198 THR A O 1
ATOM 1624 N N . LEU A 1 199 ? 27.386 14.215 -6.081 1.00 46.78 199 LEU A N 1
ATOM 1625 C CA . LEU A 1 199 ? 27.524 13.618 -4.744 1.00 46.78 199 LEU A CA 1
ATOM 1626 C C . LEU A 1 199 ? 26.704 14.375 -3.689 1.00 46.78 199 LEU A C 1
ATOM 1628 O O . LEU A 1 199 ? 26.011 13.757 -2.878 1.00 46.78 199 LEU A O 1
ATOM 1632 N N . SER A 1 200 ? 26.696 15.711 -3.752 1.00 54.97 200 SER A N 1
ATOM 1633 C CA . SER A 1 200 ? 25.932 16.544 -2.816 1.00 54.97 200 SER A CA 1
ATOM 1634 C C . SER A 1 200 ? 24.415 16.357 -2.979 1.00 54.97 200 SER A C 1
ATOM 1636 O O . SER A 1 200 ? 23.682 16.295 -1.989 1.00 54.97 200 SER A O 1
ATOM 1638 N N . LYS A 1 201 ? 23.923 16.172 -4.213 1.00 50.66 201 LYS A N 1
ATOM 1639 C CA . LYS A 1 201 ? 22.517 15.835 -4.492 1.00 50.66 201 LYS A CA 1
ATOM 1640 C C . LYS A 1 201 ? 22.141 14.442 -3.995 1.00 50.66 201 LYS A C 1
ATOM 1642 O O . LYS A 1 201 ? 21.053 14.274 -3.444 1.00 50.66 201 LYS A O 1
ATOM 1647 N N . GLN A 1 202 ? 23.011 13.451 -4.159 1.00 48.84 202 GLN A N 1
ATOM 1648 C CA . GLN A 1 202 ? 22.735 12.071 -3.751 1.00 48.84 202 GLN A CA 1
ATOM 1649 C C . GLN A 1 202 ? 22.713 11.925 -2.222 1.00 48.84 202 GLN A C 1
ATOM 1651 O O . GLN A 1 202 ? 21.819 11.271 -1.679 1.00 48.84 202 GLN A O 1
ATOM 1656 N N . GLU A 1 203 ? 23.594 12.644 -1.521 1.00 56.41 203 GLU A N 1
ATOM 1657 C CA . GLU A 1 203 ? 23.544 12.799 -0.065 1.00 56.41 203 GLU A CA 1
ATOM 1658 C C . GLU A 1 203 ? 22.298 13.570 0.393 1.00 56.41 203 GLU A C 1
ATOM 1660 O O . GLU A 1 203 ? 21.645 13.168 1.352 1.00 56.41 203 GLU A O 1
ATOM 1665 N N . GLN A 1 204 ? 21.889 14.635 -0.307 1.00 55.94 204 GLN A N 1
ATOM 1666 C CA . GLN A 1 204 ? 20.641 15.347 0.003 1.00 55.94 204 GLN A CA 1
ATOM 1667 C C . GLN A 1 204 ? 19.396 14.469 -0.193 1.00 55.94 204 GLN A C 1
ATOM 1669 O O . GLN A 1 204 ? 18.450 14.564 0.591 1.00 55.94 204 GLN A O 1
ATOM 1674 N N . ILE A 1 205 ? 19.376 13.604 -1.210 1.00 51.59 205 ILE A N 1
ATOM 1675 C CA . ILE A 1 205 ? 18.281 12.652 -1.448 1.00 51.59 205 ILE A CA 1
ATOM 1676 C C . ILE A 1 205 ? 18.266 11.568 -0.363 1.00 51.59 205 ILE A C 1
ATOM 1678 O O . ILE A 1 205 ? 17.192 11.244 0.148 1.00 51.59 205 ILE A O 1
ATOM 1682 N N . ALA A 1 206 ? 19.429 11.041 0.028 1.00 56.59 206 ALA A N 1
ATOM 1683 C CA . ALA A 1 206 ? 19.553 10.081 1.124 1.00 56.59 206 ALA A CA 1
ATOM 1684 C C . ALA A 1 206 ? 19.106 10.693 2.464 1.00 56.59 206 ALA A C 1
ATOM 1686 O O . ALA A 1 206 ? 18.251 10.129 3.143 1.00 56.59 206 ALA A O 1
ATOM 1687 N N . ASN A 1 207 ? 19.560 11.909 2.777 1.00 66.62 207 ASN A N 1
ATOM 1688 C CA . ASN A 1 207 ? 19.178 12.634 3.989 1.00 66.62 207 ASN A CA 1
ATOM 1689 C C . ASN A 1 207 ? 17.672 12.941 4.037 1.00 66.62 207 ASN A C 1
ATOM 1691 O O . ASN A 1 207 ? 17.046 12.767 5.080 1.00 66.62 207 ASN A O 1
ATOM 1695 N N . LYS A 1 208 ? 17.054 13.326 2.909 1.00 59.94 208 LYS A N 1
ATOM 1696 C CA . LYS A 1 208 ? 15.594 13.532 2.820 1.00 59.94 208 LYS A CA 1
ATOM 1697 C C . LYS A 1 208 ? 14.805 12.230 2.983 1.00 59.94 208 LYS A C 1
ATOM 1699 O O . LYS A 1 208 ? 13.718 12.242 3.561 1.00 59.94 208 LYS A O 1
ATOM 1704 N N . ARG A 1 209 ? 15.322 11.107 2.471 1.00 53.94 209 ARG A N 1
ATOM 1705 C CA . ARG A 1 209 ? 14.720 9.778 2.668 1.00 53.94 209 ARG A CA 1
ATOM 1706 C C . ARG A 1 209 ? 14.787 9.367 4.137 1.00 53.94 209 ARG A C 1
ATOM 1708 O O . ARG A 1 209 ? 13.761 8.973 4.686 1.00 53.94 209 ARG A O 1
ATOM 1715 N N . ASP A 1 210 ? 15.931 9.552 4.784 1.00 61.44 210 ASP A N 1
ATOM 1716 C CA . ASP A 1 210 ? 16.124 9.233 6.200 1.00 61.44 210 ASP A CA 1
ATOM 1717 C C . ASP A 1 210 ? 15.291 10.131 7.121 1.00 61.44 210 ASP A C 1
ATOM 1719 O O . ASP A 1 210 ? 14.688 9.650 8.080 1.00 61.44 210 ASP A O 1
ATOM 1723 N N . GLU A 1 211 ? 15.187 11.425 6.817 1.00 67.69 211 GLU A N 1
ATOM 1724 C CA . GLU A 1 211 ? 14.328 12.362 7.546 1.00 67.69 211 GLU A CA 1
ATOM 1725 C C . GLU A 1 211 ? 12.846 11.979 7.415 1.00 67.69 211 GLU A C 1
ATOM 1727 O O . GLU A 1 211 ? 12.122 11.926 8.411 1.00 67.69 211 GLU A O 1
ATOM 1732 N N . ARG A 1 212 ? 12.399 11.607 6.207 1.00 53.44 212 ARG A N 1
ATOM 1733 C CA . ARG A 1 212 ? 11.035 11.112 5.972 1.00 53.44 212 ARG A CA 1
ATOM 1734 C C . ARG A 1 212 ? 10.765 9.802 6.715 1.00 53.44 212 ARG A C 1
ATOM 1736 O O . ARG A 1 212 ? 9.677 9.641 7.264 1.00 53.44 212 ARG A O 1
ATOM 1743 N N . LEU A 1 213 ? 11.727 8.879 6.753 1.00 57.34 213 LEU A N 1
ATOM 1744 C CA . LEU A 1 213 ? 11.611 7.625 7.503 1.00 57.34 213 LEU A CA 1
ATOM 1745 C C . LEU A 1 213 ? 11.508 7.880 9.012 1.00 57.34 213 LEU A C 1
ATOM 1747 O O . LEU A 1 213 ? 10.631 7.307 9.657 1.00 57.34 213 LEU A O 1
ATOM 1751 N N . ARG A 1 214 ? 12.320 8.796 9.556 1.00 69.56 214 ARG A N 1
ATOM 1752 C CA . ARG A 1 214 ? 12.251 9.205 10.970 1.00 69.56 214 ARG A CA 1
ATOM 1753 C C . ARG A 1 214 ? 10.905 9.831 11.320 1.00 69.56 214 ARG A C 1
ATOM 1755 O O . ARG A 1 214 ? 10.293 9.428 12.303 1.00 69.56 214 ARG A O 1
ATOM 1762 N N . LEU A 1 215 ? 10.397 10.730 10.477 1.00 65.81 215 LEU A N 1
ATOM 1763 C CA . LEU A 1 215 ? 9.086 11.355 10.664 1.00 65.81 215 LEU A CA 1
ATOM 1764 C C . LEU A 1 215 ? 7.947 10.319 10.654 1.00 65.81 215 LEU A C 1
ATOM 1766 O O . LEU A 1 215 ? 7.012 10.392 11.453 1.00 65.81 215 LEU A O 1
ATOM 1770 N N . LEU A 1 216 ? 8.010 9.340 9.747 1.00 53.66 216 LEU A N 1
ATOM 1771 C CA . LEU A 1 216 ? 7.029 8.255 9.674 1.00 53.66 216 LEU A CA 1
ATOM 1772 C C . LEU A 1 216 ? 7.080 7.357 10.913 1.00 53.66 216 LEU A C 1
ATOM 1774 O O . LEU A 1 216 ? 6.032 6.944 11.409 1.00 53.66 216 LEU A O 1
ATOM 1778 N N . GLU A 1 217 ? 8.274 7.066 11.420 1.00 65.88 217 GLU A N 1
ATOM 1779 C CA . GLU A 1 217 ? 8.465 6.254 12.620 1.00 65.88 217 GLU A CA 1
ATOM 1780 C C . GLU A 1 217 ? 7.982 6.982 13.885 1.00 65.88 217 GLU A C 1
ATOM 1782 O O . GLU A 1 217 ? 7.281 6.391 14.706 1.00 65.88 217 GLU A O 1
ATOM 1787 N N . GLU A 1 218 ? 8.266 8.279 14.014 1.00 71.31 218 GLU A N 1
ATOM 1788 C CA . GLU A 1 218 ? 7.738 9.131 15.086 1.00 71.31 218 GLU A CA 1
ATOM 1789 C C . GLU A 1 218 ? 6.210 9.220 15.038 1.00 71.31 218 GLU A C 1
ATOM 1791 O O . GLU A 1 218 ? 5.548 9.077 16.067 1.00 71.31 218 GLU A O 1
ATOM 1796 N N . ARG A 1 219 ? 5.625 9.367 13.842 1.00 59.31 219 ARG A N 1
ATOM 1797 C CA . ARG A 1 219 ? 4.167 9.376 13.661 1.00 59.31 219 ARG A CA 1
ATOM 1798 C C . ARG A 1 219 ? 3.535 8.036 14.041 1.00 59.31 219 ARG A C 1
ATOM 1800 O O . ARG A 1 219 ? 2.494 8.031 14.692 1.00 59.31 219 ARG A O 1
ATOM 1807 N N . LYS A 1 220 ? 4.157 6.906 13.681 1.00 61.06 220 LYS A N 1
ATOM 1808 C CA . LYS A 1 220 ? 3.702 5.567 14.100 1.00 61.06 220 LYS A CA 1
ATOM 1809 C C . LYS A 1 220 ? 3.746 5.415 15.623 1.00 61.06 220 LYS A C 1
ATOM 1811 O O . LYS A 1 220 ? 2.739 5.033 16.213 1.00 61.06 220 LYS A O 1
ATOM 1816 N N . LYS A 1 221 ? 4.853 5.809 16.263 1.00 68.81 221 LYS A N 1
ATOM 1817 C CA . LYS A 1 221 ? 5.008 5.781 17.728 1.00 68.81 221 LYS A CA 1
ATOM 1818 C C . LYS A 1 221 ? 3.996 6.681 18.441 1.00 68.81 221 LYS A C 1
ATOM 1820 O O . LYS A 1 221 ? 3.446 6.280 19.462 1.00 68.81 221 LYS A O 1
ATOM 1825 N N . ALA A 1 222 ? 3.705 7.863 17.898 1.00 65.88 222 ALA A N 1
ATOM 1826 C CA . ALA A 1 222 ? 2.698 8.768 18.452 1.00 65.88 222 ALA A CA 1
ATOM 1827 C C . ALA A 1 222 ? 1.285 8.160 18.399 1.00 65.88 222 ALA A C 1
ATOM 1829 O O . ALA A 1 222 ? 0.566 8.199 19.394 1.00 65.88 222 ALA A O 1
ATOM 1830 N N . ILE A 1 223 ? 0.918 7.537 17.273 1.00 59.12 223 ILE A N 1
ATOM 1831 C CA . ILE A 1 223 ? -0.377 6.859 17.099 1.00 59.12 223 ILE A CA 1
ATOM 1832 C C . ILE A 1 223 ? -0.503 5.654 18.044 1.00 59.12 223 ILE A C 1
ATOM 1834 O O . ILE A 1 223 ? -1.563 5.428 18.628 1.00 59.12 223 ILE A O 1
ATOM 1838 N N . GLU A 1 224 ? 0.564 4.872 18.215 1.00 61.31 224 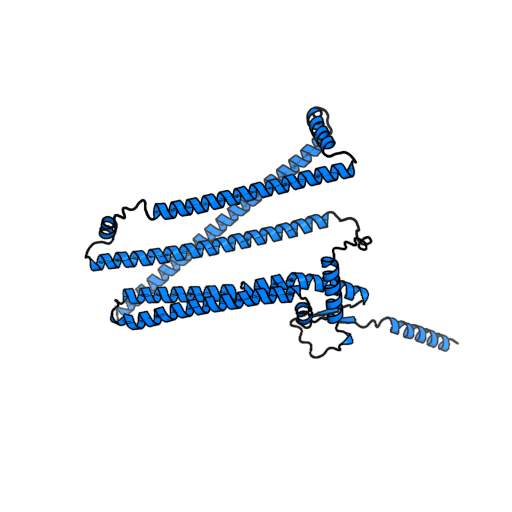GLU A N 1
ATOM 1839 C CA . GLU A 1 224 ? 0.584 3.738 19.145 1.00 61.31 224 GLU A CA 1
ATOM 1840 C C . GLU A 1 224 ? 0.484 4.189 20.606 1.00 61.31 224 GLU A C 1
ATOM 1842 O O . GLU A 1 224 ? -0.290 3.610 21.370 1.00 61.31 224 GLU A O 1
ATOM 1847 N N . ALA A 1 225 ? 1.189 5.259 20.981 1.00 69.88 225 ALA A N 1
ATOM 1848 C CA . ALA A 1 225 ? 1.105 5.844 22.316 1.00 69.88 225 ALA A CA 1
ATOM 1849 C C . ALA A 1 225 ? -0.293 6.413 22.606 1.00 69.88 225 ALA A C 1
ATOM 1851 O O . ALA A 1 225 ? -0.822 6.232 23.701 1.00 69.88 225 ALA A O 1
ATOM 1852 N N . GLU A 1 226 ? -0.925 7.067 21.630 1.00 66.88 226 GLU A N 1
ATOM 1853 C CA . GLU A 1 226 ? -2.296 7.563 21.762 1.00 66.88 226 GLU A CA 1
ATOM 1854 C C . GLU A 1 226 ? -3.303 6.413 21.907 1.00 66.88 226 GLU A C 1
ATOM 1856 O O . GLU A 1 226 ? -4.184 6.461 22.765 1.00 66.88 226 GLU A O 1
ATOM 1861 N N . ARG A 1 227 ? -3.134 5.331 21.138 1.00 61.25 227 ARG A N 1
ATOM 1862 C CA . ARG A 1 227 ? -3.956 4.120 21.261 1.00 61.25 227 ARG A CA 1
ATOM 1863 C C . ARG A 1 227 ? -3.815 3.475 22.642 1.00 61.25 227 ARG A C 1
ATOM 1865 O O . ARG A 1 227 ? -4.824 3.099 23.229 1.00 61.25 227 ARG A O 1
ATOM 1872 N N . GLN A 1 228 ? -2.594 3.361 23.167 1.00 64.62 228 GLN A N 1
ATOM 1873 C CA . GLN A 1 228 ? -2.356 2.823 24.511 1.00 64.62 228 GLN A CA 1
ATOM 1874 C C . GLN A 1 228 ? -2.992 3.696 25.594 1.00 64.62 228 GLN A C 1
ATOM 1876 O O . GLN A 1 228 ? -3.598 3.163 26.516 1.00 64.62 228 GLN A O 1
ATOM 1881 N N . LYS A 1 229 ? -2.931 5.026 25.454 1.00 68.06 229 LYS A N 1
ATOM 1882 C CA . LYS A 1 229 ? -3.615 5.950 26.368 1.00 68.06 229 LYS A CA 1
ATOM 1883 C C . LYS A 1 229 ? -5.128 5.752 26.359 1.00 68.06 229 LYS A C 1
ATOM 1885 O O . LYS A 1 229 ? -5.708 5.642 27.429 1.00 68.06 229 LYS A O 1
ATOM 1890 N N . ARG A 1 230 ? -5.750 5.631 25.179 1.00 62.12 230 ARG A N 1
ATOM 1891 C CA . ARG A 1 230 ? -7.199 5.376 25.068 1.00 62.12 230 ARG A CA 1
ATOM 1892 C C . ARG A 1 230 ? -7.607 4.026 25.663 1.00 62.12 230 ARG A C 1
ATOM 1894 O O . ARG A 1 230 ? -8.651 3.943 26.293 1.00 62.12 230 ARG A O 1
ATOM 1901 N N . LEU A 1 231 ? -6.789 2.985 25.486 1.00 62.78 231 LEU A N 1
ATOM 1902 C CA . LEU A 1 231 ? -7.003 1.674 26.118 1.00 62.78 231 LEU A CA 1
ATOM 1903 C C . LEU A 1 231 ? -6.935 1.768 27.647 1.00 62.78 231 LEU A C 1
ATOM 1905 O O . LEU A 1 231 ? -7.845 1.310 28.324 1.00 62.78 231 LEU A O 1
ATOM 1909 N N . LEU A 1 232 ? -5.903 2.424 28.184 1.00 72.69 232 LEU A N 1
ATOM 1910 C CA . LEU A 1 232 ? -5.752 2.625 29.628 1.00 72.69 232 LEU A CA 1
ATOM 1911 C C . LEU A 1 232 ? -6.889 3.470 30.214 1.00 72.69 232 LEU A C 1
ATOM 1913 O O . LEU A 1 232 ? -7.374 3.175 31.299 1.00 72.69 232 LEU A O 1
ATOM 1917 N N . GLU A 1 233 ? -7.327 4.505 29.502 1.00 72.88 233 GLU A N 1
ATOM 1918 C CA . GLU A 1 233 ? -8.455 5.345 29.907 1.00 72.88 233 GLU A CA 1
ATOM 1919 C C . GLU A 1 233 ? -9.772 4.555 29.918 1.00 72.88 233 GLU A C 1
ATOM 1921 O O . GLU A 1 233 ? -10.561 4.683 30.854 1.00 72.88 233 GLU A O 1
ATOM 1926 N N . PHE A 1 234 ? -9.983 3.689 28.924 1.00 73.06 234 PHE A N 1
ATOM 1927 C CA . PHE A 1 234 ? -11.126 2.781 28.872 1.00 73.06 234 PHE A CA 1
ATOM 1928 C C . PHE A 1 234 ? -11.116 1.783 30.040 1.00 73.06 234 PHE A C 1
ATOM 1930 O O . PHE A 1 234 ? -12.113 1.665 30.753 1.00 73.06 234 PHE A O 1
ATOM 1937 N N . ASP A 1 235 ? -9.979 1.130 30.296 1.00 65.50 235 ASP A N 1
ATOM 1938 C CA . ASP A 1 235 ? -9.827 0.174 31.398 1.00 65.50 235 ASP A CA 1
ATOM 1939 C C . ASP A 1 235 ? -10.032 0.847 32.765 1.00 65.50 235 ASP A C 1
ATOM 1941 O O . ASP A 1 235 ? -10.720 0.309 33.636 1.00 65.50 235 ASP A O 1
ATOM 1945 N N . GLN A 1 236 ? -9.506 2.064 32.943 1.00 76.38 236 GLN A N 1
ATOM 1946 C CA . GLN A 1 236 ? -9.718 2.865 34.151 1.00 76.38 236 GLN A CA 1
ATOM 1947 C C . GLN A 1 236 ? -11.183 3.279 34.320 1.00 76.38 236 GLN A C 1
ATOM 1949 O O . GLN A 1 236 ? -11.699 3.262 35.439 1.00 76.38 236 GLN A O 1
ATOM 1954 N N . ARG A 1 237 ? -11.873 3.648 33.233 1.00 73.19 237 ARG A N 1
ATOM 1955 C CA . ARG A 1 237 ? -13.303 3.990 33.265 1.00 73.19 237 ARG A CA 1
ATOM 1956 C C . ARG A 1 237 ? -14.146 2.780 33.668 1.00 73.19 237 ARG A C 1
ATOM 1958 O O . ARG A 1 237 ? -15.007 2.919 34.531 1.00 73.19 237 ARG A O 1
ATOM 1965 N N . ARG A 1 23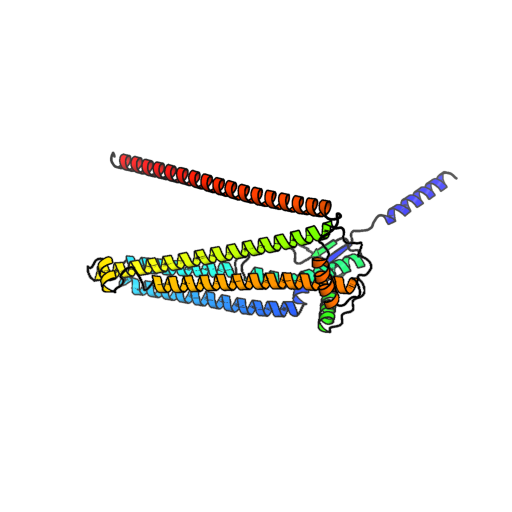8 ? -13.845 1.604 33.114 1.00 71.44 238 ARG A N 1
ATOM 1966 C CA . ARG A 1 238 ? -14.488 0.331 33.466 1.00 71.44 238 ARG A CA 1
ATOM 1967 C C . ARG A 1 238 ? -14.274 -0.032 34.937 1.00 71.44 238 ARG A C 1
ATOM 1969 O O . ARG A 1 238 ? -15.227 -0.372 35.629 1.00 71.44 238 ARG A O 1
ATOM 1976 N N . GLN A 1 239 ? -13.046 0.084 35.448 1.00 71.94 239 GLN A N 1
ATOM 1977 C CA . GLN A 1 239 ? -12.761 -0.181 36.865 1.00 71.94 239 GLN A CA 1
ATOM 1978 C C . GLN A 1 239 ? -13.532 0.760 37.798 1.00 71.94 239 GLN A C 1
ATOM 1980 O O . GLN A 1 239 ? -14.159 0.295 38.745 1.00 71.94 239 GLN A O 1
ATOM 1985 N N . ARG A 1 240 ? -13.578 2.062 37.489 1.00 76.38 240 ARG A N 1
ATOM 1986 C CA . ARG A 1 240 ? -14.345 3.033 38.289 1.00 76.38 240 ARG A CA 1
ATOM 1987 C C . ARG A 1 240 ? -15.833 2.693 38.360 1.00 76.38 240 ARG A C 1
ATOM 1989 O O . ARG A 1 240 ? -16.421 2.826 39.427 1.00 76.38 240 ARG A O 1
ATOM 1996 N N . LEU A 1 241 ? -16.429 2.239 37.258 1.00 71.44 241 LEU A N 1
ATOM 1997 C CA . LEU A 1 241 ? -17.839 1.834 37.230 1.00 71.44 241 LEU A CA 1
ATOM 1998 C C . LEU A 1 241 ? -18.090 0.567 38.058 1.00 71.44 241 LEU A C 1
ATOM 2000 O O . LEU A 1 241 ? -19.102 0.481 38.754 1.00 71.44 241 LEU A O 1
ATOM 2004 N N . LEU A 1 242 ? -17.164 -0.397 38.037 1.00 72.06 242 LEU A N 1
ATOM 2005 C CA . LEU A 1 242 ? -17.242 -1.594 38.879 1.00 72.06 242 LEU A CA 1
ATOM 2006 C C . LEU A 1 242 ? -17.150 -1.248 40.372 1.00 72.06 242 LEU A C 1
ATOM 2008 O O . LEU A 1 242 ? -17.951 -1.749 41.161 1.00 72.06 242 LEU A O 1
ATOM 2012 N N . ASP A 1 243 ? -16.235 -0.355 40.746 1.00 75.06 243 ASP A N 1
ATOM 2013 C CA . ASP A 1 243 ? -16.054 0.078 42.134 1.00 75.06 243 ASP A CA 1
ATOM 2014 C C . ASP A 1 243 ? -17.245 0.915 42.627 1.00 75.06 243 ASP A C 1
ATOM 2016 O O . ASP A 1 243 ? -17.730 0.726 43.743 1.00 75.06 243 ASP A O 1
ATOM 2020 N N . GLU A 1 244 ? -17.788 1.790 41.776 1.00 75.31 244 GLU A N 1
ATOM 2021 C CA . GLU A 1 244 ? -19.013 2.540 42.067 1.00 75.31 244 GLU A CA 1
ATOM 2022 C C . GLU A 1 244 ? -20.223 1.606 42.229 1.00 75.31 244 GLU A C 1
ATOM 2024 O O . GLU A 1 244 ? -21.074 1.806 43.100 1.00 75.31 244 GLU A O 1
ATOM 2029 N N . ARG A 1 245 ? -20.292 0.533 41.436 1.00 73.62 245 ARG A N 1
ATOM 2030 C CA . ARG A 1 245 ? -21.346 -0.478 41.540 1.00 73.62 245 ARG A CA 1
ATOM 2031 C C . ARG A 1 245 ? -21.248 -1.280 42.831 1.00 73.62 245 ARG A C 1
ATOM 2033 O O . ARG A 1 245 ? -22.276 -1.560 43.450 1.00 73.62 245 ARG A O 1
ATOM 2040 N N . GLU A 1 246 ? -20.044 -1.649 43.249 1.00 72.69 246 GLU A N 1
ATOM 2041 C CA . GLU A 1 246 ? -19.842 -2.299 44.541 1.00 72.69 246 GLU A CA 1
ATOM 2042 C C . GLU A 1 246 ? -20.163 -1.363 45.704 1.00 72.69 246 GLU A C 1
ATOM 2044 O O . GLU A 1 246 ? -20.784 -1.809 46.670 1.00 72.69 246 GLU A O 1
ATOM 2049 N N . ALA A 1 247 ? -19.857 -0.068 45.582 1.00 76.69 247 ALA A N 1
ATOM 2050 C CA . ALA A 1 247 ? -20.212 0.948 46.575 1.00 76.69 247 ALA A CA 1
ATOM 2051 C C . ALA A 1 247 ? -21.729 1.048 46.740 1.00 76.69 247 ALA A C 1
ATOM 2053 O O . ALA A 1 247 ? -22.258 0.932 47.846 1.00 76.69 247 ALA A O 1
ATOM 2054 N N . ARG A 1 248 ? -22.454 1.131 45.620 1.00 75.50 248 ARG A N 1
ATOM 2055 C CA . ARG A 1 248 ? -23.923 1.141 45.614 1.00 75.50 248 ARG A CA 1
ATOM 2056 C C . ARG A 1 248 ? -24.533 -0.161 46.139 1.00 75.50 248 ARG A C 1
ATOM 2058 O O . ARG A 1 248 ? -25.584 -0.120 46.768 1.00 75.50 248 ARG A O 1
ATOM 2065 N N . ARG A 1 249 ? -23.894 -1.314 45.900 1.00 73.75 249 ARG A N 1
ATOM 2066 C CA . ARG A 1 249 ? -24.383 -2.630 46.354 1.00 73.75 249 ARG A CA 1
ATOM 2067 C C . ARG A 1 249 ? -24.140 -2.880 47.844 1.00 73.75 249 ARG A C 1
ATOM 2069 O O . ARG A 1 249 ? -24.946 -3.5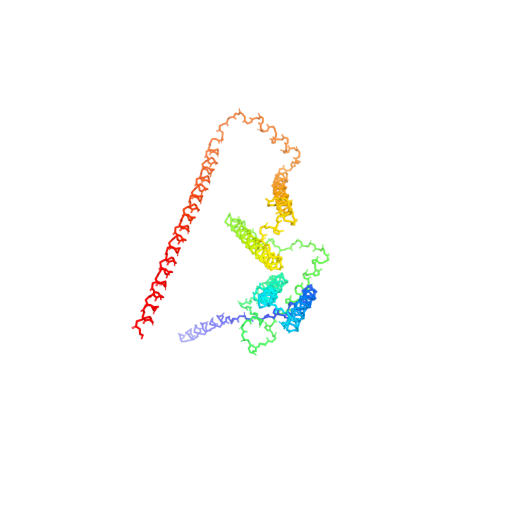51 48.479 1.00 73.75 249 ARG A O 1
ATOM 2076 N N . THR A 1 250 ? -23.027 -2.393 48.383 1.00 73.88 250 THR A N 1
ATOM 2077 C CA . THR A 1 250 ? -22.600 -2.649 49.771 1.00 73.88 250 THR A CA 1
ATOM 2078 C C . THR A 1 250 ? -22.929 -1.503 50.727 1.00 73.88 250 THR A C 1
ATOM 2080 O O . THR A 1 250 ? -22.793 -1.671 51.936 1.00 73.88 250 THR A O 1
ATOM 2083 N N . GLY A 1 251 ? -23.365 -0.350 50.206 1.00 70.75 251 GLY A N 1
ATOM 2084 C CA . GLY A 1 251 ? -23.636 0.856 50.992 1.00 70.75 251 GLY A CA 1
ATOM 2085 C C . GLY A 1 251 ? -22.376 1.536 51.543 1.00 70.75 251 GLY A C 1
ATOM 2086 O O . GLY A 1 251 ? -22.492 2.463 52.340 1.00 70.75 251 GLY A O 1
ATOM 2087 N N . LYS A 1 252 ? -21.184 1.078 51.138 1.00 74.69 252 LYS A N 1
ATOM 2088 C CA . LYS A 1 252 ? -19.874 1.603 51.545 1.00 74.69 252 LYS A CA 1
ATOM 2089 C C . LYS A 1 252 ? -19.372 2.634 50.539 1.00 74.69 252 LYS A C 1
ATOM 2091 O O . LYS A 1 252 ? -19.710 2.572 49.359 1.00 74.69 252 LYS A O 1
ATOM 2096 N N . THR A 1 253 ? -18.536 3.573 50.975 1.00 72.75 253 THR A N 1
ATOM 2097 C CA . THR A 1 253 ? -17.907 4.543 50.064 1.00 72.75 253 THR A CA 1
ATOM 2098 C C . THR A 1 253 ? -16.903 3.837 49.144 1.00 72.75 253 THR A C 1
ATOM 2100 O O . THR A 1 253 ? -16.257 2.876 49.557 1.00 72.75 253 THR A O 1
ATOM 2103 N N . VAL A 1 254 ? -16.704 4.341 47.920 1.00 64.31 254 VAL A N 1
ATOM 2104 C CA . VAL A 1 254 ? -15.697 3.810 46.972 1.00 64.31 254 VAL A CA 1
ATOM 2105 C C . VAL A 1 254 ? -14.308 3.711 47.624 1.00 64.31 254 VAL A C 1
ATOM 2107 O O . VAL A 1 254 ? -13.618 2.715 47.448 1.00 64.31 254 VAL A O 1
ATOM 2110 N N . GLU A 1 255 ? -13.930 4.687 48.455 1.00 63.00 255 GLU A N 1
ATOM 2111 C CA . GLU A 1 255 ? -12.673 4.672 49.224 1.00 63.00 255 GLU A CA 1
ATOM 2112 C C . GLU A 1 255 ? -12.605 3.554 50.277 1.00 63.00 255 GLU A C 1
ATOM 2114 O O . GLU A 1 255 ? -11.542 2.984 50.508 1.00 63.00 255 GLU A O 1
ATOM 2119 N N . GLN A 1 256 ? -13.734 3.195 50.891 1.00 66.88 256 GLN A N 1
ATOM 2120 C CA . GLN A 1 256 ? -13.799 2.121 51.885 1.00 66.88 256 GLN A CA 1
ATOM 2121 C C . GLN A 1 256 ? -13.666 0.745 51.225 1.00 66.88 256 GLN A C 1
ATOM 2123 O O . GLN A 1 256 ? -12.946 -0.102 51.740 1.00 66.88 256 GLN A O 1
ATOM 2128 N N . LEU A 1 257 ? -14.284 0.536 50.058 1.00 63.56 257 LEU A N 1
ATOM 2129 C CA . LEU A 1 257 ? -14.131 -0.702 49.279 1.00 63.56 257 LEU A CA 1
ATOM 2130 C C . LEU A 1 257 ? -12.718 -0.883 48.733 1.00 63.56 257 LEU A C 1
ATOM 2132 O O . LEU A 1 257 ? -12.198 -1.998 48.704 1.00 63.56 257 LEU A O 1
ATOM 2136 N N . ARG A 1 258 ? -12.080 0.223 48.341 1.00 62.97 258 ARG A N 1
ATOM 2137 C CA . ARG A 1 258 ? -10.680 0.237 47.920 1.00 62.97 258 ARG A CA 1
ATOM 2138 C C . ARG A 1 258 ? -9.748 -0.145 49.072 1.00 62.97 258 ARG A C 1
ATOM 2140 O O . ARG A 1 258 ? -8.914 -1.031 48.916 1.00 62.97 258 ARG A O 1
ATOM 2147 N N . ASN A 1 259 ? -9.979 0.415 50.258 1.00 65.56 259 ASN A N 1
ATOM 2148 C CA . ASN A 1 259 ? -9.240 0.053 51.469 1.00 65.56 259 ASN A CA 1
ATOM 2149 C C . ASN A 1 259 ? -9.494 -1.399 51.924 1.00 65.56 259 ASN A C 1
ATOM 2151 O O . ASN A 1 259 ? -8.560 -2.067 52.360 1.00 65.56 259 ASN A O 1
ATOM 2155 N N . GLU A 1 260 ? -10.720 -1.920 51.797 1.00 63.69 260 GLU A N 1
ATOM 2156 C CA . GLU A 1 260 ? -11.077 -3.303 52.168 1.00 63.69 260 GLU A CA 1
ATOM 2157 C C . GLU A 1 260 ? -10.524 -4.362 51.205 1.00 63.69 260 GLU A C 1
ATOM 2159 O O . GLU A 1 260 ? -10.153 -5.450 51.642 1.00 63.69 260 GLU A O 1
ATOM 2164 N N . ARG A 1 261 ? -10.404 -4.047 49.908 1.00 66.75 261 ARG A N 1
ATOM 2165 C CA . ARG A 1 261 ? -9.676 -4.880 48.932 1.00 66.75 261 ARG A CA 1
ATOM 2166 C C . ARG A 1 261 ? -8.160 -4.882 49.154 1.00 66.75 261 ARG A C 1
ATOM 2168 O O . ARG A 1 261 ? -7.447 -5.577 48.434 1.00 66.75 261 ARG A O 1
ATOM 2175 N N . GLY A 1 262 ? -7.660 -4.116 50.126 1.00 50.97 262 GLY A N 1
ATOM 2176 C CA . GLY A 1 262 ? -6.229 -3.926 50.330 1.00 50.97 262 GLY A CA 1
ATOM 2177 C C . GLY A 1 262 ? -5.576 -3.099 49.219 1.00 50.97 262 GLY A C 1
ATOM 2178 O O . GLY A 1 262 ? -4.359 -3.143 49.071 1.00 50.97 262 GLY A O 1
ATOM 2179 N N . GLU A 1 263 ? -6.350 -2.324 48.452 1.00 51.09 263 GLU A N 1
ATOM 2180 C CA . GLU A 1 263 ? -5.821 -1.283 47.571 1.00 51.09 263 GLU A CA 1
ATOM 2181 C C . GLU A 1 263 ? -5.548 -0.018 48.400 1.00 51.09 263 GLU A C 1
ATOM 2183 O O . GLU A 1 263 ? -6.175 1.027 48.226 1.00 51.09 263 GLU A O 1
ATOM 2188 N N . ASN A 1 264 ? -4.569 -0.100 49.307 1.00 40.59 264 ASN A N 1
ATOM 2189 C CA . ASN A 1 264 ? -3.820 1.103 49.653 1.00 40.59 264 ASN A CA 1
ATOM 2190 C C . ASN A 1 264 ? -3.217 1.647 48.350 1.00 40.59 264 ASN A C 1
ATOM 2192 O O . ASN A 1 264 ? -2.723 0.882 47.518 1.00 40.59 264 ASN A O 1
ATOM 2196 N N . VAL A 1 265 ? -3.292 2.962 48.140 1.00 47.12 265 VAL A N 1
ATOM 2197 C CA . VAL A 1 265 ? -2.726 3.639 46.964 1.00 47.12 265 VAL A CA 1
ATOM 2198 C C . VAL A 1 265 ? -1.200 3.657 47.077 1.00 47.12 265 VAL A C 1
ATOM 2200 O O . VAL A 1 265 ? -0.586 4.667 47.391 1.00 47.12 265 VAL A O 1
ATOM 2203 N N . SER A 1 266 ? -0.610 2.498 46.828 1.00 46.03 266 SER A N 1
ATOM 2204 C CA . SER A 1 266 ? 0.749 2.246 46.374 1.00 46.03 266 SER A CA 1
ATOM 2205 C C . SER A 1 266 ? 0.889 0.726 46.230 1.00 46.03 266 SER A C 1
ATOM 2207 O O . SER A 1 266 ? 0.461 -0.033 47.089 1.00 46.03 266 SER A O 1
ATOM 2209 N N . ASP A 1 267 ? 1.510 0.280 45.140 1.00 47.53 267 ASP A N 1
ATOM 2210 C CA . ASP A 1 267 ? 2.245 -0.997 45.079 1.00 47.53 267 ASP A CA 1
ATOM 2211 C C . ASP A 1 267 ? 1.672 -2.259 44.386 1.00 47.53 267 ASP A C 1
ATOM 2213 O O . ASP A 1 267 ? 2.369 -3.263 44.332 1.00 47.53 267 ASP A O 1
ATOM 2217 N N . SER A 1 268 ? 0.510 -2.255 43.712 1.00 43.88 268 SER A N 1
ATOM 2218 C CA . SER A 1 268 ? 0.13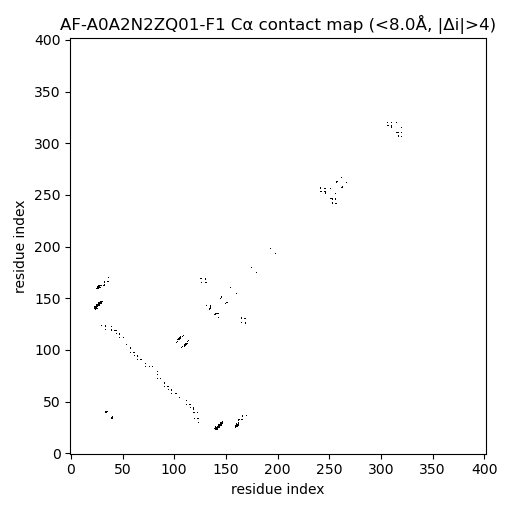7 -3.413 42.842 1.00 43.88 268 SER A CA 1
ATOM 2219 C C . SER A 1 268 ? -0.055 -3.057 41.365 1.00 43.88 268 SER A C 1
ATOM 2221 O O . SER A 1 268 ? 0.527 -3.685 40.474 1.00 43.88 268 SER A O 1
ATOM 2223 N N . THR A 1 269 ? -0.777 -1.975 41.074 1.00 45.03 269 THR A N 1
ATOM 2224 C CA . THR A 1 269 ? -0.909 -1.460 39.700 1.00 45.03 269 THR A CA 1
ATOM 2225 C C . THR A 1 269 ? 0.249 -0.532 39.339 1.00 45.03 269 THR A C 1
ATOM 2227 O O . THR A 1 269 ? 0.691 -0.549 38.196 1.00 45.03 269 THR A O 1
ATOM 2230 N N . ALA A 1 270 ? 0.807 0.192 40.319 1.00 40.66 270 ALA A N 1
ATOM 2231 C CA . ALA A 1 270 ? 2.059 0.935 40.168 1.00 40.66 270 ALA A CA 1
ATOM 2232 C C . ALA A 1 270 ? 3.227 -0.021 39.909 1.00 40.66 270 ALA A C 1
ATOM 2234 O O . ALA A 1 270 ? 3.903 0.156 38.919 1.00 40.66 270 ALA A O 1
ATOM 2235 N N . VAL A 1 271 ? 3.367 -1.137 40.637 1.00 43.03 271 VAL A N 1
ATOM 2236 C CA . VAL A 1 271 ? 4.448 -2.107 40.372 1.00 43.03 271 VAL A CA 1
ATOM 2237 C C . VAL A 1 271 ? 4.308 -2.760 39.002 1.00 43.03 271 VAL A C 1
ATOM 2239 O O . VAL A 1 271 ? 5.297 -2.860 38.294 1.00 43.03 271 VAL A O 1
ATOM 2242 N N . LYS A 1 272 ? 3.116 -3.154 38.533 1.00 44.03 272 LYS A N 1
ATOM 2243 C CA . LYS A 1 272 ? 2.979 -3.717 37.169 1.00 44.03 272 LYS A CA 1
ATOM 2244 C C . LYS A 1 272 ? 3.143 -2.684 36.054 1.00 44.03 272 LYS A C 1
ATOM 2246 O O . LYS A 1 272 ? 3.623 -3.047 34.979 1.00 44.03 272 LYS A O 1
ATOM 2251 N N . VAL A 1 273 ? 2.748 -1.434 36.283 1.00 44.31 273 VAL A N 1
ATOM 2252 C CA . VAL A 1 273 ? 2.944 -0.340 35.324 1.00 44.31 273 VAL A CA 1
ATOM 2253 C C . VAL A 1 273 ? 4.399 0.117 35.335 1.00 44.31 273 VAL A C 1
ATOM 2255 O O . VAL A 1 273 ? 4.946 0.235 34.252 1.00 44.31 273 VAL A O 1
ATOM 2258 N N . ASP A 1 274 ? 5.044 0.220 36.495 1.00 47.81 274 ASP A N 1
ATOM 2259 C CA . ASP A 1 274 ? 6.451 0.586 36.699 1.00 47.81 274 ASP A CA 1
ATOM 2260 C C . ASP A 1 274 ? 7.401 -0.509 36.221 1.00 47.81 274 ASP A C 1
ATOM 2262 O O . ASP A 1 274 ? 8.349 -0.227 35.503 1.00 47.81 274 ASP A O 1
ATOM 2266 N N . THR A 1 275 ? 7.104 -1.784 36.485 1.00 49.34 275 THR A N 1
ATOM 2267 C CA . THR A 1 275 ? 7.894 -2.896 35.929 1.00 49.34 275 THR A CA 1
ATOM 2268 C C . THR A 1 275 ? 7.751 -2.942 34.405 1.00 49.34 275 THR A C 1
ATOM 2270 O O . THR A 1 275 ? 8.687 -3.309 33.700 1.00 49.34 275 THR A O 1
ATOM 2273 N N . ARG A 1 276 ? 6.591 -2.561 33.848 1.00 52.50 276 ARG A N 1
ATOM 2274 C CA . ARG A 1 276 ? 6.361 -2.563 32.396 1.00 52.50 276 ARG A CA 1
ATOM 2275 C C . ARG A 1 276 ? 6.876 -1.298 31.708 1.00 52.50 276 ARG A C 1
ATOM 2277 O O . ARG A 1 276 ? 7.307 -1.395 30.561 1.00 52.50 276 ARG A O 1
ATOM 2284 N N . THR A 1 277 ? 6.876 -0.145 32.372 1.00 51.06 277 THR A N 1
ATOM 2285 C CA . THR A 1 277 ? 7.529 1.084 31.902 1.00 51.06 277 THR A CA 1
ATOM 2286 C C . THR A 1 277 ? 9.042 0.954 32.007 1.00 51.06 277 THR A C 1
ATOM 2288 O O . THR A 1 277 ? 9.697 1.269 31.022 1.00 51.06 277 THR A O 1
ATOM 2291 N N . GLN A 1 278 ? 9.585 0.357 33.074 1.00 58.66 278 GLN A N 1
ATOM 2292 C CA . GLN A 1 278 ? 11.001 -0.022 33.178 1.00 58.66 278 GLN A CA 1
ATOM 2293 C C . GLN A 1 278 ? 11.383 -1.030 32.091 1.00 58.66 278 GLN A C 1
ATOM 2295 O O . GLN A 1 278 ? 12.305 -0.773 31.332 1.00 58.66 278 GLN A O 1
ATOM 2300 N N . GLN A 1 279 ? 10.607 -2.098 31.865 1.00 57.16 279 GLN A N 1
ATOM 2301 C CA . GLN A 1 279 ? 10.863 -3.026 30.749 1.00 57.16 279 GLN A CA 1
ATOM 2302 C C . GLN A 1 279 ? 10.779 -2.361 29.364 1.00 57.16 279 GLN A C 1
ATOM 2304 O O . GLN A 1 279 ? 11.430 -2.810 28.418 1.00 57.16 279 GLN A O 1
ATOM 2309 N N . LEU A 1 280 ? 9.951 -1.325 29.199 1.00 52.47 280 LEU A N 1
ATOM 2310 C CA . LEU A 1 280 ? 9.868 -0.545 27.962 1.00 52.47 280 LEU A CA 1
ATOM 2311 C C . LEU A 1 280 ? 11.029 0.448 27.834 1.00 52.47 280 LEU A C 1
ATOM 2313 O O . LEU A 1 280 ? 11.485 0.683 26.717 1.00 52.47 280 LEU A O 1
ATOM 2317 N N . GLU A 1 281 ? 11.516 1.015 28.934 1.00 61.00 281 GLU A N 1
ATOM 2318 C CA . GLU A 1 281 ? 12.687 1.893 28.986 1.00 61.00 281 GLU A CA 1
ATOM 2319 C C . GLU A 1 281 ? 13.988 1.117 28.792 1.00 61.00 281 GLU A C 1
ATOM 2321 O O . GLU A 1 281 ? 14.788 1.510 27.951 1.00 61.00 281 GLU A O 1
ATOM 2326 N N . ASP A 1 282 ? 14.140 -0.048 29.414 1.00 67.06 282 ASP A N 1
ATOM 2327 C CA . ASP A 1 282 ? 15.267 -0.959 29.210 1.00 67.06 282 ASP A CA 1
ATOM 2328 C C . ASP A 1 282 ? 15.315 -1.457 27.765 1.00 67.06 282 ASP A C 1
ATOM 2330 O O . ASP A 1 282 ? 16.375 -1.492 27.141 1.00 67.06 282 ASP A O 1
ATOM 2334 N N . LYS A 1 283 ? 14.156 -1.771 27.167 1.00 63.31 283 LYS A N 1
ATOM 2335 C CA . LYS A 1 283 ? 14.077 -2.096 25.734 1.00 63.31 283 LYS A CA 1
ATOM 2336 C C . LYS A 1 283 ? 14.419 -0.899 24.850 1.00 63.31 283 LYS A C 1
ATOM 2338 O O . LYS A 1 283 ? 15.066 -1.090 23.824 1.00 63.31 283 LYS A O 1
ATOM 2343 N N . LYS A 1 284 ? 14.019 0.323 25.218 1.00 62.69 284 LYS A N 1
ATOM 2344 C CA . LYS A 1 284 ? 14.410 1.544 24.490 1.00 62.69 284 LYS A CA 1
ATOM 2345 C C . LYS A 1 284 ? 15.917 1.771 24.569 1.00 62.69 284 LYS A C 1
ATOM 2347 O O . LYS A 1 284 ? 16.531 1.979 23.529 1.00 62.69 284 LYS A O 1
ATOM 2352 N N . GLN A 1 285 ? 16.508 1.657 25.755 1.00 64.19 285 GLN A N 1
ATOM 2353 C CA . GLN A 1 285 ? 17.945 1.810 25.972 1.00 64.19 285 GLN A CA 1
ATOM 2354 C C . GLN A 1 285 ? 18.741 0.706 25.268 1.00 64.19 285 GLN A C 1
ATOM 2356 O O . GLN A 1 285 ? 19.753 0.996 24.638 1.00 64.19 285 GLN A O 1
ATOM 2361 N N . ALA A 1 286 ? 18.265 -0.542 25.282 1.00 68.88 286 ALA A N 1
ATOM 2362 C CA . ALA A 1 286 ? 18.888 -1.646 24.556 1.00 68.88 286 ALA A CA 1
ATOM 2363 C C . ALA A 1 286 ? 18.862 -1.423 23.036 1.00 68.88 286 ALA A C 1
ATOM 2365 O O . ALA A 1 286 ? 19.877 -1.605 22.370 1.00 68.88 286 ALA A O 1
ATOM 2366 N N . VAL A 1 287 ? 17.730 -0.972 22.485 1.00 63.75 287 VAL A N 1
ATOM 2367 C CA . VAL A 1 287 ? 17.608 -0.639 21.055 1.00 63.75 287 VAL A CA 1
ATOM 2368 C C . VAL A 1 287 ? 18.475 0.569 20.687 1.00 63.75 287 VAL A C 1
ATOM 2370 O O . VAL A 1 287 ? 19.088 0.592 19.620 1.00 63.75 287 VAL A O 1
ATOM 2373 N N . GLU A 1 288 ? 18.562 1.571 21.559 1.00 62.41 288 GLU A N 1
ATOM 2374 C CA . GLU A 1 288 ? 19.390 2.758 21.351 1.00 62.41 288 GLU A CA 1
ATOM 2375 C C . GLU A 1 288 ? 20.885 2.428 21.410 1.00 62.41 288 GLU A C 1
ATOM 2377 O O . GLU A 1 288 ? 21.645 2.863 20.545 1.00 62.41 288 GLU A O 1
ATOM 2382 N N . LYS A 1 289 ? 21.289 1.558 22.338 1.00 71.69 289 LYS A N 1
ATOM 2383 C CA . LYS A 1 289 ? 22.645 1.015 22.426 1.00 71.69 289 LYS A CA 1
ATOM 2384 C C . LYS A 1 289 ? 22.993 0.177 21.195 1.00 71.69 289 LYS A C 1
ATOM 2386 O O . LYS A 1 289 ? 24.023 0.410 20.574 1.00 71.69 289 LYS A O 1
ATOM 2391 N N . GLN A 1 290 ? 22.085 -0.690 20.744 1.00 66.44 290 GLN A N 1
ATOM 2392 C CA . GLN A 1 290 ? 22.263 -1.482 19.522 1.00 66.44 290 GLN A CA 1
ATOM 2393 C C . GLN A 1 290 ? 22.367 -0.594 18.266 1.00 66.44 290 GLN A C 1
ATOM 2395 O O . GLN A 1 290 ? 23.108 -0.892 17.327 1.00 66.44 290 GLN A O 1
ATOM 2400 N N . LYS A 1 291 ? 21.656 0.540 18.244 1.00 63.22 291 LYS A N 1
ATOM 2401 C CA . LYS A 1 291 ? 21.754 1.551 17.182 1.00 63.22 291 LYS A CA 1
ATOM 2402 C C . LYS A 1 291 ? 23.089 2.301 17.222 1.00 63.22 291 LYS A C 1
ATOM 2404 O O . LYS A 1 291 ? 23.653 2.555 16.158 1.00 63.22 291 LYS A O 1
ATOM 2409 N N . GLN A 1 292 ? 23.592 2.642 18.409 1.00 66.50 292 GLN A N 1
ATOM 2410 C CA . GLN A 1 292 ? 24.907 3.266 18.592 1.00 66.50 292 GLN A CA 1
ATOM 2411 C C . GLN A 1 292 ? 26.041 2.316 18.190 1.00 66.50 292 GLN A C 1
ATOM 2413 O O . GLN A 1 292 ? 26.921 2.719 17.434 1.00 66.50 292 GLN A O 1
ATOM 2418 N N . GLU A 1 293 ? 25.968 1.046 18.587 1.00 76.56 293 GLU A N 1
ATOM 2419 C CA . GLU A 1 293 ? 26.916 0.002 18.182 1.00 76.56 293 GLU A CA 1
ATOM 2420 C C . GLU A 1 293 ? 26.918 -0.187 16.660 1.00 76.56 293 GLU A C 1
ATOM 2422 O O . GLU A 1 293 ? 27.975 -0.228 16.036 1.00 76.56 293 GLU A O 1
ATOM 2427 N N . ARG A 1 294 ? 25.742 -0.210 16.020 1.00 67.50 294 ARG A N 1
ATOM 2428 C CA . ARG A 1 294 ? 25.643 -0.306 14.555 1.00 67.50 294 ARG A CA 1
ATOM 2429 C C . ARG A 1 294 ? 26.202 0.931 13.844 1.00 67.50 294 ARG A C 1
ATOM 2431 O O . ARG A 1 294 ? 26.798 0.803 12.778 1.00 67.50 294 ARG A O 1
ATOM 2438 N N . LEU A 1 295 ? 26.024 2.122 14.416 1.00 64.94 295 LEU A N 1
ATOM 2439 C CA . LEU A 1 295 ? 26.625 3.362 13.914 1.00 64.94 295 LEU A CA 1
ATOM 2440 C C . LEU A 1 295 ? 28.152 3.333 14.022 1.00 64.94 295 LEU A C 1
ATOM 2442 O O . LEU A 1 295 ? 28.820 3.690 13.054 1.00 64.94 295 LEU A O 1
ATOM 2446 N N . GLN A 1 296 ? 28.690 2.860 15.146 1.00 74.38 296 GLN A N 1
ATOM 2447 C CA . GLN A 1 296 ? 30.129 2.666 15.325 1.00 74.38 296 GLN A CA 1
ATOM 2448 C C . GLN A 1 296 ? 30.673 1.634 14.332 1.00 74.38 296 GLN A C 1
ATOM 2450 O O . GLN A 1 296 ? 31.611 1.934 13.607 1.00 74.38 296 GLN A O 1
ATOM 2455 N N . GLN A 1 297 ? 30.005 0.489 14.161 1.00 70.38 297 GLN A N 1
ATOM 2456 C CA . GLN A 1 297 ? 30.389 -0.517 13.162 1.00 70.38 297 GLN A CA 1
ATOM 2457 C C . GLN A 1 297 ? 30.404 0.036 11.730 1.00 70.38 297 GLN A C 1
ATOM 2459 O O . GLN A 1 297 ? 31.281 -0.308 10.940 1.00 70.38 297 GLN A O 1
ATOM 2464 N N . LEU A 1 298 ? 29.443 0.893 11.368 1.00 63.12 298 LEU A N 1
ATOM 2465 C CA . LEU A 1 298 ? 29.420 1.543 10.055 1.00 63.12 298 LEU A CA 1
ATOM 2466 C C . LEU A 1 298 ? 30.557 2.559 9.896 1.00 63.12 298 LEU A C 1
ATOM 2468 O O . LEU A 1 298 ? 31.144 2.643 8.817 1.00 63.12 298 LEU A O 1
ATOM 2472 N N . GLN A 1 299 ? 30.878 3.313 10.950 1.00 68.62 299 GLN A N 1
ATOM 2473 C CA . GLN A 1 299 ? 32.013 4.237 10.960 1.00 68.62 299 GLN A CA 1
ATOM 2474 C C . GLN A 1 299 ? 33.343 3.486 10.845 1.00 68.62 299 GLN A C 1
ATOM 2476 O O . GLN A 1 299 ? 34.161 3.842 9.998 1.00 68.62 299 GLN A O 1
ATOM 2481 N N . ASP A 1 300 ? 33.518 2.405 11.598 1.00 74.81 300 ASP A N 1
ATOM 2482 C CA . ASP A 1 300 ? 34.713 1.562 11.560 1.00 74.81 300 ASP A CA 1
ATOM 2483 C C . ASP A 1 300 ? 34.870 0.894 10.195 1.00 74.81 300 ASP A C 1
ATOM 2485 O O . ASP A 1 300 ? 35.948 0.915 9.604 1.00 74.81 300 ASP A O 1
ATOM 2489 N N . LYS A 1 301 ? 33.777 0.373 9.627 1.00 70.00 301 LYS A N 1
ATOM 2490 C CA . LYS A 1 301 ? 33.779 -0.213 8.281 1.00 70.00 301 LYS A CA 1
ATOM 2491 C C . LYS A 1 301 ? 34.113 0.824 7.210 1.00 70.00 301 LYS A C 1
ATOM 2493 O O . LYS A 1 301 ? 34.837 0.520 6.266 1.00 70.00 301 LYS A O 1
ATOM 2498 N N . LYS A 1 302 ? 33.635 2.064 7.364 1.00 70.19 302 LYS A N 1
ATOM 2499 C CA . LYS A 1 302 ? 33.998 3.183 6.483 1.00 70.19 302 LYS A CA 1
ATOM 2500 C C . LYS A 1 302 ? 35.488 3.518 6.596 1.00 70.19 302 LYS A C 1
ATOM 2502 O O . LYS A 1 302 ? 36.135 3.711 5.573 1.00 70.19 302 LYS A O 1
ATOM 2507 N N . GLN A 1 303 ? 36.043 3.556 7.806 1.00 69.88 303 GLN A N 1
ATOM 2508 C CA . GLN A 1 303 ? 37.475 3.788 8.018 1.00 69.88 303 GLN A CA 1
ATOM 2509 C C . GLN A 1 303 ? 38.334 2.648 7.457 1.00 69.88 303 GLN A C 1
ATOM 2511 O O . GLN A 1 303 ? 39.363 2.909 6.841 1.00 69.88 303 GLN A O 1
ATOM 2516 N N . GLN A 1 304 ? 37.896 1.396 7.607 1.00 71.31 304 GLN A N 1
ATOM 2517 C CA . GLN A 1 304 ? 38.565 0.235 7.021 1.00 71.31 304 GLN A CA 1
ATOM 2518 C C . GLN A 1 304 ? 38.566 0.286 5.495 1.00 71.31 304 GLN A C 1
ATOM 2520 O O . GLN A 1 304 ? 39.613 0.084 4.895 1.00 71.31 304 GLN A O 1
ATOM 2525 N N . LEU A 1 305 ? 37.434 0.622 4.871 1.00 65.69 305 LEU A N 1
ATOM 2526 C CA . LEU A 1 305 ? 37.348 0.773 3.417 1.00 65.69 305 LEU A CA 1
ATOM 2527 C C . LEU A 1 305 ? 38.232 1.910 2.900 1.00 65.69 305 LEU A C 1
ATOM 2529 O O . LEU A 1 305 ? 38.860 1.756 1.859 1.00 65.69 305 LEU A O 1
ATOM 2533 N N . LEU A 1 306 ? 38.320 3.029 3.624 1.00 68.88 306 LEU A N 1
ATOM 2534 C CA . LEU A 1 306 ? 39.232 4.120 3.271 1.00 68.88 306 LEU A CA 1
ATOM 2535 C C . LEU A 1 306 ? 40.697 3.678 3.364 1.00 68.88 306 LEU A C 1
ATOM 2537 O O . LEU A 1 306 ? 41.464 3.930 2.441 1.00 68.88 306 LEU A O 1
ATOM 2541 N N . LEU A 1 307 ? 41.070 2.959 4.425 1.00 67.62 307 LEU A N 1
ATOM 2542 C CA . LEU A 1 307 ? 42.414 2.391 4.573 1.00 67.62 307 LEU A CA 1
ATOM 2543 C C . LEU A 1 307 ? 42.724 1.344 3.495 1.00 67.62 307 LEU A C 1
ATOM 2545 O O . LEU A 1 307 ? 43.848 1.269 3.012 1.00 67.62 307 LEU A O 1
ATOM 2549 N N . GLU A 1 308 ? 41.736 0.548 3.095 1.00 71.19 308 GLU A N 1
ATOM 2550 C CA . GLU A 1 308 ? 41.872 -0.439 2.026 1.00 71.19 308 GLU A CA 1
ATOM 2551 C C . GLU A 1 308 ? 41.998 0.230 0.649 1.00 71.19 308 GLU A C 1
ATOM 2553 O O . GLU A 1 308 ? 42.802 -0.194 -0.178 1.00 71.19 308 GLU A O 1
ATOM 2558 N N . GLN A 1 309 ? 41.260 1.313 0.402 1.00 66.69 309 GLN A N 1
ATOM 2559 C CA . GLN A 1 309 ? 41.409 2.128 -0.804 1.00 66.69 309 GLN A CA 1
ATOM 2560 C C . GLN A 1 309 ? 42.774 2.825 -0.855 1.00 66.69 309 GLN A C 1
ATOM 2562 O O . GLN A 1 309 ? 43.400 2.851 -1.913 1.00 66.69 309 GLN A O 1
ATOM 2567 N N . GLU A 1 310 ? 43.262 3.347 0.273 1.00 67.25 310 GLU A N 1
ATOM 2568 C CA . GLU A 1 310 ? 44.617 3.901 0.397 1.00 67.25 310 GLU A CA 1
ATOM 2569 C C . GLU A 1 310 ? 45.687 2.827 0.138 1.00 67.25 310 GLU A C 1
ATOM 2571 O O . GLU A 1 310 ? 46.626 3.074 -0.620 1.00 67.25 310 GLU A O 1
ATOM 2576 N N . ALA A 1 311 ? 45.515 1.614 0.671 1.00 64.94 311 ALA A N 1
ATOM 2577 C CA . ALA A 1 311 ? 46.388 0.464 0.412 1.00 64.94 311 ALA A CA 1
ATOM 2578 C C . ALA A 1 311 ? 46.418 0.077 -1.074 1.00 64.94 311 ALA A C 1
ATOM 2580 O O . ALA A 1 311 ? 47.490 -0.093 -1.651 1.00 64.94 311 ALA A O 1
ATOM 2581 N N . ARG A 1 312 ? 45.251 0.022 -1.729 1.00 63.69 312 ARG A N 1
ATOM 2582 C CA . ARG A 1 312 ? 45.139 -0.266 -3.170 1.00 63.69 312 ARG A CA 1
ATOM 2583 C C . ARG A 1 312 ? 45.767 0.825 -4.040 1.00 63.69 312 ARG A C 1
ATOM 2585 O O . ARG A 1 312 ? 46.368 0.505 -5.057 1.00 63.69 312 ARG A O 1
ATOM 2592 N N . ARG A 1 313 ? 45.657 2.099 -3.642 1.00 63.91 313 ARG A N 1
ATOM 2593 C CA . ARG A 1 313 ? 46.265 3.239 -4.356 1.00 63.91 313 ARG A CA 1
ATOM 2594 C C . ARG A 1 313 ? 47.784 3.304 -4.209 1.00 63.91 313 ARG A C 1
ATOM 2596 O O . ARG A 1 313 ? 48.452 3.783 -5.115 1.00 63.91 313 ARG A O 1
ATOM 2603 N N . THR A 1 314 ? 48.322 2.856 -3.076 1.00 63.31 314 THR A N 1
ATOM 2604 C CA . THR A 1 314 ? 49.754 2.979 -2.744 1.00 63.31 314 THR A CA 1
ATOM 2605 C C . THR A 1 314 ? 50.541 1.678 -2.913 1.00 63.31 314 THR A C 1
ATOM 2607 O O . THR A 1 314 ? 51.765 1.696 -2.818 1.00 63.31 314 THR A O 1
ATOM 2610 N N . GLY A 1 315 ? 49.867 0.548 -3.153 1.00 61.66 315 GLY A N 1
ATOM 2611 C CA . GLY A 1 315 ? 50.484 -0.774 -3.314 1.00 61.66 315 GLY A CA 1
ATOM 2612 C C . GLY A 1 315 ? 51.043 -1.390 -2.021 1.00 61.66 315 GLY A C 1
ATOM 2613 O O . GLY A 1 315 ? 51.688 -2.435 -2.081 1.00 61.66 315 GLY A O 1
ATOM 2614 N N . LYS A 1 316 ? 50.813 -0.766 -0.856 1.00 67.56 316 LYS A N 1
ATOM 2615 C CA . LYS A 1 316 ? 51.296 -1.212 0.467 1.00 67.56 316 LYS A CA 1
ATOM 2616 C C . LYS A 1 316 ? 50.252 -2.071 1.195 1.00 67.56 316 LYS A C 1
ATOM 2618 O O . LYS A 1 316 ? 49.055 -1.958 0.937 1.00 67.56 316 LYS A O 1
ATOM 2623 N N . THR A 1 317 ? 50.672 -2.908 2.150 1.00 65.44 317 THR A N 1
ATOM 2624 C CA . THR A 1 317 ? 49.730 -3.690 2.981 1.00 65.44 317 THR A CA 1
ATOM 2625 C C . THR A 1 317 ? 49.102 -2.841 4.096 1.00 65.44 317 THR A C 1
ATOM 2627 O O . THR A 1 317 ? 49.724 -1.926 4.633 1.00 65.44 317 THR A O 1
ATOM 2630 N N . VAL A 1 318 ? 47.856 -3.153 4.483 1.00 57.84 318 VAL A N 1
ATOM 2631 C CA . VAL A 1 318 ? 47.068 -2.391 5.483 1.00 57.84 318 VAL A CA 1
ATOM 2632 C C . VAL A 1 318 ? 47.793 -2.252 6.836 1.00 57.84 318 VAL A C 1
ATOM 2634 O O . VAL A 1 318 ? 47.642 -1.237 7.518 1.00 57.84 318 VAL A O 1
ATOM 2637 N N . ASP A 1 319 ? 48.632 -3.222 7.207 1.00 58.84 319 ASP A N 1
ATOM 2638 C CA . ASP A 1 319 ? 49.425 -3.187 8.444 1.00 58.84 319 ASP A CA 1
ATOM 2639 C C . ASP A 1 319 ? 50.662 -2.279 8.361 1.00 58.84 319 ASP A C 1
ATOM 2641 O O . ASP A 1 319 ? 51.104 -1.751 9.383 1.00 58.84 319 ASP A O 1
ATOM 2645 N N . GLN A 1 320 ? 51.193 -2.038 7.158 1.00 64.12 320 GLN A N 1
ATOM 2646 C CA . GLN A 1 320 ? 52.274 -1.073 6.928 1.00 64.12 320 GLN A CA 1
ATOM 2647 C C . GLN A 1 320 ? 51.748 0.366 7.042 1.00 64.12 320 GLN A C 1
ATOM 2649 O O . GLN A 1 320 ? 52.354 1.181 7.732 1.00 64.12 320 GLN A O 1
ATOM 2654 N N . LEU A 1 321 ? 50.557 0.648 6.498 1.00 58.91 321 LEU A N 1
ATOM 2655 C CA . LEU A 1 321 ? 49.904 1.964 6.598 1.00 58.91 321 LEU A CA 1
ATOM 2656 C C . LEU A 1 321 ? 49.456 2.313 8.027 1.00 58.91 321 LEU A C 1
ATOM 2658 O O . LEU A 1 321 ? 49.474 3.476 8.426 1.00 58.91 321 LEU A O 1
ATOM 2662 N N . LYS A 1 322 ? 49.073 1.311 8.829 1.00 60.53 322 LYS A N 1
ATOM 2663 C CA . LYS A 1 322 ? 48.769 1.501 10.259 1.00 60.53 322 LYS A CA 1
ATOM 2664 C C . LYS A 1 322 ? 50.017 1.749 11.113 1.00 60.53 322 LYS A C 1
ATOM 2666 O O . LYS A 1 322 ? 49.891 2.364 12.172 1.00 60.53 322 LYS A O 1
ATOM 2671 N N . LYS A 1 323 ? 51.189 1.256 10.692 1.00 61.03 323 LYS A N 1
ATOM 2672 C CA . LYS A 1 323 ? 52.479 1.534 11.341 1.00 61.03 323 LYS A CA 1
ATOM 2673 C C . LYS A 1 323 ? 53.001 2.923 10.970 1.00 61.03 323 LYS A C 1
ATOM 2675 O O . LYS A 1 323 ? 53.327 3.661 11.890 1.00 61.03 323 LYS A O 1
ATOM 2680 N N . GLU A 1 324 ? 52.935 3.315 9.695 1.00 60.00 324 GLU A N 1
ATOM 2681 C CA . GLU A 1 324 ? 53.266 4.682 9.245 1.00 60.00 324 GLU A CA 1
ATOM 2682 C C . GLU A 1 324 ? 52.383 5.726 9.949 1.00 60.00 324 GLU A C 1
ATOM 2684 O O . GLU A 1 324 ? 52.910 6.591 10.632 1.00 60.00 324 GLU A O 1
ATOM 2689 N N . LYS A 1 325 ? 51.049 5.558 9.983 1.00 58.12 325 LYS A N 1
ATOM 2690 C CA . LYS A 1 325 ? 50.159 6.482 10.725 1.00 58.12 325 LYS A CA 1
ATOM 2691 C C . LYS A 1 325 ? 50.399 6.517 12.245 1.00 58.12 325 LYS A C 1
ATOM 2693 O O . LYS A 1 325 ? 49.923 7.436 12.905 1.00 58.12 325 LYS A O 1
ATOM 2698 N N . LYS A 1 326 ? 51.083 5.524 12.829 1.00 50.53 326 LYS A N 1
ATOM 2699 C CA . LYS A 1 326 ? 51.506 5.539 14.244 1.00 50.53 326 LYS A CA 1
ATOM 2700 C C . LYS A 1 326 ? 52.874 6.200 14.441 1.00 50.53 326 LYS A C 1
ATOM 2702 O O . LYS A 1 326 ? 53.106 6.738 15.521 1.00 50.53 326 LYS A O 1
ATOM 2707 N N . GLU A 1 327 ? 53.747 6.163 13.439 1.00 47.56 327 GLU A N 1
ATOM 2708 C CA . GLU A 1 327 ? 55.032 6.874 13.425 1.00 47.56 327 GLU A CA 1
ATOM 2709 C C . GLU A 1 327 ? 54.854 8.361 13.068 1.00 47.56 327 GLU A C 1
ATOM 2711 O O . GLU A 1 327 ? 55.430 9.207 13.748 1.00 47.56 327 GLU A O 1
ATOM 2716 N N . ASP A 1 328 ? 53.939 8.701 12.155 1.00 48.69 328 ASP A N 1
ATOM 2717 C CA . ASP A 1 328 ? 53.598 10.082 11.771 1.00 48.69 328 ASP A CA 1
ATOM 2718 C C . ASP A 1 328 ? 53.028 10.905 12.943 1.00 48.69 328 ASP A C 1
ATOM 2720 O O . ASP A 1 328 ? 53.237 12.112 13.031 1.00 48.69 328 ASP A O 1
ATOM 2724 N N . VAL A 1 329 ? 52.352 10.251 13.899 1.00 46.06 329 VAL A N 1
ATOM 2725 C CA . VAL A 1 329 ? 51.854 10.884 15.140 1.00 46.06 329 VAL A CA 1
ATOM 2726 C C . VAL A 1 329 ? 52.994 11.188 16.126 1.00 46.06 329 VAL A C 1
ATOM 2728 O O . VAL A 1 329 ? 52.821 11.991 17.044 1.00 46.06 329 VAL A O 1
ATOM 2731 N N . LYS A 1 330 ? 54.166 10.566 15.951 1.00 40.72 330 LYS A N 1
ATOM 2732 C CA . LYS A 1 330 ? 55.346 10.767 16.800 1.00 40.72 330 LYS A CA 1
ATOM 2733 C C . LYS A 1 330 ? 56.296 11.836 16.243 1.00 40.72 330 LYS A C 1
ATOM 2735 O O . LYS A 1 330 ? 56.942 12.506 17.044 1.00 40.72 330 LYS A O 1
ATOM 2740 N N . ASP A 1 331 ? 56.324 12.030 14.922 1.00 41.66 331 ASP A N 1
ATOM 2741 C CA . ASP A 1 331 ? 57.192 13.005 14.236 1.00 41.66 331 ASP A CA 1
ATOM 2742 C C . ASP A 1 331 ? 56.525 14.364 13.942 1.00 41.66 331 ASP A C 1
ATOM 2744 O O . ASP A 1 331 ? 57.209 15.356 13.687 1.00 41.66 331 ASP A O 1
ATOM 2748 N N . SER A 1 332 ? 55.198 14.486 14.063 1.00 39.91 332 SER A N 1
ATOM 2749 C CA . SER A 1 332 ? 54.474 15.749 13.837 1.00 39.91 332 SER A CA 1
ATOM 2750 C C . SER A 1 332 ? 54.532 16.732 15.026 1.00 39.91 332 SER A C 1
ATOM 2752 O O . SER A 1 332 ? 53.531 17.353 15.389 1.00 39.91 332 SER A O 1
ATOM 2754 N N . LEU A 1 333 ? 55.704 16.869 15.651 1.00 46.56 333 LEU A N 1
ATOM 2755 C CA . LEU A 1 333 ? 56.048 17.924 16.612 1.00 46.56 333 LEU A CA 1
ATOM 2756 C C . LEU A 1 333 ? 57.167 18.822 16.053 1.00 46.56 333 LEU A C 1
ATOM 2758 O O . LEU A 1 333 ? 58.056 19.240 16.781 1.00 46.56 333 LEU A O 1
ATOM 2762 N N . SER A 1 334 ? 57.133 19.158 14.759 1.00 41.09 334 SER A N 1
ATOM 2763 C CA . SER A 1 334 ? 57.807 20.359 14.243 1.00 41.09 334 SER A CA 1
ATOM 2764 C C . SER A 1 334 ? 57.293 20.763 12.853 1.00 41.09 334 SER A C 1
ATOM 2766 O O . SER A 1 334 ? 57.133 19.921 11.978 1.00 41.09 334 SER A O 1
ATOM 2768 N N . GLY A 1 335 ? 57.075 22.068 12.641 1.00 41.31 335 GLY A N 1
ATOM 2769 C CA . GLY A 1 335 ? 57.309 22.688 11.328 1.00 41.31 335 GLY A CA 1
ATOM 2770 C C . GLY A 1 335 ? 56.126 22.992 10.392 1.00 41.31 335 GLY A C 1
ATOM 2771 O O . GLY A 1 335 ? 55.997 22.398 9.332 1.00 41.31 335 GLY A O 1
ATOM 2772 N N . GLN A 1 336 ? 55.363 24.043 10.710 1.00 44.56 336 GLN A N 1
ATOM 2773 C CA . GLN A 1 336 ? 55.057 25.185 9.816 1.00 44.56 336 GLN A CA 1
ATOM 2774 C C . GLN A 1 336 ? 54.296 25.050 8.470 1.00 44.56 336 GLN A C 1
ATOM 2776 O O . GLN A 1 336 ? 54.124 26.072 7.806 1.00 44.56 336 GLN A O 1
ATOM 2781 N N . ALA A 1 337 ? 53.727 23.902 8.091 1.00 42.72 337 ALA A N 1
ATOM 2782 C CA . ALA A 1 337 ? 52.779 23.831 6.953 1.00 42.72 337 ALA A CA 1
ATOM 2783 C C . ALA A 1 337 ? 51.286 23.769 7.359 1.00 42.72 337 ALA A C 1
ATOM 2785 O O . ALA A 1 337 ? 50.396 23.855 6.511 1.00 42.72 337 ALA A O 1
ATOM 2786 N N . ASP A 1 338 ? 50.999 23.682 8.659 1.00 51.56 338 ASP A N 1
ATOM 2787 C CA . ASP A 1 338 ? 49.672 23.337 9.183 1.00 51.56 338 ASP A CA 1
ATOM 2788 C C . ASP A 1 338 ? 48.764 24.524 9.537 1.00 51.56 338 ASP A C 1
ATOM 2790 O O . ASP A 1 338 ? 47.553 24.343 9.671 1.00 51.56 338 ASP A O 1
ATOM 2794 N N . ASP A 1 339 ? 49.290 25.739 9.693 1.00 51.56 339 ASP A N 1
ATOM 2795 C CA . ASP A 1 339 ? 48.512 26.822 10.314 1.00 51.56 339 ASP A CA 1
ATOM 2796 C C . ASP A 1 339 ? 47.385 27.350 9.418 1.00 51.56 339 ASP A C 1
ATOM 2798 O O . ASP A 1 339 ? 46.309 27.682 9.914 1.00 51.56 339 ASP A O 1
ATOM 2802 N N . LYS A 1 340 ? 47.553 27.345 8.089 1.00 50.72 340 LYS A N 1
ATOM 2803 C CA . LYS A 1 340 ? 46.473 27.741 7.162 1.00 50.72 340 LYS A CA 1
ATOM 2804 C C . LYS A 1 340 ? 45.384 26.675 7.031 1.00 50.72 340 LYS A C 1
ATOM 2806 O O . LYS A 1 340 ? 44.208 27.019 6.916 1.00 50.72 340 LYS A O 1
ATOM 2811 N N . ALA A 1 341 ? 45.747 25.393 7.075 1.00 49.97 341 ALA A N 1
ATOM 2812 C CA . ALA A 1 341 ? 44.785 24.294 7.018 1.00 49.97 341 ALA A CA 1
ATOM 2813 C C . ALA A 1 341 ? 44.025 24.144 8.348 1.00 49.97 341 ALA A C 1
ATOM 2815 O O . ALA A 1 341 ? 42.806 23.970 8.337 1.00 49.97 341 ALA A O 1
ATOM 2816 N N . LYS A 1 342 ? 44.709 24.310 9.490 1.00 51.81 342 LYS A N 1
ATOM 2817 C CA . LYS A 1 342 ? 44.088 24.338 10.823 1.00 51.81 342 LYS A CA 1
ATOM 2818 C C . LYS A 1 342 ? 43.176 25.555 10.992 1.00 51.81 342 LYS A C 1
ATOM 2820 O O . LYS A 1 342 ? 42.027 25.370 11.375 1.00 51.81 342 LYS A O 1
ATOM 2825 N N . GLN A 1 343 ? 43.584 26.755 10.563 1.00 56.25 343 GLN A N 1
ATOM 2826 C CA . GLN A 1 343 ? 42.700 27.933 10.577 1.00 56.25 343 GLN A CA 1
ATOM 2827 C C . GLN A 1 343 ? 41.460 27.770 9.685 1.00 56.25 343 GLN A C 1
ATOM 2829 O O . GLN A 1 343 ? 40.374 28.186 10.080 1.00 56.25 343 GLN A O 1
ATOM 2834 N N . ALA A 1 344 ? 41.575 27.133 8.514 1.00 55.59 344 ALA A N 1
ATOM 2835 C CA . ALA A 1 344 ? 40.426 26.888 7.639 1.00 55.59 344 ALA A CA 1
ATOM 2836 C C . ALA A 1 344 ? 39.458 25.829 8.202 1.00 55.59 344 ALA A C 1
ATOM 2838 O O . ALA A 1 344 ? 38.240 25.955 8.053 1.00 55.59 344 ALA A O 1
ATOM 2839 N N . ILE A 1 345 ? 39.980 24.792 8.863 1.00 55.16 345 ILE A N 1
ATOM 2840 C CA . ILE A 1 345 ? 39.172 23.751 9.513 1.00 55.16 345 ILE A CA 1
ATOM 2841 C C . ILE A 1 345 ? 38.507 24.296 10.781 1.00 55.16 345 ILE A C 1
ATOM 2843 O O . ILE A 1 345 ? 37.324 24.034 11.000 1.00 55.16 345 ILE A O 1
ATOM 2847 N N . ASP A 1 346 ? 39.215 25.096 11.574 1.00 60.06 346 ASP A N 1
ATOM 2848 C CA . ASP A 1 346 ? 38.670 25.717 12.781 1.00 60.06 346 ASP A CA 1
ATOM 2849 C C . ASP A 1 346 ? 37.651 26.812 12.440 1.00 60.06 346 ASP A C 1
ATOM 2851 O O . ASP A 1 346 ? 36.612 26.894 13.094 1.00 60.06 346 ASP A O 1
ATOM 2855 N N . ALA A 1 347 ? 37.848 27.567 11.352 1.00 67.00 347 ALA A N 1
ATOM 2856 C CA . ALA A 1 347 ? 36.842 28.493 10.830 1.00 67.00 347 ALA A CA 1
ATOM 2857 C C . ALA A 1 347 ? 35.572 27.761 10.364 1.00 67.00 347 ALA A C 1
ATOM 2859 O O . ALA A 1 347 ? 34.469 28.162 10.731 1.00 67.00 347 ALA A O 1
ATOM 2860 N N . LYS A 1 348 ? 35.705 26.644 9.631 1.00 63.22 348 LYS A N 1
ATOM 2861 C CA . LYS A 1 348 ? 34.553 25.825 9.208 1.00 63.22 348 LYS A CA 1
ATOM 2862 C C . LYS A 1 348 ? 33.837 25.155 10.381 1.00 63.22 348 LYS A C 1
ATOM 2864 O O . LYS A 1 348 ? 32.613 25.036 10.355 1.00 63.22 348 LYS A O 1
ATOM 2869 N N . LYS A 1 349 ? 34.566 24.728 11.416 1.00 61.53 349 LYS A N 1
ATOM 2870 C CA . LYS A 1 349 ? 33.970 24.199 12.653 1.00 61.53 349 LYS A CA 1
ATOM 2871 C C . LYS A 1 349 ? 33.222 25.283 13.421 1.00 61.53 349 LYS A C 1
ATOM 2873 O O . LYS A 1 349 ? 32.113 25.023 13.873 1.00 61.53 349 LYS A O 1
ATOM 2878 N N . LYS A 1 350 ? 33.784 26.490 13.512 1.00 70.62 350 LYS A N 1
ATOM 2879 C CA . LYS A 1 350 ? 33.137 27.630 14.168 1.00 70.62 350 LYS A CA 1
ATOM 2880 C C . LYS A 1 350 ? 31.875 28.066 13.419 1.00 70.62 350 LYS A C 1
ATOM 2882 O O . LYS A 1 350 ? 30.829 28.207 14.031 1.00 70.62 350 LYS A O 1
ATOM 2887 N N . GLU A 1 351 ? 31.920 28.117 12.088 1.00 68.75 351 GLU A N 1
ATOM 2888 C CA . GLU A 1 351 ? 30.742 28.399 11.257 1.00 68.75 351 GLU A CA 1
ATOM 2889 C C . GLU A 1 351 ? 29.657 27.309 11.384 1.00 68.75 351 GLU A C 1
ATOM 2891 O O . GLU A 1 351 ? 28.460 27.600 11.368 1.00 68.75 351 GLU A O 1
ATOM 2896 N N . ALA A 1 352 ? 30.050 26.039 11.529 1.00 63.75 352 ALA A N 1
ATOM 2897 C CA . ALA A 1 352 ? 29.115 24.938 11.758 1.00 63.75 352 ALA A CA 1
ATOM 2898 C C . ALA A 1 352 ? 28.478 24.986 13.160 1.00 63.75 352 ALA A C 1
ATOM 2900 O O . ALA A 1 352 ? 27.280 24.722 13.292 1.00 63.75 352 ALA A O 1
ATOM 2901 N N . GLU A 1 353 ? 29.251 25.345 14.186 1.00 67.62 353 GLU A N 1
ATOM 2902 C CA . GLU A 1 353 ? 28.768 25.590 15.551 1.00 67.62 353 GLU A CA 1
ATOM 2903 C C . GLU A 1 353 ? 27.802 26.785 15.584 1.00 67.62 353 GLU A C 1
ATOM 2905 O O . GLU A 1 353 ? 26.692 26.648 16.095 1.00 67.62 353 GLU A O 1
ATOM 2910 N N . ASP A 1 354 ? 28.144 27.899 14.934 1.00 76.31 354 ASP A N 1
ATOM 2911 C CA . ASP A 1 354 ? 27.302 29.100 14.851 1.00 76.31 354 ASP A CA 1
ATOM 2912 C C . ASP A 1 354 ? 25.990 28.835 14.086 1.00 76.31 354 ASP A C 1
ATOM 2914 O O . ASP A 1 354 ? 24.911 29.282 14.478 1.00 76.31 354 ASP A O 1
ATOM 2918 N N . LYS A 1 355 ? 26.027 28.020 13.022 1.00 74.00 355 LYS A N 1
ATOM 2919 C CA . LYS A 1 355 ? 24.805 27.570 12.326 1.00 74.00 355 LYS A CA 1
ATOM 2920 C C . LYS A 1 355 ? 23.952 26.645 13.193 1.00 74.00 355 LYS A C 1
ATOM 2922 O O . LYS A 1 355 ? 22.722 26.675 13.103 1.00 74.00 355 LYS A O 1
ATOM 2927 N N . LYS A 1 356 ? 24.577 25.810 14.025 1.00 69.38 356 LYS A N 1
ATOM 2928 C CA . LYS A 1 356 ? 23.882 24.894 14.938 1.00 69.38 356 LYS A CA 1
ATOM 2929 C C . LYS A 1 356 ? 23.211 25.656 16.081 1.00 69.38 356 LYS A C 1
ATOM 2931 O O . LYS A 1 356 ? 22.060 25.355 16.396 1.00 69.38 356 LYS A O 1
ATOM 2936 N N . THR A 1 357 ? 23.875 26.662 16.648 1.00 76.06 357 THR A N 1
ATOM 2937 C CA . THR A 1 357 ? 23.305 27.534 17.686 1.00 76.06 357 THR A CA 1
ATOM 2938 C C . THR A 1 357 ? 22.198 28.426 17.122 1.00 76.06 357 THR A C 1
ATOM 2940 O O . THR A 1 357 ? 21.123 28.487 17.716 1.00 76.06 357 THR A O 1
ATOM 2943 N N . ALA A 1 358 ? 22.370 28.996 15.924 1.00 80.88 358 ALA A N 1
ATOM 2944 C CA . ALA A 1 358 ? 21.319 29.760 15.246 1.00 80.88 358 ALA A CA 1
ATOM 2945 C C . ALA A 1 358 ? 20.073 28.905 14.947 1.00 80.88 358 ALA A C 1
ATOM 2947 O O . ALA A 1 358 ? 18.940 29.339 15.160 1.00 80.88 358 ALA A O 1
ATOM 2948 N N . ARG A 1 359 ? 20.255 27.652 14.506 1.00 70.44 359 ARG A N 1
ATOM 2949 C CA . ARG A 1 359 ? 19.137 26.720 14.281 1.00 70.44 359 ARG A CA 1
ATOM 2950 C C . ARG A 1 359 ? 18.456 26.306 15.587 1.00 70.44 359 ARG A C 1
ATOM 2952 O O . ARG A 1 359 ? 17.240 26.127 15.596 1.00 70.44 359 ARG A O 1
ATOM 2959 N N . ALA A 1 360 ? 19.205 26.168 16.682 1.00 76.81 360 ALA A N 1
ATOM 2960 C CA . ALA A 1 360 ? 18.637 25.911 18.004 1.00 76.81 360 ALA A CA 1
ATOM 2961 C C . ALA A 1 360 ? 17.783 27.096 18.488 1.00 76.81 360 ALA A C 1
ATOM 2963 O O . ALA A 1 360 ? 16.641 26.885 18.894 1.00 76.81 360 ALA A O 1
ATOM 2964 N N . GLN A 1 361 ? 18.274 28.330 18.332 1.00 81.00 361 GLN A N 1
ATOM 2965 C CA . GLN A 1 361 ? 17.523 29.550 18.653 1.00 81.00 361 GLN A CA 1
ATOM 2966 C C . GLN A 1 361 ? 16.250 29.680 17.804 1.00 81.00 361 GLN A C 1
ATOM 2968 O O . GLN A 1 361 ? 15.169 29.881 18.348 1.00 81.00 361 GLN A O 1
ATOM 2973 N N . GLN A 1 362 ? 16.323 29.425 16.492 1.00 77.75 362 GLN A N 1
ATOM 2974 C CA . GLN A 1 362 ? 15.136 29.422 15.623 1.00 77.75 362 GLN A CA 1
ATOM 2975 C C . GLN A 1 362 ? 14.082 28.386 16.040 1.00 77.75 362 GLN A C 1
ATOM 2977 O O . GLN A 1 362 ? 12.880 28.630 15.914 1.00 77.75 362 GLN A O 1
ATOM 2982 N N . LEU A 1 363 ? 14.505 27.213 16.521 1.00 71.75 363 LEU A N 1
ATOM 2983 C CA . LEU A 1 363 ? 13.582 26.192 17.017 1.00 71.75 363 LEU A CA 1
ATOM 2984 C C . LEU A 1 363 ? 12.939 26.603 18.344 1.00 71.75 363 LEU A C 1
ATOM 2986 O O . LEU A 1 363 ? 11.755 26.330 18.542 1.00 71.75 363 LEU A O 1
ATOM 2990 N N . GLU A 1 364 ? 13.676 27.265 19.233 1.00 81.69 364 GLU A N 1
ATOM 2991 C CA . GLU A 1 364 ? 13.126 27.817 20.474 1.00 81.69 364 GLU A CA 1
ATOM 2992 C C . GLU A 1 364 ? 12.147 28.962 20.217 1.00 81.69 364 GLU A C 1
ATOM 2994 O O . GLU A 1 364 ? 11.049 28.958 20.775 1.00 81.69 364 GLU A O 1
ATOM 2999 N N . ASP A 1 365 ? 12.471 29.885 19.314 1.00 86.81 365 ASP A N 1
ATOM 3000 C CA . ASP A 1 365 ? 11.577 30.984 18.943 1.00 86.81 365 ASP A CA 1
ATOM 3001 C C . ASP A 1 365 ? 10.296 30.462 18.288 1.00 86.81 365 ASP A C 1
ATOM 3003 O O . ASP A 1 365 ? 9.191 30.920 18.590 1.00 86.81 365 ASP A O 1
ATOM 3007 N N . ARG A 1 366 ? 10.407 29.419 17.456 1.00 81.81 366 ARG A N 1
ATOM 3008 C CA . ARG A 1 366 ? 9.245 28.754 16.858 1.00 81.81 366 ARG A CA 1
ATOM 3009 C C . ARG A 1 366 ? 8.397 28.019 17.899 1.00 81.81 366 ARG A C 1
ATOM 3011 O O . ARG A 1 366 ? 7.172 28.039 17.789 1.00 81.81 366 ARG A O 1
ATOM 3018 N N . LYS A 1 367 ? 9.008 27.404 18.918 1.00 82.38 367 LYS A N 1
ATOM 3019 C CA . LYS A 1 367 ? 8.277 26.813 20.055 1.00 82.38 367 LYS A CA 1
ATOM 3020 C C . LYS A 1 367 ? 7.520 27.885 20.840 1.00 82.38 367 LYS A C 1
ATOM 3022 O O . LYS A 1 367 ? 6.320 27.727 21.048 1.00 82.38 367 LYS A O 1
ATOM 3027 N N . LYS A 1 368 ? 8.175 29.002 21.173 1.00 88.25 368 LYS A N 1
ATOM 3028 C CA . LYS A 1 368 ? 7.544 30.145 21.856 1.00 88.25 368 LYS A CA 1
ATOM 3029 C C . LYS A 1 368 ? 6.394 30.739 21.039 1.00 88.25 368 LYS A C 1
ATOM 3031 O O . LYS A 1 368 ? 5.347 31.053 21.599 1.00 88.25 368 LYS A O 1
ATOM 3036 N N . ALA A 1 369 ? 6.536 30.834 19.716 1.00 86.19 369 ALA A N 1
ATOM 3037 C CA . ALA A 1 369 ? 5.466 31.295 18.831 1.00 86.19 369 ALA A CA 1
ATOM 3038 C C . ALA A 1 369 ? 4.249 30.350 18.838 1.00 86.19 369 ALA A C 1
ATOM 3040 O O . ALA A 1 369 ? 3.113 30.812 18.931 1.00 86.19 369 ALA A O 1
ATOM 3041 N N . ILE A 1 370 ? 4.477 29.031 18.803 1.00 79.94 370 ILE A N 1
ATOM 3042 C CA . ILE A 1 370 ? 3.407 28.022 18.878 1.00 79.94 370 ILE A CA 1
ATOM 3043 C C . ILE A 1 370 ? 2.702 28.068 20.240 1.00 79.94 370 ILE A C 1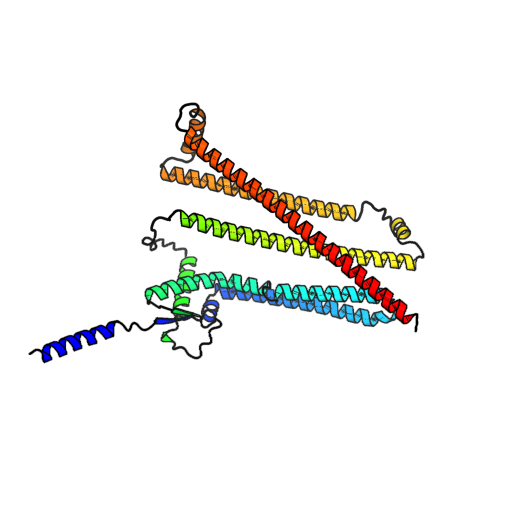
ATOM 3045 O O . ILE A 1 370 ? 1.477 27.967 20.307 1.00 79.94 370 ILE A O 1
ATOM 3049 N N . GLU A 1 371 ? 3.447 28.232 21.331 1.00 82.19 371 GLU A N 1
ATOM 3050 C CA . GLU A 1 371 ? 2.878 28.370 22.676 1.00 82.19 371 GLU A CA 1
ATOM 3051 C C . GLU A 1 371 ? 2.060 29.657 22.821 1.00 82.19 371 GLU A C 1
ATOM 3053 O O . GLU A 1 371 ? 0.945 29.619 23.345 1.00 82.19 371 GLU A O 1
ATOM 3058 N N . ALA A 1 372 ? 2.545 30.775 22.276 1.00 88.62 372 ALA A N 1
ATOM 3059 C CA . ALA A 1 372 ? 1.802 32.030 22.243 1.00 88.62 372 ALA A CA 1
ATOM 3060 C C . ALA A 1 372 ? 0.509 31.915 21.416 1.00 88.62 372 ALA A C 1
ATOM 3062 O O . ALA A 1 372 ? -0.534 32.434 21.820 1.00 88.62 372 ALA A O 1
ATOM 3063 N N . GLU A 1 373 ? 0.537 31.208 20.282 1.00 87.00 373 GLU A N 1
ATOM 3064 C CA . GLU A 1 373 ? -0.656 30.958 19.468 1.00 87.00 373 GLU A CA 1
ATOM 3065 C C . GLU A 1 373 ? -1.669 30.064 20.203 1.00 87.00 373 GLU A C 1
ATOM 3067 O O . GLU A 1 373 ? -2.868 30.350 20.206 1.00 87.00 373 GLU A O 1
ATOM 3072 N N . ARG A 1 374 ? -1.198 29.023 20.902 1.00 83.00 374 ARG A N 1
ATOM 3073 C CA . ARG A 1 374 ? -2.047 28.170 21.752 1.00 83.00 374 ARG A CA 1
ATOM 3074 C C . ARG A 1 374 ? -2.690 28.958 22.891 1.00 83.00 374 ARG A C 1
ATOM 3076 O O . ARG A 1 374 ? -3.885 28.798 23.127 1.00 83.00 374 ARG A O 1
ATOM 3083 N N . ALA A 1 375 ? -1.938 29.835 23.552 1.00 88.94 375 ALA A N 1
ATOM 3084 C CA . ALA A 1 375 ? -2.461 30.688 24.616 1.00 88.94 375 ALA A CA 1
ATOM 3085 C C . ALA A 1 375 ? -3.532 31.666 24.101 1.00 88.94 375 ALA A C 1
ATOM 3087 O O . ALA A 1 375 ? -4.550 31.866 24.763 1.00 88.94 375 ALA A O 1
ATOM 3088 N N . LYS A 1 376 ? -3.353 32.234 22.898 1.00 89.00 376 LYS A N 1
ATOM 3089 C CA . LYS A 1 376 ? -4.376 33.074 22.250 1.00 89.00 376 LYS A CA 1
ATOM 3090 C C . LYS A 1 376 ? -5.651 32.286 21.945 1.00 89.00 376 LYS A C 1
ATOM 3092 O O . LYS A 1 376 ? -6.732 32.739 22.305 1.00 89.00 376 LYS A O 1
ATOM 3097 N N . ARG A 1 377 ? -5.531 31.085 21.366 1.00 84.31 377 ARG A N 1
ATOM 3098 C CA . ARG A 1 377 ? -6.692 30.222 21.076 1.00 84.31 377 ARG A CA 1
ATOM 3099 C C . ARG A 1 377 ? -7.439 29.787 22.337 1.00 84.31 377 ARG A C 1
ATOM 3101 O O . ARG A 1 377 ? -8.662 29.703 22.310 1.00 84.31 377 ARG A O 1
ATOM 3108 N N . LEU A 1 378 ? -6.727 29.526 23.434 1.00 83.88 378 LEU A N 1
ATOM 3109 C CA . LEU A 1 378 ? -7.348 29.205 24.723 1.00 83.88 378 LEU A CA 1
ATOM 3110 C C . LEU A 1 378 ? -8.162 30.384 25.266 1.00 83.88 378 LEU A C 1
ATOM 3112 O O . LEU A 1 378 ? -9.314 30.190 25.640 1.00 83.88 378 LEU A O 1
ATOM 3116 N N . LYS A 1 379 ? -7.617 31.606 25.219 1.00 87.81 379 LYS A N 1
ATOM 3117 C CA . LYS A 1 379 ? -8.360 32.815 25.614 1.00 87.81 379 LYS A CA 1
ATOM 3118 C C . LYS A 1 379 ? -9.597 33.042 24.742 1.00 87.81 379 LYS A C 1
ATOM 3120 O O . LYS A 1 379 ? -10.680 33.264 25.269 1.00 87.81 379 LYS A O 1
ATOM 3125 N N . GLU A 1 380 ? -9.476 32.891 23.422 1.00 89.19 380 GLU A N 1
ATOM 3126 C CA . GLU A 1 380 ? -10.630 32.982 22.513 1.00 89.19 380 GLU A CA 1
ATOM 3127 C C . GLU A 1 380 ? -11.708 31.932 22.818 1.00 89.19 380 GLU A C 1
ATOM 3129 O O . GLU A 1 380 ? -12.905 32.208 22.704 1.00 89.19 380 GLU A O 1
ATOM 3134 N N . PHE A 1 381 ? -11.300 30.720 23.201 1.00 84.69 381 PHE A N 1
ATOM 3135 C CA . PHE A 1 381 ? -12.224 29.654 23.569 1.00 84.69 381 PHE A CA 1
ATOM 3136 C C . PHE A 1 381 ? -12.948 29.955 24.888 1.00 84.69 381 PHE A C 1
ATOM 3138 O O . PHE A 1 381 ? -14.164 29.775 24.976 1.00 84.69 381 PHE A O 1
ATOM 3145 N N . GLU A 1 382 ? -12.233 30.463 25.892 1.00 85.88 382 GLU A N 1
ATOM 3146 C CA . GLU A 1 382 ? -12.819 30.895 27.164 1.00 85.88 382 GLU A CA 1
ATOM 3147 C C . GLU A 1 382 ? -13.801 32.058 26.980 1.00 85.88 382 GLU A C 1
ATOM 3149 O O . GLU A 1 382 ? -14.905 32.018 27.526 1.00 85.88 382 GLU A O 1
ATOM 3154 N N . ASP A 1 383 ? -13.459 33.047 26.153 1.00 90.19 383 ASP A N 1
ATOM 3155 C CA . ASP A 1 383 ? -14.336 34.183 25.856 1.00 90.19 383 ASP A CA 1
ATOM 3156 C C . ASP A 1 383 ? -15.605 33.747 25.109 1.00 90.19 383 ASP A C 1
ATOM 3158 O O . ASP A 1 383 ? -16.708 34.215 25.409 1.00 90.19 383 ASP A O 1
ATOM 3162 N N . ARG A 1 384 ? -15.490 32.798 24.170 1.00 88.00 384 ARG A N 1
ATOM 3163 C CA . ARG A 1 384 ? -16.659 32.181 23.518 1.00 88.00 384 ARG A CA 1
ATOM 3164 C C . ARG A 1 384 ? -17.526 31.419 24.514 1.00 88.00 384 ARG A C 1
ATOM 3166 O O . ARG A 1 384 ? -18.751 31.502 24.429 1.00 88.00 384 ARG A O 1
ATOM 3173 N N . ARG A 1 385 ? -16.917 30.706 25.466 1.00 88.00 385 ARG A N 1
ATOM 3174 C CA . ARG A 1 385 ? -17.654 29.972 26.502 1.00 88.00 385 ARG A CA 1
ATOM 3175 C C . ARG A 1 385 ? -18.442 30.921 27.402 1.00 88.00 385 ARG A C 1
ATOM 3177 O O . ARG A 1 385 ? -19.628 30.686 27.615 1.00 88.00 385 ARG A O 1
ATOM 3184 N N . LYS A 1 386 ? -17.825 32.020 27.846 1.00 89.38 386 LYS A N 1
ATOM 3185 C CA . LYS A 1 386 ? -18.493 33.058 28.651 1.00 89.38 386 LYS A CA 1
ATOM 3186 C C . LYS A 1 386 ? -19.663 33.700 27.906 1.00 89.38 386 LYS A C 1
ATOM 3188 O O . LYS A 1 386 ? -20.747 33.802 28.467 1.00 89.38 386 LYS A O 1
ATOM 3193 N N . LYS A 1 387 ? -19.498 34.038 26.620 1.00 89.81 387 LYS A N 1
ATOM 3194 C CA . LYS A 1 387 ? -20.601 34.571 25.794 1.00 89.81 387 LYS A CA 1
ATOM 3195 C C . LYS A 1 387 ? -21.774 33.594 25.675 1.00 89.81 387 LYS A C 1
ATOM 3197 O O . LYS A 1 387 ? -22.923 34.005 25.795 1.00 89.81 387 LYS A O 1
ATOM 3202 N N . LEU A 1 388 ? -21.495 32.303 25.484 1.00 84.19 388 LEU A N 1
ATOM 3203 C CA . LEU A 1 388 ? -22.535 31.270 25.431 1.00 84.19 388 LEU A CA 1
ATOM 3204 C C . LEU A 1 388 ? -23.247 31.085 26.779 1.00 84.19 388 LEU A C 1
ATOM 3206 O O . LEU A 1 388 ? -24.452 30.840 26.805 1.00 84.19 388 LEU A O 1
ATOM 3210 N N . GLU A 1 389 ? -22.531 31.194 27.898 1.00 86.44 389 GLU A N 1
ATOM 3211 C CA . GLU A 1 389 ? -23.125 31.165 29.240 1.00 86.44 389 GLU A CA 1
ATOM 3212 C C . GLU A 1 389 ? -24.006 32.398 29.498 1.00 86.44 389 GLU A C 1
ATOM 3214 O O . GLU A 1 389 ? -25.132 32.248 29.974 1.00 86.44 389 GLU A O 1
ATOM 3219 N N . GLU A 1 390 ? -23.565 33.596 29.102 1.00 88.00 390 GLU A N 1
ATOM 3220 C CA . GLU A 1 390 ? -24.366 34.824 29.186 1.00 88.00 390 GLU A CA 1
ATOM 3221 C C . GLU A 1 390 ? -25.628 34.768 28.313 1.00 88.00 390 GLU A C 1
ATOM 3223 O O . GLU A 1 390 ? -26.703 35.185 28.748 1.00 88.00 390 GLU A O 1
ATOM 3228 N N . GLU A 1 391 ? -25.540 34.231 27.092 1.00 84.75 391 GLU A N 1
ATOM 3229 C CA . GLU A 1 391 ? -26.707 34.035 26.224 1.00 84.75 391 GLU A CA 1
ATOM 3230 C C . GLU A 1 391 ? -27.705 33.035 26.814 1.00 84.75 391 GLU A C 1
ATOM 3232 O O . GLU A 1 391 ? -28.917 33.264 26.752 1.00 84.75 391 GLU A O 1
ATOM 3237 N N . LYS A 1 392 ? -27.218 31.951 27.429 1.00 84.00 392 LYS A N 1
ATOM 3238 C CA . LYS A 1 392 ? -28.068 30.989 28.145 1.00 84.00 392 LYS A CA 1
ATOM 3239 C C . LYS A 1 392 ? -28.762 31.635 29.345 1.00 84.00 392 LYS A C 1
ATOM 3241 O O . LYS A 1 392 ? -29.953 31.408 29.540 1.00 84.00 392 LYS A O 1
ATOM 3246 N N . LEU A 1 393 ? -28.060 32.476 30.104 1.00 79.06 393 LEU A N 1
ATOM 3247 C CA . LEU A 1 393 ? -28.627 33.234 31.225 1.00 79.06 393 LEU A CA 1
ATOM 3248 C C . LEU A 1 393 ? -29.688 34.244 30.763 1.00 79.06 393 LEU A C 1
ATOM 3250 O O . LEU A 1 393 ? -30.755 34.334 31.366 1.00 79.06 393 LEU A O 1
ATOM 3254 N N . LYS A 1 394 ? -29.448 34.949 29.650 1.00 82.12 394 LYS A N 1
ATOM 3255 C CA . LYS A 1 394 ? -30.428 35.870 29.048 1.00 82.12 394 LYS A CA 1
ATOM 3256 C C . LYS A 1 394 ? -31.672 35.148 28.526 1.00 82.12 394 LYS A C 1
ATOM 3258 O O . LYS A 1 394 ? -32.770 35.680 28.669 1.00 82.12 394 LYS A O 1
ATOM 3263 N N . LYS A 1 395 ? -31.525 33.950 27.945 1.00 78.06 395 LYS A N 1
ATOM 3264 C CA . LYS A 1 395 ? -32.665 33.110 27.530 1.00 78.06 395 LYS A CA 1
ATOM 3265 C C . LYS A 1 395 ? -33.473 32.622 28.732 1.00 78.06 395 LYS A C 1
ATOM 3267 O O . LYS A 1 395 ? -34.679 32.829 28.756 1.00 78.06 395 LYS A O 1
ATOM 3272 N N . LYS A 1 396 ? -32.805 32.113 29.770 1.00 75.94 396 LYS A N 1
ATOM 3273 C CA . LYS A 1 396 ? -33.454 31.657 31.008 1.00 75.94 396 LYS A CA 1
ATOM 3274 C C . LYS A 1 396 ? -34.202 32.782 31.738 1.00 75.94 396 LYS A C 1
ATOM 3276 O O . LYS A 1 396 ? -35.299 32.571 32.239 1.00 75.94 396 LYS A O 1
ATOM 3281 N N . ASN A 1 397 ? -33.651 33.997 31.755 1.00 74.38 397 ASN A N 1
ATOM 3282 C CA . ASN A 1 397 ? -34.328 35.156 32.348 1.00 74.38 397 ASN A CA 1
ATOM 3283 C C . ASN A 1 397 ? -35.510 35.665 31.506 1.00 74.38 397 ASN A C 1
ATOM 3285 O O . ASN A 1 397 ? -36.425 36.250 32.070 1.00 74.38 397 ASN A O 1
ATOM 3289 N N . LYS A 1 398 ? -35.515 35.455 30.181 1.00 72.12 398 LYS A N 1
ATOM 3290 C CA . LYS A 1 398 ? -36.687 35.739 29.334 1.00 72.12 398 LYS A CA 1
ATOM 3291 C C . LYS A 1 398 ? -37.804 34.714 29.529 1.00 72.12 398 LYS A C 1
ATOM 3293 O O . LYS A 1 398 ? -38.959 35.108 29.535 1.00 72.12 398 LYS A O 1
ATOM 3298 N N . GLU A 1 399 ? -37.455 33.443 29.715 1.00 67.81 399 GLU A N 1
ATOM 3299 C CA . GLU A 1 399 ? -38.415 32.362 29.990 1.00 67.81 399 GLU A CA 1
ATOM 3300 C C . GLU A 1 399 ? -39.057 32.474 31.381 1.00 67.81 399 GLU A C 1
ATOM 3302 O O . GLU A 1 399 ? -40.193 32.064 31.549 1.00 67.81 399 GLU A O 1
ATOM 3307 N N . ASN A 1 400 ? -38.370 33.072 32.362 1.00 65.31 400 ASN A N 1
ATOM 3308 C CA . ASN A 1 400 ? -38.918 33.308 33.706 1.00 65.31 400 ASN A CA 1
ATOM 3309 C C . ASN A 1 400 ? -39.735 34.613 33.848 1.00 65.31 400 ASN A C 1
ATOM 3311 O O . ASN A 1 400 ? -40.287 34.854 34.918 1.00 65.31 400 ASN A O 1
ATOM 3315 N N . ASN A 1 401 ? -39.768 35.474 32.822 1.00 54.19 401 ASN A N 1
ATOM 3316 C CA . ASN A 1 401 ? -40.500 36.755 32.814 1.00 54.19 401 ASN A CA 1
ATOM 3317 C C . ASN A 1 401 ? -41.699 36.758 31.837 1.00 54.19 401 ASN A C 1
ATOM 3319 O O . ASN A 1 401 ? -42.250 37.822 31.547 1.00 54.19 401 ASN A O 1
ATOM 3323 N N . GLN A 1 402 ? -42.073 35.587 31.318 1.00 49.06 402 GLN A N 1
ATOM 3324 C CA . GLN A 1 402 ? -43.347 35.299 30.650 1.00 49.06 402 GLN A CA 1
ATOM 3325 C C . GLN A 1 402 ? -44.151 34.362 31.544 1.00 49.06 402 GLN A C 1
ATOM 3327 O O . GLN A 1 402 ? -45.394 34.492 31.527 1.00 49.06 402 GLN A O 1
#

Foldseek 3Di:
DVVVVVVVVVVVVVVVVVVPPPDAFEFEAALVVLCVLDVQSVVLVVVLVVVVVVLVVVLVVLVVVLVVLVVVLVVCVVVDDPVVSVLSVVVSVVSVVVSVVSCCQCPNDPHPSVVSNCVSSVVVVVLLVVLCVVVCVVVVHPYYYYPNDPDDDPDDDPVRYCHVVSSVVSVVVVVCVVVPDDPPDDPPPPDDDPDPVVVVVVVVVVVVVVVVVVVVVVVVVVVVVVVVVVVVVSVVVVVVVVLVVVCVVVVHDSVVVCVVVVVPPDDDVCCVVVVVVVVVVVVVVVVVVVVVVVVVVVVVVVVVVVLVVVCVVVVHDSVVVVVVVVVCVVPPPDDDPCPVVVVVVVVVVVVVVVVVVVVVVVVVVVVVVVVVVVVVVVVVVVVVVVVVVVVVVVVVVVVVVD

Solvent-accessible surface area (backbone atoms only — not comparable to full-atom values): 22626 Å² total; per-residue (Å²): 115,70,69,63,54,52,52,51,51,51,51,54,56,58,59,58,60,67,76,72,69,75,73,89,38,65,35,33,34,44,55,65,61,42,51,68,68,35,65,70,48,46,53,54,48,53,56,48,52,53,52,51,52,52,52,50,51,52,51,52,52,52,50,51,52,51,51,51,52,51,55,50,46,65,70,44,48,87,81,49,54,74,67,58,50,51,50,52,49,52,49,50,54,50,52,51,52,51,50,52,53,49,49,40,48,40,73,31,91,84,6,55,52,52,48,49,52,48,63,62,46,45,65,57,48,53,52,48,52,54,46,49,50,52,51,27,64,76,69,59,42,78,43,76,44,55,60,72,46,97,57,87,73,92,78,80,64,72,89,36,51,46,37,74,57,44,45,51,52,52,57,48,50,54,50,43,66,72,67,68,64,82,76,89,81,88,74,90,82,77,74,75,78,84,57,79,68,56,62,55,50,52,51,51,51,51,52,52,51,51,51,52,50,51,53,51,49,51,51,50,51,51,52,52,52,51,50,52,48,54,50,52,51,49,53,51,51,51,50,52,54,53,44,48,48,50,16,71,72,69,74,43,53,54,69,53,54,34,51,72,73,64,51,55,99,70,70,65,68,54,45,57,48,48,55,49,48,48,54,50,48,52,49,48,52,50,51,51,49,53,48,51,51,52,50,49,52,51,51,52,50,51,52,49,50,51,46,50,50,50,20,68,7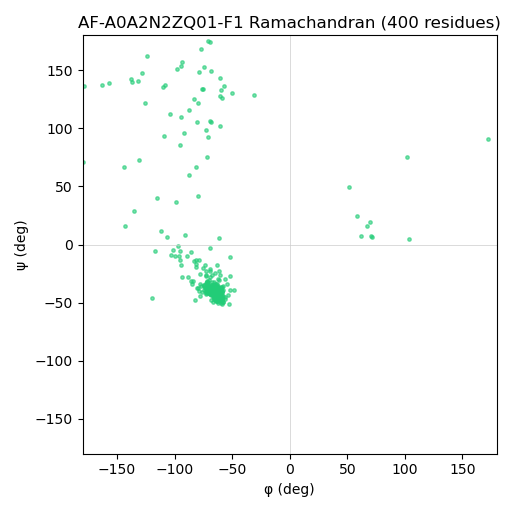5,70,76,48,56,64,70,55,55,57,47,48,64,57,48,53,71,70,63,71,81,69,82,94,76,53,66,67,58,49,50,52,51,52,49,52,50,49,53,51,49,53,52,51,51,52,51,49,50,54,52,51,54,50,49,53,51,52,51,52,52,51,55,50,54,50,50,54,50,51,53,52,50,51,52,54,51,51,51,51,50,54,49,54,56,54,67,74,73,110

Nearest PDB structures (foldseek):
  8gl8-assembly1_C  TM=8.297E-01  e=2.997E-16  Flavobacterium johnsoniae
  8gl8-assembly1_G  TM=7.967E-01  e=4.800E-16  Flavobacterium johnsoniae
  8gl8-assembly1_E  TM=8.337E-01  e=2.339E-14  Flavobacterium johnsoniae
  4kqt-assembly1_A  TM=7.350E-01  e=1.464E-05  Caulobacter vibrioides CB15
  7o40-assembly1_F  TM=2.900E-01  e=1.906E+00  Synechocystis sp. PCC 6803 substr. Kazusa

Mean predicted aligned error: 21.11 Å

Radius of gyration: 36.5 Å; Cα contacts (8 Å, |Δi|>4): 144; chains: 1; bounding box: 101×55×123 Å